Protein AF-A0A7R8ZFI8-F1 (afdb_monomer_lite)

Sequence (535 aa):
MVAGAFPAAKLGILLIRQISKPLANRMKERAKHSYFFRTYICMPPAQLYHWCEVKAKMWVMNLGKPTIVPKLNESMAIELGAELLGEGILLGVAAGALIWEYNRQVNKSEKEKEHLENRFLQLEKALYEMEFMNEEQATKLRELTRILYTVDSKLSSQGTVTEAVPINVSESQKSTEKKDSSSTASVAGGSKPAATAVSVDRGVLAQALSDAEELIQKREERKAMRNQQSSQMALNIDNDSTVDSFSGCRIILDFHALLDAVKHRGVTDATERNLRSQLKPVNRSDITRLLICRVFQCVFLNGGVFGLSVLAWYTVLLPLLQRLSSSETSWSYVAPILQSLFSALWVIPLFFISRVVNFLWFQDIADWTFYQKHGRNPKVQSLSKLIADTLFSLCIQALFLIQEALIRCLPLPVVPTIFGTVHLCFLYSLYAFEYKWFSDGWALHYRLQFVEAHWPYFLGFGLPLALLTTWPESFIIRGCVFYVAFPLQIISGHLAKPIRSPTGFMPLRLFSPVVRISDYLIHRTVERQAVRRAR

Structure (mmCIF, N/CA/C/O backbone):
data_AF-A0A7R8ZFI8-F1
#
_entry.id   AF-A0A7R8ZFI8-F1
#
loop_
_atom_site.group_PDB
_atom_site.id
_atom_site.type_symbol
_atom_site.label_atom_id
_atom_site.label_alt_id
_atom_site.label_comp_id
_atom_site.label_asym_id
_atom_site.label_entity_id
_atom_site.label_seq_id
_atom_site.pdbx_PDB_ins_code
_atom_site.Cartn_x
_atom_site.Cartn_y
_atom_site.Cartn_z
_atom_site.occupancy
_atom_site.B_iso_or_equiv
_atom_site.auth_seq_id
_atom_site.auth_comp_id
_atom_site.auth_asym_id
_atom_site.auth_atom_id
_atom_site.pdbx_PDB_model_num
ATOM 1 N N . MET A 1 1 ? -0.845 30.601 -3.093 1.00 27.33 1 MET A N 1
ATOM 2 C CA . MET A 1 1 ? 0.555 30.429 -2.646 1.00 27.33 1 MET A CA 1
ATOM 3 C C . MET A 1 1 ? 0.746 28.991 -2.203 1.00 27.33 1 MET A C 1
ATOM 5 O O . MET A 1 1 ? -0.110 28.462 -1.508 1.00 27.33 1 MET A O 1
ATOM 9 N N . VAL A 1 2 ? 1.817 28.358 -2.678 1.00 36.00 2 VAL A N 1
ATOM 10 C CA . VAL A 1 2 ? 2.170 26.955 -2.429 1.00 36.00 2 VAL A CA 1
ATOM 11 C C . VAL A 1 2 ? 2.488 26.770 -0.944 1.00 36.00 2 VAL A C 1
ATOM 13 O O . VAL A 1 2 ? 3.488 27.293 -0.465 1.00 36.00 2 VAL A O 1
ATOM 16 N N . ALA A 1 3 ? 1.648 26.040 -0.213 1.00 28.45 3 ALA A N 1
ATOM 17 C CA . ALA A 1 3 ? 1.910 25.678 1.175 1.00 28.45 3 ALA A CA 1
ATOM 18 C C . ALA A 1 3 ? 1.464 24.235 1.436 1.00 28.45 3 ALA A C 1
ATOM 20 O O . ALA A 1 3 ? 0.298 23.899 1.251 1.00 28.45 3 ALA A O 1
ATOM 21 N N . GLY A 1 4 ? 2.411 23.411 1.897 1.00 31.53 4 GLY A N 1
ATOM 22 C CA . GLY A 1 4 ? 2.097 22.263 2.743 1.00 31.53 4 GLY A CA 1
ATOM 23 C C . GLY A 1 4 ? 2.216 20.864 2.147 1.00 31.53 4 GLY A C 1
ATOM 24 O O . GLY A 1 4 ? 1.492 19.992 2.607 1.00 31.53 4 GLY A O 1
ATOM 25 N N . ALA A 1 5 ? 3.136 20.594 1.211 1.00 38.47 5 ALA A N 1
ATOM 26 C CA . ALA A 1 5 ? 3.682 19.234 1.142 1.00 38.47 5 ALA A CA 1
ATOM 27 C C . ALA A 1 5 ? 4.274 18.923 2.522 1.00 38.47 5 ALA A C 1
ATOM 29 O O . ALA A 1 5 ? 5.101 19.694 3.020 1.00 38.47 5 ALA A O 1
ATOM 30 N N . PHE A 1 6 ? 3.763 17.862 3.137 1.00 41.72 6 PHE A N 1
ATOM 31 C CA . PHE A 1 6 ? 3.983 17.441 4.511 1.00 41.72 6 PHE A CA 1
ATOM 32 C C . PHE A 1 6 ? 5.318 17.923 5.106 1.00 41.72 6 PHE A C 1
ATOM 34 O O . PHE A 1 6 ? 6.400 17.468 4.707 1.00 41.72 6 PHE A O 1
ATOM 41 N N . PRO A 1 7 ? 5.256 18.830 6.094 1.00 52.00 7 PRO A N 1
ATOM 42 C CA . PRO A 1 7 ? 6.428 19.302 6.782 1.00 52.00 7 PRO A CA 1
ATOM 43 C C . PRO A 1 7 ? 7.208 18.171 7.431 1.00 52.00 7 PRO A C 1
ATOM 45 O O . PRO A 1 7 ? 8.383 18.368 7.560 1.00 52.00 7 PRO A O 1
ATOM 48 N N . ALA A 1 8 ? 6.694 16.992 7.800 1.00 41.47 8 ALA A N 1
ATOM 49 C CA . ALA A 1 8 ? 7.494 16.077 8.634 1.00 41.47 8 ALA A CA 1
ATOM 50 C C . ALA A 1 8 ? 8.591 15.279 7.900 1.00 41.47 8 ALA A C 1
ATOM 52 O O . ALA A 1 8 ? 9.616 14.996 8.508 1.00 41.47 8 ALA A O 1
ATOM 53 N N . ALA A 1 9 ? 8.454 14.961 6.608 1.00 43.44 9 ALA A N 1
ATOM 54 C CA . ALA A 1 9 ? 9.548 14.340 5.844 1.00 43.44 9 ALA A CA 1
ATOM 55 C C . ALA A 1 9 ? 10.584 15.392 5.425 1.00 43.44 9 ALA A C 1
ATOM 57 O O . ALA A 1 9 ? 11.788 15.173 5.534 1.00 43.44 9 ALA A O 1
ATOM 58 N N . LYS A 1 10 ? 10.113 16.579 5.020 1.00 39.62 10 LYS A N 1
ATOM 59 C CA . LYS A 1 10 ? 10.977 17.711 4.673 1.00 39.62 10 LYS A CA 1
ATOM 60 C C . LYS A 1 10 ? 11.623 18.331 5.915 1.00 39.62 10 LYS A C 1
ATOM 62 O O . LYS A 1 10 ? 12.795 18.637 5.840 1.00 39.62 10 LYS A O 1
ATOM 67 N N . LEU A 1 11 ? 10.924 18.434 7.049 1.00 48.38 11 LEU A N 1
ATOM 68 C CA . LEU A 1 11 ? 11.419 18.767 8.401 1.00 48.38 11 LEU A CA 1
ATOM 69 C C . LEU A 1 11 ? 12.246 17.633 8.969 1.00 48.38 11 LEU A C 1
ATOM 71 O O . LEU A 1 11 ? 13.147 17.926 9.720 1.00 48.38 11 LEU A O 1
ATOM 75 N N . GLY A 1 12 ? 11.973 16.371 8.652 1.00 50.47 12 GLY A N 1
ATOM 76 C CA . GLY A 1 12 ? 12.804 15.243 9.063 1.00 50.47 12 GLY A CA 1
ATOM 77 C C . GLY A 1 12 ? 14.161 15.324 8.379 1.00 50.47 12 GLY A C 1
ATOM 78 O O . GLY A 1 12 ? 15.183 15.385 9.045 1.00 50.47 12 GLY A O 1
ATOM 79 N N . ILE A 1 13 ? 14.170 15.468 7.052 1.00 52.94 13 ILE A N 1
ATOM 80 C CA . ILE A 1 13 ? 15.377 15.709 6.252 1.00 52.94 13 ILE A CA 1
ATOM 81 C C . ILE A 1 13 ? 16.030 17.053 6.615 1.00 52.94 13 ILE A C 1
ATOM 83 O O . ILE A 1 13 ? 17.254 17.132 6.677 1.00 52.94 13 ILE A O 1
ATOM 87 N N . LEU A 1 14 ? 15.252 18.109 6.877 1.00 56.25 14 LEU A N 1
ATOM 88 C CA . LEU A 1 14 ? 15.773 19.414 7.291 1.00 56.25 14 LEU A CA 1
ATOM 89 C C . LEU A 1 14 ? 16.321 19.373 8.715 1.00 56.25 14 LEU A C 1
ATOM 91 O O . LEU A 1 14 ? 17.396 19.904 8.887 1.00 56.25 14 LEU A O 1
ATOM 95 N N . LEU A 1 15 ? 15.688 18.713 9.691 1.00 58.12 15 LEU A N 1
ATOM 96 C CA . LEU A 1 15 ? 16.190 18.517 11.063 1.00 58.12 15 LEU A CA 1
ATOM 97 C C . LEU A 1 15 ? 17.440 17.651 11.060 1.00 58.12 15 LEU A C 1
ATOM 99 O O . LEU A 1 15 ? 18.414 18.000 11.721 1.00 58.12 15 LEU A O 1
ATOM 103 N N . ILE A 1 16 ? 17.438 16.570 10.274 1.00 60.34 16 ILE A N 1
ATOM 104 C CA . ILE A 1 16 ? 18.629 15.756 10.035 1.00 60.34 16 ILE A CA 1
ATOM 105 C C . ILE A 1 16 ? 19.740 16.652 9.495 1.00 60.34 16 ILE A C 1
ATOM 107 O O . ILE A 1 16 ? 20.822 16.676 10.065 1.00 60.34 16 ILE A O 1
ATOM 111 N N . ARG A 1 17 ? 19.467 17.489 8.487 1.00 58.75 17 ARG A N 1
ATOM 112 C CA . ARG A 1 17 ? 20.445 18.453 7.960 1.00 58.75 17 ARG A CA 1
ATOM 113 C C . ARG A 1 17 ? 20.804 19.578 8.942 1.00 58.75 17 ARG A C 1
ATOM 115 O O . ARG A 1 17 ? 21.948 20.019 8.931 1.00 58.75 17 ARG A O 1
ATOM 122 N N . GLN A 1 18 ? 19.885 20.040 9.789 1.00 70.00 18 GLN A N 1
ATOM 123 C CA . GLN A 1 18 ? 20.078 21.153 10.729 1.00 70.00 18 GLN A CA 1
ATOM 124 C C . GLN A 1 18 ? 20.932 20.734 11.926 1.00 70.00 18 GLN A C 1
ATOM 126 O O . GLN A 1 18 ? 21.634 21.570 12.481 1.00 70.00 18 GLN A O 1
ATOM 131 N N . ILE A 1 19 ? 20.869 19.457 12.315 1.00 69.50 19 ILE A N 1
ATOM 132 C CA . ILE A 1 19 ? 21.622 18.879 13.435 1.00 69.50 19 ILE A CA 1
ATOM 133 C C . ILE A 1 19 ? 22.907 18.203 12.933 1.00 69.50 19 ILE A C 1
ATOM 135 O O . ILE A 1 19 ? 23.955 18.342 13.562 1.00 69.50 19 ILE A O 1
ATOM 139 N N . SER A 1 20 ? 22.865 17.543 11.770 1.00 70.62 20 SER A N 1
ATOM 140 C CA . SER A 1 20 ? 24.039 16.899 11.168 1.00 70.62 20 SER A CA 1
ATOM 141 C C . SER A 1 20 ? 25.093 17.923 10.746 1.00 70.62 20 SER A C 1
ATOM 143 O O . SER A 1 20 ? 26.264 17.750 11.062 1.00 70.62 20 SER A O 1
ATOM 145 N N . LYS A 1 21 ? 24.708 19.056 10.135 1.00 76.62 21 LYS A N 1
ATOM 146 C CA . LYS A 1 21 ? 25.670 20.091 9.709 1.00 76.62 21 LYS A CA 1
ATOM 147 C C . LYS A 1 21 ? 26.526 20.690 10.838 1.00 76.62 21 LYS A C 1
ATOM 149 O O . LYS A 1 21 ? 27.744 20.726 10.674 1.00 76.62 21 LYS A O 1
ATOM 154 N N . PRO A 1 22 ? 25.980 21.166 11.975 1.00 81.12 22 PRO A N 1
ATOM 155 C CA . PRO A 1 22 ? 26.808 21.690 13.063 1.00 81.12 22 PRO A CA 1
ATOM 156 C C . PRO A 1 22 ? 27.663 20.601 13.723 1.00 81.12 22 PRO A C 1
ATOM 158 O O . PRO A 1 22 ? 28.777 20.890 14.161 1.00 81.12 22 PRO A O 1
ATOM 161 N N . LEU A 1 23 ? 27.184 19.353 13.758 1.00 76.38 23 LEU A N 1
ATOM 162 C CA . LEU A 1 23 ? 27.953 18.215 14.257 1.00 76.38 23 LEU A CA 1
ATOM 163 C C . LEU A 1 23 ? 29.129 17.892 13.322 1.00 76.38 23 LEU A C 1
ATOM 165 O O . LEU A 1 23 ? 30.270 17.845 13.778 1.00 76.38 23 LEU A O 1
ATOM 169 N N . ALA A 1 24 ? 28.874 17.793 12.017 1.00 79.81 24 ALA A N 1
ATOM 170 C CA . ALA A 1 24 ? 29.887 17.611 10.984 1.00 79.81 24 ALA A CA 1
ATOM 171 C C . ALA A 1 24 ? 30.917 18.749 11.011 1.00 79.81 24 ALA A C 1
ATOM 173 O O . ALA A 1 24 ? 32.112 18.482 10.998 1.00 79.81 24 ALA A O 1
ATOM 174 N N . ASN A 1 25 ? 30.496 20.008 11.166 1.00 83.75 25 ASN A N 1
ATOM 175 C CA . ASN A 1 25 ? 31.415 21.148 11.274 1.00 83.75 25 ASN A CA 1
ATOM 176 C C . ASN A 1 25 ? 32.327 21.059 12.507 1.00 83.75 25 ASN A C 1
ATOM 178 O O . ASN A 1 25 ? 33.516 21.356 12.410 1.00 83.75 25 ASN A O 1
ATOM 182 N N . ARG A 1 26 ? 31.821 20.583 13.653 1.00 84.75 26 ARG A N 1
ATOM 183 C CA . ARG A 1 26 ? 32.667 20.324 14.833 1.00 84.75 26 ARG A CA 1
ATOM 184 C C . ARG A 1 26 ? 33.641 19.171 14.623 1.00 84.75 26 ARG A C 1
ATOM 186 O O . ARG A 1 26 ? 34.760 19.223 15.126 1.00 84.75 26 ARG A O 1
ATOM 193 N N . MET A 1 27 ? 33.240 18.146 13.879 1.00 82.25 27 MET A N 1
ATOM 194 C CA . MET A 1 27 ? 34.119 17.032 13.520 1.00 82.25 27 MET A CA 1
ATOM 195 C C . MET A 1 27 ? 35.190 17.463 12.509 1.00 82.25 27 MET A C 1
ATOM 197 O O . MET A 1 27 ? 36.349 17.089 12.680 1.00 82.25 27 MET A O 1
ATOM 201 N N . LYS A 1 28 ? 34.846 18.318 11.534 1.00 84.00 28 LYS A N 1
ATOM 202 C CA . LYS A 1 28 ? 35.796 18.962 10.609 1.00 84.00 28 LYS A CA 1
ATOM 203 C C . LYS A 1 28 ? 36.826 19.788 11.387 1.00 84.00 28 LYS A C 1
ATOM 205 O O . LYS A 1 28 ? 38.020 19.642 11.150 1.00 84.00 28 LYS A O 1
ATOM 210 N N . GLU A 1 29 ? 36.393 20.583 12.366 1.00 87.00 29 GLU A N 1
ATOM 211 C CA . GLU A 1 29 ? 37.302 21.382 13.200 1.00 87.00 29 GLU A CA 1
ATOM 212 C C . GLU A 1 29 ? 38.225 20.499 14.055 1.00 87.00 29 GLU A C 1
ATOM 214 O O . GLU A 1 29 ? 39.439 20.690 14.092 1.00 87.00 29 GLU A O 1
ATOM 219 N N . ARG A 1 30 ? 37.687 19.437 14.662 1.00 84.38 30 ARG A N 1
ATOM 220 C CA . ARG A 1 30 ? 38.475 18.480 15.454 1.00 84.38 30 ARG A CA 1
ATOM 221 C C . ARG A 1 30 ? 39.476 17.682 14.610 1.00 84.38 30 ARG A C 1
ATOM 223 O O . ARG A 1 30 ? 40.557 17.358 15.100 1.00 84.38 30 ARG A O 1
ATOM 230 N N . ALA A 1 31 ? 39.154 17.409 13.346 1.00 83.06 31 ALA A N 1
ATOM 231 C CA . ALA A 1 31 ? 40.060 16.769 12.395 1.00 83.06 31 ALA A CA 1
ATOM 232 C C . ALA A 1 31 ? 41.236 17.666 11.976 1.00 83.06 31 ALA A C 1
ATOM 234 O O . ALA A 1 31 ? 42.288 17.139 11.618 1.00 83.06 31 ALA A O 1
ATOM 235 N N . LYS A 1 32 ? 41.110 18.997 12.068 1.00 85.00 32 LYS A N 1
ATOM 236 C CA . LYS A 1 32 ? 42.237 19.920 11.838 1.00 85.00 32 LYS A CA 1
ATOM 237 C C . LYS A 1 32 ? 43.247 19.894 12.987 1.00 85.00 32 LYS A C 1
ATOM 239 O O . LYS A 1 32 ? 44.443 19.996 12.742 1.00 85.00 32 LYS A O 1
ATOM 244 N N . HIS A 1 33 ? 42.774 19.724 14.223 1.00 84.12 33 HIS A N 1
ATOM 245 C CA . HIS A 1 33 ? 43.614 19.793 15.425 1.00 84.12 33 HIS A CA 1
ATOM 246 C C . HIS A 1 33 ? 44.167 18.442 15.902 1.00 84.12 33 HIS A C 1
ATOM 248 O O . HIS A 1 33 ? 45.113 18.418 16.684 1.00 84.12 33 HIS A O 1
ATOM 254 N N . SER A 1 34 ? 43.605 17.311 15.462 1.00 86.19 34 SER A N 1
ATOM 255 C CA . SER A 1 34 ? 44.036 15.980 15.904 1.00 86.19 34 SER A CA 1
ATOM 256 C C . SER A 1 34 ? 44.348 15.061 14.729 1.00 86.19 34 SER A C 1
ATOM 258 O O . SER A 1 34 ? 43.448 14.604 14.022 1.00 86.19 34 SER A O 1
ATOM 260 N N . TYR A 1 35 ? 45.632 14.719 14.579 1.00 83.12 35 TYR A N 1
ATOM 261 C CA . TYR A 1 35 ? 46.099 13.755 13.578 1.00 83.12 35 TYR A CA 1
ATOM 262 C C . TYR A 1 35 ? 45.462 12.372 13.770 1.00 83.12 35 TYR A C 1
ATOM 264 O O . TYR A 1 35 ? 45.063 11.724 12.805 1.00 83.12 35 TYR A O 1
ATOM 272 N N . PHE A 1 36 ? 45.292 11.945 15.025 1.00 86.62 36 PHE A N 1
ATOM 273 C CA . PHE A 1 36 ? 44.643 10.676 15.346 1.00 86.62 36 PHE A CA 1
ATOM 274 C C . PHE A 1 36 ? 43.195 10.639 14.842 1.00 86.62 36 PHE A C 1
ATOM 276 O O . PHE A 1 36 ? 42.793 9.708 14.146 1.00 86.62 36 PHE A O 1
ATOM 283 N N . PHE A 1 37 ? 42.420 11.685 15.137 1.00 84.88 37 PHE A N 1
ATOM 284 C CA . PHE A 1 37 ? 41.026 11.775 14.710 1.00 84.88 37 PHE A CA 1
ATOM 285 C C . PHE A 1 37 ? 40.897 11.865 13.183 1.00 84.88 37 PHE A C 1
ATOM 287 O O . PHE A 1 37 ? 40.035 11.216 12.587 1.00 84.88 37 PHE A O 1
ATOM 294 N N . ARG A 1 38 ? 41.787 12.626 12.540 1.00 85.25 38 ARG A N 1
ATOM 295 C CA . ARG A 1 38 ? 41.856 12.756 11.082 1.00 85.25 38 ARG A CA 1
ATOM 296 C C . ARG A 1 38 ? 42.067 11.399 10.412 1.00 85.25 38 ARG A C 1
ATOM 298 O O . ARG A 1 38 ? 41.262 11.000 9.574 1.00 85.25 38 ARG A O 1
ATOM 305 N N . THR A 1 39 ? 43.099 10.670 10.828 1.00 82.50 39 THR A N 1
ATOM 306 C CA . THR A 1 39 ? 43.577 9.469 10.129 1.00 82.50 39 THR A CA 1
ATOM 307 C C . THR A 1 39 ? 42.817 8.199 10.473 1.00 82.50 39 THR A C 1
ATOM 309 O O . THR A 1 39 ? 42.574 7.389 9.582 1.00 82.50 39 THR A O 1
ATOM 312 N N . TYR A 1 40 ? 42.394 8.033 11.725 1.00 83.94 40 TYR A N 1
ATOM 313 C CA . TYR A 1 40 ? 41.802 6.773 12.181 1.00 83.94 40 TYR A CA 1
ATOM 314 C C . TYR A 1 40 ? 40.282 6.810 12.328 1.00 83.94 40 TYR A C 1
ATOM 316 O O . TYR A 1 40 ? 39.655 5.756 12.310 1.00 83.94 40 TYR A O 1
ATOM 324 N N . ILE A 1 41 ? 39.676 7.993 12.461 1.00 84.00 41 ILE A N 1
ATOM 325 C CA . ILE A 1 41 ? 38.231 8.116 12.696 1.00 84.00 41 ILE A CA 1
ATOM 326 C C . ILE A 1 41 ? 37.535 8.691 11.461 1.00 84.00 41 ILE A C 1
ATOM 328 O O . ILE A 1 41 ? 36.584 8.094 10.970 1.00 84.00 41 ILE A O 1
ATOM 332 N N . CYS A 1 42 ? 38.021 9.815 10.928 1.00 84.88 42 CYS A N 1
ATOM 333 C CA . CYS A 1 42 ? 37.335 10.568 9.875 1.00 84.88 42 CYS A CA 1
ATOM 334 C C . CYS A 1 42 ? 37.593 10.032 8.454 1.00 84.88 42 CYS A C 1
ATOM 336 O O . CYS A 1 42 ? 36.657 9.819 7.686 1.00 84.88 42 CYS A O 1
ATOM 338 N N . MET A 1 43 ? 38.856 9.778 8.093 1.00 82.75 43 MET A N 1
ATOM 339 C CA . MET A 1 43 ? 39.216 9.346 6.735 1.00 82.75 43 MET A CA 1
ATOM 340 C C . MET A 1 43 ? 38.761 7.923 6.350 1.00 82.75 43 MET A C 1
ATOM 342 O O . MET A 1 43 ? 38.348 7.751 5.201 1.00 82.75 43 MET A O 1
ATOM 346 N N . PRO A 1 44 ? 38.792 6.895 7.225 1.00 87.19 44 PRO A N 1
ATOM 347 C CA . PRO A 1 44 ? 38.446 5.532 6.809 1.00 87.19 44 PRO A CA 1
ATOM 348 C C . PRO A 1 44 ? 37.004 5.372 6.283 1.00 87.19 44 PRO A C 1
ATOM 350 O O . PRO A 1 44 ? 36.843 4.778 5.214 1.00 87.19 44 PRO A O 1
ATOM 353 N N . PRO A 1 45 ? 35.961 5.941 6.928 1.00 80.44 45 PRO A N 1
ATOM 354 C CA . PRO A 1 45 ? 34.600 5.941 6.382 1.00 80.44 45 PRO A CA 1
ATOM 355 C C . PRO A 1 45 ? 34.491 6.636 5.019 1.00 80.44 45 PRO A C 1
ATOM 357 O O . PRO A 1 45 ? 33.807 6.131 4.131 1.00 80.44 45 PRO A O 1
ATOM 360 N N . ALA A 1 46 ? 35.193 7.758 4.826 1.00 80.56 46 ALA A N 1
ATOM 361 C CA . ALA A 1 46 ? 35.183 8.507 3.568 1.00 80.56 46 ALA A CA 1
ATOM 362 C C . ALA A 1 46 ? 35.819 7.718 2.415 1.00 80.56 46 ALA A C 1
ATOM 364 O O . ALA A 1 46 ? 35.276 7.671 1.313 1.00 80.56 46 ALA A O 1
ATOM 365 N N . GLN A 1 47 ? 36.954 7.063 2.675 1.00 82.69 47 GLN A N 1
ATOM 366 C CA . GLN A 1 47 ? 37.645 6.240 1.679 1.00 82.69 47 GLN A CA 1
ATOM 367 C C . GLN A 1 47 ? 36.832 4.985 1.334 1.00 82.69 47 GLN A C 1
ATOM 369 O O . GLN A 1 47 ? 36.795 4.585 0.173 1.00 82.69 47 GLN A O 1
ATOM 374 N N . LEU A 1 48 ? 36.130 4.394 2.310 1.00 79.88 48 LEU A N 1
ATOM 375 C CA . LEU A 1 48 ? 35.219 3.271 2.077 1.00 79.88 48 LEU A CA 1
ATOM 376 C C . LEU A 1 48 ? 34.010 3.697 1.238 1.00 79.88 48 LEU A C 1
ATOM 378 O O . LEU A 1 48 ? 33.675 3.015 0.271 1.00 79.88 48 LEU A O 1
ATOM 382 N N . TYR A 1 49 ? 33.390 4.833 1.567 1.00 72.75 49 TYR A N 1
ATOM 383 C CA . TYR A 1 49 ? 32.282 5.387 0.791 1.00 72.75 49 TYR A CA 1
ATOM 384 C C . TYR A 1 49 ? 32.707 5.667 -0.653 1.00 72.75 49 TYR A C 1
ATOM 386 O O . TYR A 1 49 ? 32.049 5.203 -1.580 1.00 72.75 49 TYR A O 1
ATOM 394 N N . HIS A 1 50 ? 33.848 6.335 -0.851 1.00 74.25 50 HIS A N 1
ATOM 395 C CA . HIS A 1 50 ? 34.385 6.625 -2.179 1.00 74.25 50 HIS A CA 1
ATO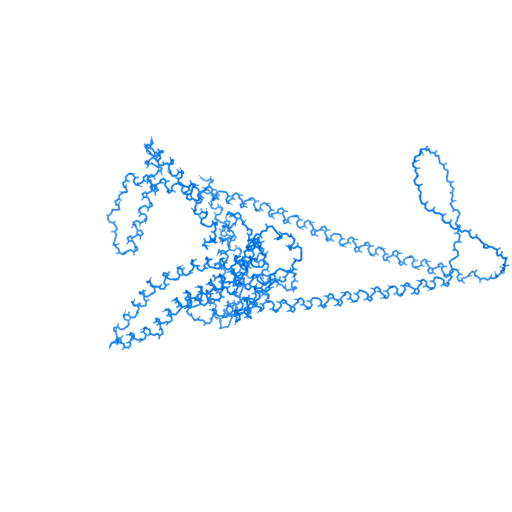M 396 C C . HIS A 1 50 ? 34.717 5.351 -2.966 1.00 74.25 50 HIS A C 1
ATOM 398 O O . HIS A 1 50 ? 34.384 5.235 -4.143 1.00 74.25 50 HIS A O 1
ATOM 404 N N . TRP A 1 51 ? 35.323 4.356 -2.316 1.00 78.06 51 TRP A N 1
ATOM 405 C CA . TRP A 1 51 ? 35.613 3.068 -2.940 1.00 78.06 51 TRP A CA 1
ATOM 406 C C . TRP A 1 51 ? 34.339 2.338 -3.380 1.00 78.06 51 TRP A C 1
ATOM 408 O O . TRP A 1 51 ? 34.278 1.842 -4.507 1.00 78.06 51 TRP A O 1
ATOM 418 N N . CYS A 1 52 ? 33.311 2.308 -2.526 1.00 75.38 52 CYS A N 1
ATOM 419 C CA . CYS A 1 52 ? 32.000 1.746 -2.851 1.00 75.38 52 CYS A CA 1
ATOM 420 C C . CYS A 1 52 ? 31.329 2.513 -3.994 1.00 75.38 52 CYS A C 1
ATOM 422 O O . CYS A 1 52 ? 30.823 1.893 -4.923 1.00 75.38 52 CYS A O 1
ATOM 424 N N . GLU A 1 53 ? 31.356 3.844 -3.956 1.00 76.94 53 GLU A N 1
ATOM 425 C CA . GLU A 1 53 ? 30.753 4.707 -4.970 1.00 76.94 53 GLU A CA 1
ATOM 426 C C . GLU A 1 53 ? 31.415 4.514 -6.338 1.00 76.94 53 GLU A C 1
ATOM 428 O O . GLU A 1 53 ? 30.725 4.312 -7.335 1.00 76.94 53 GLU A O 1
ATOM 433 N N . VAL A 1 54 ? 32.750 4.526 -6.397 1.00 69.69 54 VAL A N 1
ATOM 434 C CA . VAL A 1 54 ? 33.504 4.338 -7.643 1.00 69.69 54 VAL A CA 1
ATOM 435 C C . VAL A 1 54 ? 33.315 2.924 -8.180 1.00 69.69 54 VAL A C 1
ATOM 437 O O . VAL A 1 54 ? 33.078 2.763 -9.375 1.00 69.69 54 VAL A O 1
ATOM 440 N N . LYS A 1 55 ? 33.339 1.892 -7.326 1.00 68.62 55 LYS A N 1
ATOM 441 C CA . LYS A 1 55 ? 33.043 0.520 -7.766 1.00 68.62 55 LYS A CA 1
ATOM 442 C C . LYS A 1 55 ? 31.614 0.367 -8.270 1.00 68.62 55 LYS A C 1
ATOM 444 O O . LYS A 1 55 ? 31.420 -0.273 -9.297 1.00 68.62 55 LYS A O 1
ATOM 449 N N . ALA A 1 56 ? 30.638 0.955 -7.584 1.00 69.94 56 ALA A N 1
ATOM 450 C CA . ALA A 1 56 ? 29.247 0.933 -8.013 1.00 69.94 56 ALA A CA 1
ATOM 451 C C . ALA A 1 56 ? 29.072 1.667 -9.349 1.00 69.94 56 ALA A C 1
ATOM 453 O O . ALA A 1 56 ? 28.436 1.132 -10.246 1.00 69.94 56 ALA A O 1
ATOM 454 N N . LYS A 1 57 ? 29.697 2.837 -9.532 1.00 63.00 57 LYS A N 1
ATOM 455 C CA . LYS A 1 57 ? 29.679 3.597 -10.794 1.00 63.00 57 LYS A CA 1
ATOM 456 C C . LYS A 1 57 ? 30.342 2.839 -11.947 1.00 63.00 57 LYS A C 1
ATOM 458 O O . LYS A 1 57 ? 29.773 2.784 -13.031 1.00 63.00 57 LYS A O 1
ATOM 463 N N . MET A 1 58 ? 31.503 2.225 -11.717 1.00 61.44 58 MET A N 1
ATOM 464 C CA . MET A 1 58 ? 32.193 1.405 -12.724 1.00 61.44 58 MET A CA 1
ATOM 465 C C . MET A 1 58 ? 31.371 0.171 -13.107 1.00 61.44 58 MET A C 1
ATOM 467 O O . MET A 1 58 ? 31.251 -0.148 -14.286 1.00 61.44 58 MET A O 1
ATOM 471 N N . TRP A 1 59 ? 30.741 -0.469 -12.119 1.00 68.31 59 TRP A N 1
ATOM 472 C CA . TRP A 1 59 ? 29.835 -1.596 -12.329 1.00 68.31 59 TRP A CA 1
ATOM 473 C C . TRP A 1 59 ? 28.568 -1.192 -13.098 1.00 68.31 59 TRP A C 1
ATOM 475 O O . TRP A 1 59 ? 28.174 -1.887 -14.027 1.00 68.31 59 TRP A O 1
ATOM 485 N N . VAL A 1 60 ? 27.973 -0.038 -12.778 1.00 55.50 60 VAL A N 1
ATOM 486 C CA . VAL A 1 60 ? 26.790 0.506 -13.472 1.00 55.50 60 VAL A CA 1
ATOM 487 C C . VAL A 1 60 ? 27.101 0.919 -14.917 1.00 55.50 60 VAL A C 1
ATOM 489 O O . VAL A 1 60 ? 26.225 0.830 -15.771 1.00 55.50 60 VAL A O 1
ATOM 492 N N . MET A 1 61 ? 28.330 1.351 -15.214 1.00 59.44 61 MET A N 1
ATOM 493 C CA . MET A 1 61 ? 28.734 1.821 -16.548 1.00 59.44 61 MET A CA 1
ATOM 494 C C . MET A 1 61 ? 29.446 0.760 -17.411 1.00 59.44 61 MET A C 1
ATOM 496 O O . MET A 1 61 ? 29.922 1.098 -18.491 1.00 59.44 61 MET A O 1
ATOM 500 N N . ASN A 1 62 ? 29.533 -0.505 -16.973 1.00 53.34 62 ASN A N 1
ATOM 501 C CA . ASN A 1 62 ? 30.216 -1.603 -17.689 1.00 53.34 62 ASN A CA 1
ATOM 502 C C . ASN A 1 62 ? 31.672 -1.303 -18.122 1.00 53.34 62 ASN A C 1
ATOM 504 O O . ASN A 1 62 ? 32.212 -1.939 -19.029 1.00 53.34 62 ASN A O 1
ATOM 508 N N . LEU A 1 63 ? 32.343 -0.368 -17.451 1.00 56.22 63 LEU A N 1
ATOM 509 C CA . LEU A 1 63 ? 33.786 -0.176 -17.577 1.00 56.22 63 LEU A CA 1
ATOM 510 C C . LEU A 1 63 ? 34.455 -1.316 -16.788 1.00 56.22 63 LEU A C 1
ATOM 512 O O . LEU A 1 63 ? 34.046 -1.601 -15.664 1.00 56.22 63 LEU A O 1
ATOM 516 N N . GLY A 1 64 ? 35.415 -2.022 -17.396 1.00 56.25 64 GLY A N 1
ATOM 517 C CA . GLY A 1 64 ? 36.021 -3.252 -16.860 1.00 56.25 64 GLY A CA 1
ATOM 518 C C . GLY A 1 64 ? 36.658 -3.147 -15.458 1.00 56.25 64 GLY A C 1
ATOM 519 O O . GLY A 1 64 ? 36.556 -2.145 -14.755 1.00 56.25 64 GLY A O 1
ATOM 520 N N . LYS A 1 65 ? 37.332 -4.219 -15.008 1.00 54.03 65 LYS A N 1
ATOM 521 C CA . LYS A 1 65 ? 37.870 -4.307 -13.632 1.00 54.03 65 LYS A CA 1
ATOM 522 C C . LYS A 1 65 ? 38.823 -3.132 -13.311 1.00 54.03 65 LYS A C 1
ATOM 524 O O . LYS A 1 65 ? 39.738 -2.881 -14.090 1.00 54.03 65 LYS A O 1
ATOM 529 N N . PRO A 1 66 ? 38.666 -2.460 -12.154 1.00 44.62 66 PRO A N 1
ATOM 530 C CA . PRO A 1 66 ? 39.429 -1.259 -11.831 1.00 44.62 66 PRO A CA 1
ATOM 531 C C . PRO A 1 66 ? 40.876 -1.588 -11.443 1.00 44.62 66 PRO A C 1
ATOM 533 O O . PRO A 1 66 ? 41.120 -2.265 -10.441 1.00 44.62 66 PRO A O 1
ATOM 536 N N . THR A 1 67 ? 41.840 -1.043 -12.180 1.00 54.88 67 THR A N 1
ATOM 537 C CA . THR A 1 67 ? 43.239 -0.938 -11.752 1.00 54.88 67 THR A CA 1
ATOM 538 C C . THR A 1 67 ? 43.375 0.312 -10.873 1.00 54.88 67 THR A C 1
ATOM 540 O O . THR A 1 67 ? 43.528 1.415 -11.374 1.00 54.88 67 THR A O 1
ATOM 543 N N . ILE A 1 68 ? 43.279 0.117 -9.550 1.00 55.81 68 ILE A N 1
ATOM 544 C CA . ILE A 1 68 ? 43.558 1.091 -8.471 1.00 55.81 68 ILE A CA 1
ATOM 545 C C . ILE A 1 68 ? 42.611 2.312 -8.447 1.00 55.81 68 ILE A C 1
ATOM 547 O O . ILE A 1 68 ? 42.768 3.271 -9.193 1.00 55.81 68 ILE A O 1
ATOM 551 N N . VAL A 1 69 ? 41.649 2.315 -7.512 1.00 63.34 69 VAL A N 1
ATOM 552 C CA . VAL A 1 69 ? 40.845 3.515 -7.204 1.00 63.34 69 VAL A CA 1
ATOM 553 C C . VAL A 1 69 ? 41.761 4.546 -6.524 1.00 63.34 69 VAL A C 1
ATOM 555 O O . VAL A 1 69 ? 42.310 4.232 -5.462 1.00 63.34 69 VAL A O 1
ATOM 558 N N . PRO A 1 70 ? 41.963 5.745 -7.105 1.00 66.62 70 PRO A N 1
ATOM 559 C CA . PRO A 1 70 ? 42.796 6.774 -6.497 1.00 66.62 70 PRO A CA 1
ATOM 560 C C . PRO A 1 70 ? 42.191 7.220 -5.161 1.00 66.62 70 PRO A C 1
ATOM 562 O O . PRO A 1 70 ? 40.979 7.383 -5.032 1.00 66.62 70 PRO A O 1
ATOM 565 N N . LYS A 1 71 ? 43.040 7.385 -4.143 1.00 71.50 71 LYS A N 1
ATOM 566 C CA . LYS A 1 71 ? 42.600 7.820 -2.812 1.00 71.50 71 LYS A CA 1
ATOM 567 C C . LYS A 1 71 ? 42.103 9.262 -2.874 1.00 71.50 71 LYS A C 1
ATOM 569 O O . LYS A 1 71 ? 42.683 10.094 -3.569 1.00 71.50 71 LYS A O 1
ATOM 574 N N . LEU A 1 72 ? 41.060 9.560 -2.102 1.00 69.94 72 LEU A N 1
ATOM 575 C CA . LEU A 1 72 ? 40.523 10.915 -2.006 1.00 69.94 72 LEU A CA 1
ATOM 576 C C . LEU A 1 72 ? 41.559 11.861 -1.373 1.00 69.94 72 LEU A C 1
ATOM 578 O O . LEU A 1 72 ? 42.242 11.461 -0.426 1.00 69.94 72 LEU A O 1
ATOM 582 N N . ASN A 1 73 ? 41.648 13.099 -1.878 1.00 74.81 73 ASN A N 1
ATOM 583 C CA . ASN A 1 73 ? 42.500 14.151 -1.309 1.00 74.81 73 ASN A CA 1
ATOM 584 C C . ASN A 1 73 ? 42.182 14.339 0.185 1.00 74.81 73 ASN A C 1
ATOM 586 O O . ASN A 1 73 ? 41.018 14.257 0.580 1.00 74.81 73 ASN A O 1
ATOM 590 N N . GLU A 1 74 ? 43.198 14.603 1.004 1.00 76.81 74 GLU A N 1
ATOM 591 C CA . GLU A 1 74 ? 43.091 14.669 2.464 1.00 76.81 74 GLU A CA 1
ATOM 592 C C . GLU A 1 74 ? 42.006 15.660 2.917 1.00 76.81 74 GLU A C 1
ATOM 594 O O . GLU A 1 74 ? 41.188 15.329 3.771 1.00 76.81 74 GLU A O 1
ATOM 599 N N . SER A 1 75 ? 41.906 16.829 2.278 1.00 77.25 75 SER A N 1
ATOM 600 C CA . SER A 1 75 ? 40.869 17.828 2.578 1.00 77.25 75 SER A CA 1
ATOM 601 C C . SER A 1 75 ? 39.445 17.335 2.283 1.00 77.25 75 SER A C 1
ATOM 603 O O . SER A 1 75 ? 38.541 17.528 3.095 1.00 77.25 75 SER A O 1
ATOM 605 N N . MET A 1 76 ? 39.248 16.639 1.162 1.00 72.25 76 MET A N 1
ATOM 606 C CA . MET A 1 76 ? 37.949 16.087 0.756 1.00 72.25 76 MET A CA 1
ATOM 607 C C . MET A 1 76 ? 37.563 14.849 1.568 1.00 72.25 76 MET A C 1
ATOM 609 O O . MET A 1 76 ? 36.389 14.652 1.874 1.00 72.25 76 MET A O 1
ATOM 613 N N . ALA A 1 77 ? 38.542 14.036 1.971 1.00 75.69 77 ALA A N 1
ATOM 614 C CA . ALA A 1 77 ? 38.320 12.887 2.844 1.00 75.69 77 ALA A CA 1
ATOM 615 C C . ALA A 1 77 ? 37.851 13.323 4.238 1.00 75.69 77 ALA A C 1
ATOM 617 O O . ALA A 1 77 ? 36.988 12.678 4.828 1.00 75.69 77 ALA A O 1
ATOM 618 N N . ILE A 1 78 ? 38.382 14.438 4.746 1.00 80.31 78 ILE A N 1
ATOM 619 C CA . ILE A 1 78 ? 37.955 15.029 6.019 1.00 80.31 78 ILE A CA 1
ATOM 620 C C . ILE A 1 78 ? 36.541 15.596 5.913 1.00 80.31 78 ILE A C 1
ATOM 622 O O . ILE A 1 78 ? 35.739 15.416 6.827 1.00 80.31 78 ILE A O 1
ATOM 626 N N . GLU A 1 79 ? 36.230 16.273 4.809 1.00 78.75 79 GLU A N 1
ATOM 627 C CA . GLU A 1 79 ? 34.914 16.862 4.582 1.00 78.75 79 GLU A CA 1
ATOM 628 C C . GLU A 1 79 ? 33.816 15.792 4.505 1.00 78.75 79 GLU A C 1
ATOM 630 O O . GLU A 1 79 ? 32.861 15.838 5.284 1.00 78.75 79 GLU A O 1
ATOM 635 N N . LEU A 1 80 ? 34.007 14.793 3.641 1.00 74.19 80 LEU A N 1
ATOM 636 C CA . LEU A 1 80 ? 33.065 13.693 3.441 1.00 74.19 80 LEU A CA 1
ATOM 637 C C . LEU A 1 80 ? 32.978 12.775 4.670 1.00 74.19 80 LEU A C 1
ATOM 639 O O . LEU A 1 80 ? 31.894 12.343 5.057 1.00 74.19 80 LEU A O 1
ATOM 643 N N . GLY A 1 81 ? 34.110 12.493 5.318 1.00 78.69 81 GLY A N 1
ATOM 644 C CA . GLY A 1 81 ? 34.166 11.649 6.512 1.00 78.69 81 GLY A CA 1
ATOM 645 C C . GLY A 1 81 ? 33.440 12.260 7.705 1.00 78.69 81 GLY A C 1
ATOM 646 O O . GLY A 1 81 ? 32.714 11.565 8.416 1.00 78.69 81 GLY A O 1
ATOM 647 N N . ALA A 1 82 ? 33.577 13.573 7.897 1.00 80.25 82 ALA A N 1
ATOM 648 C CA . ALA A 1 82 ? 32.899 14.288 8.969 1.00 80.25 82 ALA A CA 1
ATOM 649 C C . ALA A 1 82 ? 31.381 14.367 8.748 1.00 80.25 82 ALA A C 1
ATOM 651 O O . ALA A 1 82 ? 30.623 14.297 9.715 1.00 80.25 82 ALA A O 1
ATOM 652 N N . GLU A 1 83 ? 30.932 14.479 7.496 1.00 76.88 83 GLU A N 1
ATOM 653 C CA . GLU A 1 83 ? 29.506 14.447 7.147 1.00 76.88 83 GLU A CA 1
ATOM 654 C C . GLU A 1 83 ? 28.898 13.060 7.377 1.00 76.88 83 GLU A C 1
ATOM 656 O O . GLU A 1 83 ? 27.892 12.946 8.078 1.00 76.88 83 GLU A O 1
ATOM 661 N N . LEU A 1 84 ? 29.557 11.999 6.902 1.00 76.06 84 LEU A N 1
ATOM 662 C CA . LEU A 1 84 ? 29.099 10.619 7.095 1.00 76.06 84 LEU A CA 1
ATOM 663 C C . LEU A 1 84 ? 29.047 10.216 8.574 1.00 76.06 84 LEU A C 1
ATOM 665 O O . LEU A 1 84 ? 28.100 9.561 9.008 1.00 76.06 84 LEU A O 1
ATOM 669 N N . LEU A 1 85 ? 30.041 10.614 9.373 1.00 78.06 85 LEU A N 1
ATOM 670 C CA . LEU A 1 85 ? 30.030 10.338 10.808 1.00 78.06 85 LEU A CA 1
ATOM 671 C C . LEU A 1 85 ? 28.973 11.161 11.556 1.00 78.06 85 LEU A C 1
ATOM 673 O O . LEU A 1 85 ? 28.346 10.638 12.478 1.00 78.06 85 LEU A O 1
ATOM 677 N N . GLY A 1 86 ? 28.748 12.418 11.163 1.00 78.38 86 GLY A N 1
ATOM 678 C CA . GLY A 1 86 ? 27.696 13.260 11.735 1.00 78.38 86 GLY A CA 1
ATOM 679 C C . GLY A 1 86 ? 26.300 12.676 11.502 1.00 78.38 86 GLY A C 1
ATOM 680 O O . GLY A 1 86 ? 25.498 12.582 12.434 1.00 78.38 86 GLY A O 1
ATOM 681 N N . GLU A 1 87 ? 26.036 12.197 10.286 1.00 74.25 87 GLU A N 1
ATOM 682 C CA . GLU A 1 87 ? 24.793 11.497 9.952 1.00 74.25 87 GLU A CA 1
ATOM 683 C C . GLU A 1 87 ? 24.689 10.139 10.662 1.00 74.25 87 GLU A C 1
ATOM 685 O O . GLU A 1 87 ? 23.636 9.808 11.209 1.00 74.25 87 GLU A O 1
ATOM 690 N N . GLY A 1 88 ? 25.787 9.382 10.737 1.00 72.25 88 GLY A N 1
ATOM 691 C CA . GLY A 1 88 ? 25.839 8.087 11.418 1.00 72.25 88 GLY A CA 1
ATOM 692 C C . GLY A 1 88 ? 25.554 8.170 12.921 1.00 72.25 88 GLY A C 1
ATOM 693 O O . GLY A 1 88 ? 24.783 7.366 13.446 1.00 72.25 88 GLY A O 1
ATOM 694 N N . ILE A 1 89 ? 26.114 9.162 13.620 1.00 78.69 89 ILE A N 1
ATOM 695 C CA . ILE A 1 89 ? 25.858 9.392 15.053 1.00 78.69 89 ILE A CA 1
ATOM 696 C C . ILE A 1 89 ? 24.388 9.753 15.281 1.00 78.69 89 ILE A C 1
ATOM 698 O O . ILE A 1 89 ? 23.752 9.212 16.187 1.00 78.69 89 ILE A O 1
ATOM 702 N N . LEU A 1 90 ? 23.825 10.626 14.442 1.00 72.62 90 LEU A N 1
ATOM 703 C CA . LEU A 1 90 ? 22.422 11.018 14.538 1.00 72.62 90 LEU A CA 1
ATOM 704 C C . LEU A 1 90 ? 21.482 9.822 14.326 1.00 72.62 90 LEU A C 1
ATOM 706 O O . LEU A 1 90 ? 20.557 9.618 15.115 1.00 72.62 90 LEU A O 1
ATOM 710 N N . LEU A 1 91 ? 21.737 9.011 13.294 1.00 70.31 91 LEU A N 1
ATOM 711 C CA . LEU A 1 91 ? 20.979 7.788 13.023 1.00 70.31 91 LEU A CA 1
ATOM 712 C C . LEU A 1 91 ? 21.119 6.771 14.162 1.00 70.31 91 LEU A C 1
ATOM 714 O O . LEU A 1 91 ? 20.137 6.127 14.523 1.00 70.31 91 LEU A O 1
ATOM 718 N N . GLY A 1 92 ? 22.300 6.668 14.776 1.00 72.94 92 GLY A N 1
ATOM 719 C CA . GLY A 1 92 ? 22.539 5.819 15.943 1.00 72.94 92 GLY A CA 1
ATOM 720 C C . GLY A 1 92 ? 21.729 6.243 17.171 1.00 72.94 92 GLY A C 1
ATOM 721 O O . GLY A 1 92 ? 21.087 5.403 17.801 1.00 72.94 92 GLY A O 1
ATOM 722 N N . VAL A 1 93 ? 21.694 7.543 17.484 1.00 69.69 93 VAL A N 1
ATOM 723 C CA . VAL A 1 93 ? 20.884 8.085 18.591 1.00 69.69 93 VAL A CA 1
ATOM 724 C C . VAL A 1 93 ? 19.390 7.899 18.316 1.00 69.69 93 VAL A C 1
ATOM 726 O O . VAL A 1 93 ? 18.654 7.468 19.203 1.00 69.69 93 VAL A O 1
ATOM 729 N N . ALA A 1 94 ? 18.942 8.155 17.085 1.00 62.88 94 ALA A N 1
ATOM 730 C CA . ALA A 1 94 ? 17.553 7.944 16.685 1.00 62.88 94 ALA A CA 1
ATOM 731 C C . ALA A 1 94 ? 17.146 6.464 16.782 1.00 62.88 94 ALA A C 1
ATOM 733 O O . ALA A 1 94 ? 16.097 6.155 17.345 1.00 62.88 94 ALA A O 1
ATOM 734 N N . ALA A 1 95 ? 17.988 5.543 16.302 1.00 56.84 95 ALA A N 1
ATOM 735 C CA . ALA A 1 95 ? 17.765 4.104 16.417 1.00 56.84 95 ALA A CA 1
ATOM 736 C C . ALA A 1 95 ? 17.763 3.639 17.882 1.00 56.84 95 ALA A C 1
ATOM 738 O O . ALA A 1 95 ? 16.903 2.855 18.274 1.00 56.84 95 ALA A O 1
ATOM 739 N N . GLY A 1 96 ? 18.671 4.156 18.715 1.00 61.97 96 GLY A N 1
ATOM 740 C CA . GLY A 1 96 ? 18.705 3.876 20.153 1.00 61.97 96 GLY A CA 1
ATOM 741 C C . GLY A 1 96 ? 17.439 4.340 20.878 1.00 61.97 96 GLY A C 1
ATOM 742 O O . GLY A 1 96 ? 16.853 3.572 21.639 1.00 61.97 96 GLY A O 1
ATOM 743 N N . ALA A 1 97 ? 16.965 5.555 20.589 1.00 60.94 97 ALA A N 1
ATOM 744 C CA . ALA A 1 97 ? 15.706 6.075 21.123 1.00 60.94 97 ALA A CA 1
ATOM 745 C C . ALA A 1 97 ? 14.497 5.244 20.663 1.00 60.94 97 ALA A C 1
ATOM 747 O O . ALA A 1 97 ? 13.570 5.014 21.435 1.00 60.94 97 ALA A O 1
ATOM 748 N N . LEU A 1 98 ? 14.524 4.749 19.424 1.00 51.91 98 LEU A N 1
ATOM 749 C CA . LEU A 1 98 ? 13.485 3.892 18.856 1.00 51.91 98 LEU A CA 1
ATOM 750 C C . LEU A 1 98 ? 13.438 2.529 19.558 1.00 51.91 98 LEU A C 1
ATOM 752 O O . LEU A 1 98 ? 12.366 2.094 19.969 1.00 51.91 98 LEU A O 1
ATOM 756 N N . ILE A 1 99 ? 14.598 1.902 19.773 1.00 61.50 99 ILE A N 1
ATOM 757 C CA . ILE A 1 99 ? 14.727 0.652 20.537 1.00 61.50 99 ILE A CA 1
ATOM 758 C C . ILE A 1 99 ? 14.244 0.850 21.979 1.00 61.50 99 ILE A C 1
ATOM 760 O O . ILE A 1 99 ? 13.521 0.014 22.519 1.00 61.50 99 ILE A O 1
ATOM 764 N N . TRP A 1 100 ? 14.605 1.970 22.604 1.00 76.81 100 TRP A N 1
ATOM 765 C CA . TRP A 1 100 ? 14.175 2.287 23.962 1.00 76.81 100 TRP A CA 1
ATOM 766 C C . TRP A 1 100 ? 12.656 2.499 24.062 1.00 76.81 100 TRP A C 1
ATOM 768 O O . TRP A 1 100 ? 12.013 1.932 24.945 1.00 76.81 100 TRP A O 1
ATOM 778 N N . GLU A 1 101 ? 12.057 3.250 23.135 1.00 58.72 101 GLU A N 1
ATOM 779 C CA . GLU A 1 101 ? 10.607 3.469 23.084 1.00 58.72 101 GLU A CA 1
ATOM 780 C C . GLU A 1 101 ? 9.844 2.175 22.763 1.00 58.72 101 GLU A C 1
ATOM 782 O O . GLU A 1 101 ? 8.754 1.963 23.291 1.00 58.72 101 GLU A O 1
ATOM 787 N N . TYR A 1 102 ? 10.416 1.300 21.931 1.00 53.25 102 TYR A N 1
ATOM 788 C CA . TYR A 1 102 ? 9.870 -0.024 21.640 1.00 53.25 102 TYR A CA 1
ATOM 789 C C . TYR A 1 102 ? 9.819 -0.885 22.905 1.00 53.25 102 TYR A C 1
ATOM 791 O O . TYR A 1 102 ? 8.741 -1.337 23.289 1.00 53.25 102 TYR A O 1
ATOM 799 N N . ASN A 1 103 ? 10.942 -1.007 23.620 1.00 66.44 103 ASN A N 1
ATOM 800 C CA . ASN A 1 103 ? 10.997 -1.734 24.892 1.00 66.44 103 ASN A CA 1
ATOM 801 C C . ASN A 1 103 ? 10.020 -1.141 25.919 1.00 66.44 103 ASN A C 1
ATOM 803 O O . ASN A 1 103 ? 9.342 -1.866 26.644 1.00 66.44 103 ASN A O 1
ATOM 807 N N . ARG A 1 104 ? 9.879 0.190 25.943 1.00 74.25 104 ARG A N 1
ATOM 808 C CA . ARG A 1 104 ? 8.904 0.870 26.802 1.00 74.25 104 ARG A CA 1
ATOM 809 C C . ARG A 1 104 ? 7.452 0.563 26.413 1.00 74.25 104 ARG A C 1
ATOM 811 O O . ARG A 1 104 ? 6.607 0.423 27.296 1.00 74.25 104 ARG A O 1
ATOM 818 N N . GLN A 1 105 ? 7.142 0.488 25.117 1.00 51.47 105 GLN A N 1
ATOM 819 C CA . GLN A 1 105 ? 5.792 0.206 24.614 1.00 51.47 105 GLN A CA 1
ATOM 820 C C . GLN A 1 105 ? 5.366 -1.241 24.859 1.00 51.47 105 GLN A C 1
ATOM 822 O O . GLN A 1 105 ? 4.211 -1.457 25.221 1.00 51.47 105 GLN A O 1
ATOM 827 N N . VAL A 1 106 ? 6.284 -2.203 24.737 1.00 61.38 106 VAL A N 1
ATOM 828 C CA . VAL A 1 106 ? 6.012 -3.615 25.044 1.00 61.38 106 VAL A CA 1
ATOM 829 C C . VAL A 1 106 ? 5.561 -3.757 26.502 1.00 61.38 106 VAL A C 1
ATOM 831 O O . VAL A 1 106 ? 4.438 -4.204 26.742 1.00 61.38 106 VAL A O 1
ATOM 834 N N . ASN A 1 107 ? 6.325 -3.211 27.455 1.00 64.12 107 ASN A N 1
ATOM 835 C CA . ASN A 1 107 ? 5.972 -3.252 28.882 1.00 64.12 107 ASN A CA 1
ATOM 836 C C . ASN A 1 107 ? 4.654 -2.531 29.213 1.00 64.12 107 ASN A C 1
ATOM 838 O O . ASN A 1 107 ? 3.977 -2.882 30.177 1.00 64.12 107 ASN A O 1
ATOM 842 N N . LYS A 1 108 ? 4.284 -1.489 28.456 1.00 68.50 108 LYS A N 1
ATOM 843 C CA . LYS A 1 108 ? 2.993 -0.809 28.642 1.00 68.50 108 LYS A CA 1
ATOM 844 C C . LYS A 1 108 ? 1.834 -1.665 28.125 1.00 68.50 108 LYS A C 1
ATOM 846 O O . LYS A 1 108 ? 0.804 -1.747 28.786 1.00 68.50 108 LYS A O 1
ATOM 851 N N . SER A 1 109 ? 2.017 -2.312 26.976 1.00 59.41 109 SER A N 1
ATOM 852 C CA . SER A 1 109 ? 0.991 -3.157 26.362 1.00 59.41 109 SER A CA 1
ATOM 853 C C . SER A 1 109 ? 0.684 -4.416 27.178 1.00 59.41 109 SER A C 1
ATOM 855 O O . SER A 1 109 ? -0.468 -4.837 27.223 1.00 59.41 109 SER A O 1
ATOM 857 N N . GLU A 1 110 ? 1.675 -4.982 27.873 1.00 64.75 110 GLU A N 1
ATOM 858 C CA . GLU A 1 110 ? 1.469 -6.112 28.790 1.00 64.75 110 GLU A CA 1
ATOM 859 C C . GLU A 1 110 ? 0.596 -5.715 29.985 1.00 64.75 110 GLU A C 1
ATOM 861 O O . GLU A 1 110 ? -0.391 -6.388 30.271 1.00 64.75 110 GLU A O 1
ATOM 866 N N . LYS A 1 111 ? 0.868 -4.556 30.599 1.00 70.88 111 LYS A N 1
ATOM 867 C CA . LYS A 1 111 ? 0.053 -4.022 31.704 1.00 70.88 111 LYS A CA 1
ATOM 868 C C . LYS A 1 111 ? -1.382 -3.702 31.284 1.00 70.88 111 LYS A C 1
ATOM 870 O O . LYS A 1 111 ? -2.314 -3.895 32.058 1.00 70.88 111 LYS A O 1
ATOM 875 N N . GLU A 1 112 ? -1.576 -3.198 30.064 1.00 70.94 112 GLU A N 1
ATOM 876 C CA . GLU A 1 112 ? -2.916 -2.926 29.527 1.00 70.94 112 GLU A CA 1
ATOM 877 C C . GLU A 1 112 ? -3.709 -4.219 29.280 1.00 70.94 112 GLU A C 1
ATOM 879 O O . GLU A 1 112 ? -4.908 -4.245 29.561 1.00 70.94 112 GLU A O 1
ATOM 884 N N . LYS A 1 113 ? -3.055 -5.296 28.816 1.00 66.75 113 LYS A N 1
ATOM 885 C CA . LYS A 1 113 ? -3.682 -6.621 28.668 1.00 66.75 113 LYS A CA 1
ATOM 886 C C . LYS A 1 113 ? -4.096 -7.198 30.019 1.00 66.75 113 LYS A C 1
ATOM 888 O O . LYS A 1 113 ? -5.250 -7.583 30.168 1.00 66.75 113 LYS A O 1
ATOM 893 N N . GLU A 1 114 ? -3.202 -7.162 31.003 1.00 76.75 114 GLU A N 1
ATOM 894 C CA . GLU A 1 114 ? -3.471 -7.643 32.363 1.00 76.75 114 GLU A CA 1
ATOM 895 C C . GLU A 1 114 ? -4.624 -6.864 33.025 1.00 76.75 114 GLU A C 1
ATOM 897 O O . GLU A 1 114 ? -5.520 -7.437 33.643 1.00 76.75 114 GLU A O 1
ATOM 902 N N . HIS A 1 115 ? -4.671 -5.539 32.851 1.00 81.94 115 HIS A N 1
ATOM 903 C CA . HIS A 1 115 ? -5.769 -4.722 33.369 1.00 81.94 115 HIS A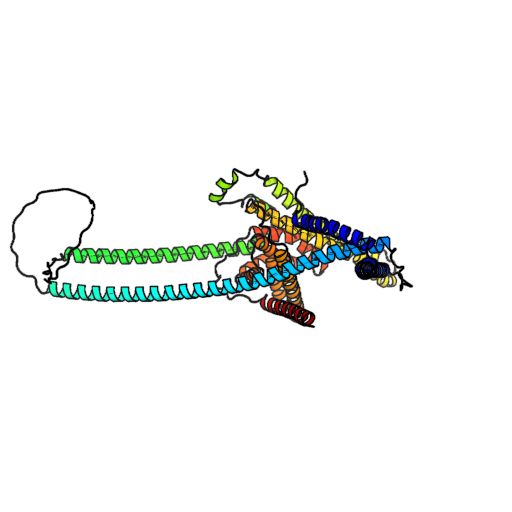 CA 1
ATOM 904 C C . HIS A 1 115 ? -7.104 -5.013 32.663 1.00 81.94 115 HIS A C 1
ATOM 906 O O . HIS A 1 115 ? -8.160 -4.996 33.299 1.00 81.94 115 HIS A O 1
ATOM 912 N N . LEU A 1 116 ? -7.087 -5.257 31.349 1.00 75.38 116 LEU A N 1
ATOM 913 C CA . LEU A 1 116 ? -8.293 -5.585 30.589 1.00 75.38 116 LEU A CA 1
ATOM 914 C C . LEU A 1 116 ? -8.848 -6.963 30.978 1.00 75.38 116 LEU A C 1
ATOM 916 O O . LEU A 1 116 ? -10.058 -7.094 31.151 1.00 75.38 116 LEU A O 1
ATOM 920 N N . GLU A 1 117 ? -7.972 -7.945 31.181 1.00 76.88 117 GLU A N 1
ATOM 921 C CA . GLU A 1 117 ? -8.317 -9.291 31.647 1.00 76.88 117 GLU A CA 1
ATOM 922 C C . GLU A 1 117 ? -8.933 -9.253 33.053 1.00 76.88 117 GLU A C 1
ATOM 924 O O . GLU A 1 117 ? -10.020 -9.788 33.267 1.00 76.88 117 GLU A O 1
ATOM 929 N N . ASN A 1 118 ? -8.338 -8.486 33.973 1.00 82.38 118 ASN A N 1
ATOM 930 C CA . ASN A 1 118 ? -8.899 -8.257 35.308 1.00 82.38 118 ASN A CA 1
ATOM 931 C C . ASN A 1 118 ? -10.289 -7.604 35.271 1.00 82.38 118 ASN A C 1
ATOM 933 O O . ASN A 1 118 ? -11.184 -7.993 36.022 1.00 82.38 118 ASN A O 1
ATOM 937 N N . ARG A 1 119 ? -10.502 -6.614 34.392 1.00 81.38 119 ARG A N 1
ATOM 938 C CA . ARG A 1 119 ? -11.822 -5.983 34.234 1.00 81.38 119 ARG A CA 1
ATOM 939 C C . ARG A 1 119 ? -12.862 -6.942 33.673 1.00 81.38 119 ARG A C 1
ATOM 941 O O . ARG A 1 119 ? -14.017 -6.859 34.079 1.00 81.38 119 ARG A O 1
ATOM 948 N N . PHE A 1 120 ? -12.469 -7.810 32.746 1.00 86.06 120 PHE A N 1
ATOM 949 C CA . PHE A 1 120 ? -13.360 -8.813 32.175 1.00 86.06 120 PHE A CA 1
ATOM 950 C C . PHE A 1 120 ? -13.819 -9.802 33.254 1.00 86.06 120 PHE A C 1
ATOM 952 O O . PHE A 1 120 ? -15.017 -9.990 33.440 1.00 86.06 120 PHE A O 1
ATOM 959 N N . LEU A 1 121 ? -12.874 -10.305 34.053 1.00 85.69 121 LEU A N 1
ATOM 960 C CA . LEU A 1 121 ? -13.135 -11.190 35.192 1.00 85.69 121 LEU A CA 1
ATOM 961 C C . LEU A 1 121 ? -14.050 -10.545 36.247 1.00 85.69 121 LEU A C 1
ATOM 963 O O . LEU A 1 121 ? -14.961 -11.185 36.770 1.00 85.69 121 LEU A O 1
ATOM 967 N N . GLN A 1 122 ? -13.847 -9.257 36.545 1.00 87.88 122 GLN A N 1
ATOM 968 C CA . GLN A 1 122 ? -14.723 -8.509 37.455 1.00 87.88 122 GLN A CA 1
ATOM 969 C C . GLN A 1 122 ? -16.145 -8.365 36.912 1.00 87.88 122 GLN A C 1
ATOM 971 O O . GLN A 1 122 ? -17.103 -8.464 37.676 1.00 87.88 122 GLN A O 1
ATOM 976 N N . LEU A 1 123 ? -16.285 -8.116 35.608 1.00 80.56 123 LEU A N 1
ATOM 977 C CA . LEU A 1 123 ? -17.587 -7.955 34.972 1.00 80.56 123 LEU A CA 1
ATOM 978 C C . LEU A 1 123 ? -18.359 -9.278 34.952 1.00 80.56 123 LEU A C 1
ATOM 980 O O . LEU A 1 123 ? -19.544 -9.296 35.266 1.00 80.56 123 LEU A O 1
ATOM 984 N N . GLU A 1 124 ? -17.674 -10.378 34.644 1.00 84.75 124 GLU A N 1
ATOM 985 C CA . GLU A 1 124 ? -18.237 -11.727 34.677 1.00 84.75 124 GLU A CA 1
ATOM 986 C C . GLU A 1 124 ? -18.703 -12.094 36.092 1.00 84.75 124 GLU A C 1
ATOM 988 O O . GLU A 1 124 ? -19.847 -12.502 36.283 1.00 84.75 124 GLU A O 1
ATOM 993 N N . LYS A 1 125 ? -17.878 -11.824 37.111 1.00 89.06 125 LYS A N 1
ATOM 994 C CA . LYS A 1 125 ? -18.261 -12.026 38.515 1.00 89.06 125 LYS A CA 1
ATOM 995 C C . LYS A 1 125 ? -19.477 -11.186 38.922 1.00 89.06 125 LYS A C 1
ATOM 997 O O . LYS A 1 125 ? -20.348 -11.679 39.630 1.00 89.06 125 LYS A O 1
ATOM 1002 N N . ALA A 1 126 ? -19.552 -9.932 38.476 1.00 85.88 126 ALA A N 1
ATOM 1003 C CA . ALA A 1 126 ? -20.688 -9.059 38.766 1.00 85.88 126 ALA A CA 1
ATOM 1004 C C . ALA A 1 126 ? -21.987 -9.536 38.094 1.00 85.88 126 ALA A C 1
ATOM 1006 O O . ALA A 1 126 ? -23.059 -9.374 38.676 1.00 85.88 126 ALA A O 1
ATOM 1007 N N . LEU A 1 127 ? -21.903 -10.127 36.896 1.00 87.31 127 LEU A N 1
ATOM 1008 C CA . LEU A 1 127 ? -23.055 -10.739 36.232 1.00 87.31 127 LEU A CA 1
ATOM 1009 C C . LEU A 1 127 ? -23.566 -11.955 37.008 1.00 87.31 127 LEU A C 1
ATOM 1011 O O . LEU A 1 127 ? -24.761 -12.008 37.289 1.00 87.31 127 LEU A O 1
ATOM 1015 N N . TYR A 1 128 ? -22.672 -12.858 37.422 1.00 84.81 128 TYR A N 1
ATOM 1016 C CA . TYR A 1 128 ? -23.040 -14.015 38.246 1.00 84.81 128 TYR A CA 1
ATOM 1017 C C . TYR A 1 128 ? -23.682 -13.606 39.578 1.00 84.81 128 TYR A C 1
ATOM 1019 O O . TYR A 1 128 ? -24.699 -14.165 39.976 1.00 84.81 128 TYR A O 1
ATOM 1027 N N . GLU A 1 129 ? -23.129 -12.599 40.257 1.00 89.56 129 GLU A N 1
ATOM 1028 C CA . GLU A 1 129 ? -23.684 -12.099 41.520 1.00 89.56 129 GLU A CA 1
ATOM 1029 C C . GLU A 1 129 ? -25.084 -11.493 41.326 1.00 89.56 129 GLU A C 1
ATOM 1031 O O . GLU A 1 129 ? -25.999 -11.750 42.103 1.00 89.56 129 GLU A O 1
ATOM 1036 N N . MET A 1 130 ? -25.279 -10.704 40.265 1.00 75.88 130 MET A N 1
ATOM 1037 C CA . MET A 1 130 ? -26.588 -10.128 39.939 1.00 75.88 130 MET A CA 1
ATOM 1038 C C . MET A 1 130 ? -27.623 -11.198 39.588 1.00 75.88 130 MET A C 1
ATOM 1040 O O . MET A 1 130 ? -28.783 -11.067 39.974 1.00 75.88 130 MET A O 1
ATOM 1044 N N . GLU A 1 131 ? -27.219 -12.246 38.872 1.00 85.31 131 GLU A N 1
ATOM 1045 C CA . GLU A 1 131 ? -28.079 -13.385 38.553 1.00 85.31 131 GLU A CA 1
ATOM 1046 C C . GLU A 1 131 ? -28.517 -14.112 39.828 1.00 85.31 131 GLU A C 1
ATOM 1048 O O . GLU A 1 131 ? -29.716 -14.295 40.049 1.00 85.31 131 GLU A O 1
ATOM 1053 N N . PHE A 1 132 ? -27.573 -14.390 40.727 1.00 87.44 132 PHE A N 1
ATOM 1054 C CA . PHE A 1 132 ? -27.851 -15.007 42.021 1.00 87.44 132 PHE A CA 1
ATOM 1055 C C . PHE A 1 132 ? -28.793 -14.157 42.889 1.00 87.44 132 PHE A C 1
ATOM 1057 O O . PHE A 1 132 ? -29.780 -14.657 43.428 1.00 87.44 132 PHE A O 1
ATOM 1064 N N . MET A 1 133 ? -28.553 -12.845 42.975 1.00 83.00 133 MET A N 1
ATOM 1065 C CA . MET A 1 133 ? -29.428 -11.917 43.701 1.00 83.00 133 MET A CA 1
ATOM 1066 C C . MET A 1 133 ? -30.845 -11.876 43.115 1.00 83.00 133 MET A C 1
ATOM 1068 O O . MET A 1 133 ? -31.824 -11.748 43.854 1.00 83.00 133 MET A O 1
ATOM 1072 N N . ASN A 1 134 ? -30.979 -11.991 41.794 1.00 80.56 134 ASN A N 1
ATOM 1073 C CA . ASN A 1 134 ? -32.274 -12.021 41.122 1.00 80.56 134 ASN A CA 1
ATOM 1074 C C . ASN A 1 134 ? -33.024 -13.340 41.401 1.00 80.56 134 ASN A C 1
ATOM 1076 O O . ASN A 1 134 ? -34.233 -13.320 41.640 1.00 80.56 134 ASN A O 1
ATOM 1080 N N . GLU A 1 135 ? -32.319 -14.475 41.451 1.00 82.75 135 GLU A N 1
ATOM 1081 C CA . GLU A 1 135 ? -32.884 -15.762 41.884 1.00 82.75 135 GLU A CA 1
ATOM 1082 C C . GLU A 1 135 ? -33.310 -15.746 43.360 1.00 82.75 135 GLU A C 1
ATOM 1084 O O . GLU A 1 135 ? -34.391 -16.237 43.712 1.00 82.75 135 GLU A O 1
ATOM 1089 N N . GLU A 1 136 ? -32.508 -15.129 44.230 1.00 84.75 136 GLU A N 1
ATOM 1090 C CA . GLU A 1 136 ? -32.838 -14.973 45.647 1.00 84.75 136 GLU A CA 1
ATOM 1091 C C . GLU A 1 136 ? -34.099 -14.111 45.820 1.00 84.75 136 GLU A C 1
ATOM 1093 O O . GLU A 1 136 ? -35.028 -14.483 46.545 1.00 84.75 136 GLU A O 1
ATOM 1098 N N . GLN A 1 137 ? -34.183 -12.985 45.103 1.00 77.81 137 GLN A N 1
ATOM 1099 C CA . GLN A 1 137 ? -35.370 -12.129 45.083 1.00 77.81 137 GLN A CA 1
ATOM 1100 C C . GLN A 1 137 ? -36.604 -12.866 44.550 1.00 77.81 137 GLN A C 1
ATOM 1102 O O . GLN A 1 137 ? -37.682 -12.743 45.134 1.00 77.81 137 GLN A O 1
ATOM 1107 N N . ALA A 1 138 ? -36.462 -13.672 43.494 1.00 80.81 138 ALA A N 1
ATOM 1108 C CA . ALA A 1 138 ? -37.553 -14.485 42.961 1.00 80.81 138 ALA A CA 1
ATOM 1109 C C . ALA A 1 138 ? -38.057 -15.516 43.985 1.00 80.81 138 ALA A C 1
ATOM 1111 O O . ALA A 1 138 ? -39.262 -15.749 44.098 1.00 80.81 138 ALA A O 1
ATOM 1112 N N . THR A 1 139 ? -37.155 -16.104 44.770 1.00 82.12 139 THR A N 1
ATOM 1113 C CA . THR A 1 139 ? -37.504 -17.075 45.817 1.00 82.12 139 THR A CA 1
ATOM 1114 C C . THR A 1 139 ? -38.209 -16.400 46.994 1.00 82.12 139 THR A C 1
ATOM 1116 O O . THR A 1 139 ? -39.261 -16.870 47.426 1.00 82.12 139 THR A O 1
ATOM 1119 N N . LYS A 1 140 ? -37.704 -15.244 47.449 1.00 83.69 140 LYS A N 1
ATOM 1120 C CA . LYS A 1 140 ? -38.358 -14.420 48.483 1.00 83.69 140 LYS A CA 1
ATOM 1121 C C . LYS A 1 140 ? -39.758 -13.974 48.058 1.00 83.69 140 LYS A C 1
ATOM 1123 O O . LYS A 1 140 ? -40.678 -14.015 48.870 1.00 83.69 140 LYS A O 1
ATOM 1128 N N . LEU A 1 141 ? -39.936 -13.594 46.790 1.00 84.44 141 LEU A N 1
ATOM 1129 C CA . LEU A 1 141 ? -41.251 -13.257 46.239 1.00 84.44 141 LEU A CA 1
ATOM 1130 C C . LEU A 1 141 ? -42.212 -14.448 46.303 1.00 84.44 141 LEU A C 1
ATOM 1132 O O . LEU A 1 141 ? -43.326 -14.280 46.784 1.00 84.44 141 LEU A O 1
ATOM 1136 N N . ARG A 1 142 ? -41.783 -15.653 45.900 1.00 81.69 142 ARG A N 1
ATOM 1137 C CA . ARG A 1 142 ? -42.626 -16.863 45.982 1.00 81.69 142 ARG A CA 1
ATOM 1138 C C . ARG A 1 142 ? -43.039 -17.197 47.415 1.00 81.69 142 ARG A C 1
ATOM 1140 O O . ARG A 1 142 ? -44.192 -17.562 47.637 1.00 81.69 142 ARG A O 1
ATOM 1147 N N . GLU A 1 143 ? -42.125 -17.068 48.373 1.00 83.50 143 GLU A N 1
ATOM 1148 C CA . GLU A 1 143 ? -42.419 -17.283 49.795 1.00 83.50 143 GLU A CA 1
ATOM 1149 C C . GLU A 1 143 ? -43.434 -16.262 50.322 1.00 83.50 143 GLU A C 1
ATOM 1151 O O . GLU A 1 143 ? -44.432 -16.644 50.935 1.00 83.50 143 GLU A O 1
ATOM 1156 N N . LEU A 1 144 ? -43.252 -14.975 50.007 1.00 81.19 144 LEU A N 1
ATOM 1157 C CA . LEU A 1 144 ? -44.222 -13.935 50.355 1.00 81.19 144 LEU A CA 1
ATOM 1158 C C . LEU A 1 144 ? -45.597 -14.208 49.735 1.00 81.19 144 LEU A C 1
ATOM 1160 O O . LEU A 1 144 ? -46.600 -14.100 50.437 1.00 81.19 144 LEU A O 1
ATOM 1164 N N . THR A 1 145 ? -45.656 -14.618 48.463 1.00 79.44 145 THR A N 1
ATOM 1165 C CA . THR A 1 145 ? -46.910 -15.003 47.795 1.00 79.44 145 THR A CA 1
ATOM 1166 C C . THR A 1 145 ? -47.585 -16.179 48.502 1.00 79.44 145 THR A C 1
ATOM 1168 O O . THR A 1 145 ? -48.796 -16.149 48.715 1.00 79.44 145 THR A O 1
ATOM 1171 N N . ARG A 1 146 ? -46.818 -17.192 48.926 1.00 78.62 146 ARG A N 1
ATOM 1172 C CA . ARG A 1 146 ? -47.337 -18.329 49.704 1.00 78.62 146 ARG A CA 1
ATOM 1173 C C . ARG A 1 146 ? -47.933 -17.883 51.032 1.00 78.62 146 ARG A C 1
ATOM 1175 O O . ARG A 1 146 ? -49.049 -18.280 51.358 1.00 78.62 146 ARG A O 1
ATOM 1182 N N . ILE A 1 147 ? -47.212 -17.051 51.783 1.00 82.88 147 ILE A N 1
ATOM 1183 C CA . ILE A 1 147 ? -47.675 -16.540 53.077 1.00 82.88 147 ILE A CA 1
ATOM 1184 C C . ILE A 1 147 ? -48.963 -15.735 52.888 1.00 82.88 147 ILE A C 1
ATOM 1186 O O . ILE A 1 147 ? -49.935 -15.986 53.599 1.00 82.88 147 ILE A O 1
ATOM 1190 N N . LEU A 1 148 ? -49.012 -14.848 51.891 1.00 73.88 148 LEU A N 1
ATOM 1191 C CA . LEU A 1 148 ? -50.210 -14.079 51.541 1.00 73.88 148 LEU A CA 1
ATOM 1192 C C . LEU A 1 148 ? -51.416 -14.989 51.289 1.00 73.88 148 LEU A C 1
ATOM 1194 O O . LEU A 1 148 ? -52.474 -14.773 51.875 1.00 73.88 148 LEU A O 1
ATOM 1198 N N . TYR A 1 149 ? -51.234 -16.054 50.505 1.00 75.44 149 TYR A N 1
ATOM 1199 C CA . TYR A 1 149 ? -52.297 -17.018 50.216 1.00 75.44 149 TYR A CA 1
ATOM 1200 C C . TYR A 1 149 ? -52.767 -17.765 51.475 1.00 75.44 149 TYR A C 1
ATOM 1202 O O . TYR A 1 149 ? -53.964 -17.953 51.691 1.00 75.44 149 TYR A O 1
ATOM 1210 N N . THR A 1 150 ? -51.841 -18.156 52.360 1.00 77.00 150 THR A N 1
ATOM 1211 C CA . THR A 1 150 ? -52.207 -18.809 53.631 1.00 77.00 150 THR A CA 1
ATOM 1212 C C . THR A 1 150 ? -52.949 -17.870 54.582 1.00 77.00 150 THR A C 1
ATOM 1214 O O . THR A 1 150 ? -53.896 -18.301 55.239 1.00 77.00 150 THR A O 1
ATOM 1217 N N . VAL A 1 151 ? -52.568 -16.593 54.647 1.00 77.44 151 VAL A N 1
ATOM 1218 C CA . VAL A 1 151 ? -53.238 -15.593 55.488 1.00 77.44 151 VAL A CA 1
ATOM 1219 C C . VAL A 1 151 ? -54.630 -15.280 54.944 1.00 77.44 151 VAL A C 1
ATOM 1221 O O . VAL A 1 151 ? -55.581 -15.264 55.722 1.00 77.44 151 VAL A O 1
ATOM 1224 N N . ASP A 1 152 ? -54.780 -15.129 53.626 1.00 73.94 152 ASP A N 1
ATOM 1225 C CA . ASP A 1 152 ? -56.091 -14.921 53.006 1.00 73.94 152 ASP A CA 1
ATOM 1226 C C . ASP A 1 152 ? -57.021 -16.132 53.201 1.00 73.94 152 ASP A C 1
ATOM 1228 O O . ASP A 1 152 ? -58.183 -15.975 53.582 1.00 73.94 152 ASP A O 1
ATOM 1232 N N . SER A 1 153 ? -56.503 -17.359 53.072 1.00 67.44 153 SER A N 1
ATOM 1233 C CA . SER A 1 153 ? -57.288 -18.572 53.346 1.00 67.44 153 SER A CA 1
ATOM 1234 C C . SER A 1 153 ? -57.779 -18.647 54.800 1.00 67.44 153 SER A C 1
ATOM 1236 O O . SER A 1 153 ? -58.908 -19.070 55.054 1.00 67.44 153 SER A O 1
ATOM 1238 N N . LYS A 1 154 ? -56.973 -18.164 55.759 1.00 69.44 154 LYS A N 1
ATOM 1239 C CA . LYS A 1 154 ? -57.352 -18.073 57.177 1.00 69.44 154 LYS A CA 1
ATOM 1240 C C . LYS A 1 154 ? -58.374 -16.966 57.424 1.00 69.44 154 LYS A C 1
ATOM 1242 O O . LYS A 1 154 ? -59.334 -17.208 58.152 1.00 69.44 154 LYS A O 1
ATOM 1247 N N . LEU A 1 155 ? -58.234 -15.806 56.777 1.00 60.44 155 LEU A N 1
ATOM 1248 C CA . LEU A 1 155 ? -59.242 -14.741 56.836 1.00 60.44 155 LEU A CA 1
ATOM 1249 C C . LEU A 1 155 ? -60.597 -15.196 56.265 1.00 60.44 155 LEU A C 1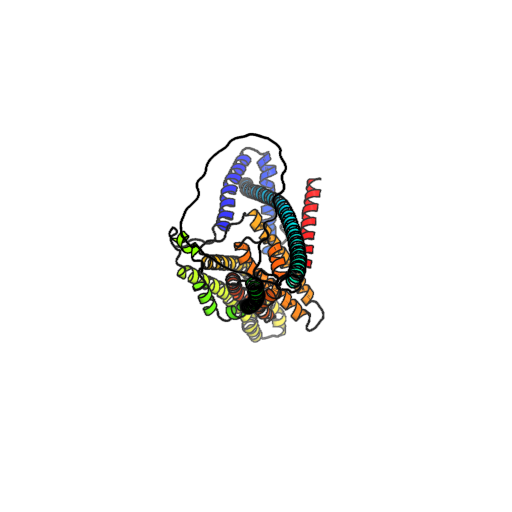
ATOM 1251 O O . LEU A 1 155 ? -61.636 -14.832 56.808 1.00 60.44 155 LEU A O 1
ATOM 1255 N N . SER A 1 156 ? -60.603 -16.047 55.231 1.00 50.00 156 SER A N 1
ATOM 1256 C CA . SER A 1 156 ? -61.831 -16.648 54.672 1.00 50.00 156 SER A CA 1
ATOM 1257 C C . SER A 1 156 ? -62.576 -17.536 55.667 1.00 50.00 156 SER A C 1
ATOM 1259 O O . SER A 1 156 ? -63.780 -17.721 55.530 1.00 50.00 156 SER A O 1
ATOM 1261 N N . SER A 1 157 ? -61.875 -18.096 56.654 1.00 49.47 157 SER A N 1
ATOM 1262 C CA . SER A 1 157 ? -62.446 -19.056 57.602 1.00 49.47 157 SER A CA 1
ATOM 1263 C C . SER A 1 157 ? -63.049 -18.427 58.869 1.00 49.47 157 SER A C 1
ATOM 1265 O O . SER A 1 157 ? -63.579 -19.166 59.694 1.00 49.47 157 SER A O 1
ATOM 1267 N N . GLN A 1 158 ? -62.993 -17.094 59.046 1.00 41.97 158 GLN A N 1
ATOM 1268 C CA . GLN A 1 158 ? -63.271 -16.449 60.345 1.00 41.97 158 GLN A CA 1
ATOM 1269 C C . GLN A 1 158 ? -64.280 -15.274 60.372 1.00 41.97 158 GLN A C 1
ATOM 1271 O O . GLN A 1 158 ? -64.330 -14.564 61.373 1.00 41.97 158 GLN A O 1
ATOM 1276 N N . GLY A 1 159 ? -65.126 -15.054 59.356 1.00 39.94 159 GLY A N 1
ATOM 1277 C CA . GLY A 1 159 ? -66.046 -13.897 59.334 1.00 39.94 159 GLY A CA 1
ATOM 1278 C C . GLY A 1 159 ? -67.550 -14.208 59.320 1.00 39.94 159 GLY A C 1
ATOM 1279 O O . GLY A 1 159 ? -68.104 -14.405 58.243 1.00 39.94 159 GLY A O 1
ATOM 1280 N N . THR A 1 160 ? -68.228 -14.116 60.478 1.00 27.97 160 THR A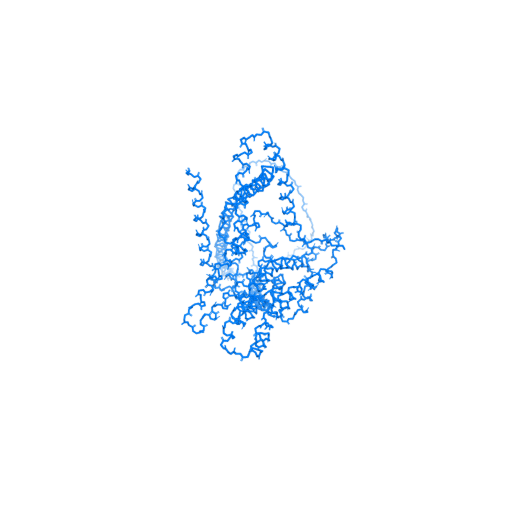 N 1
ATOM 1281 C CA . THR A 1 160 ? -69.677 -13.820 60.590 1.00 27.97 160 THR A CA 1
ATOM 1282 C C . THR A 1 160 ? -69.991 -12.893 61.778 1.00 27.97 160 THR A C 1
ATOM 1284 O O . THR A 1 160 ? -69.551 -13.153 62.894 1.00 27.97 160 THR A O 1
ATOM 1287 N N . VAL A 1 161 ? -70.878 -11.927 61.493 1.00 33.25 161 VAL A N 1
ATOM 1288 C CA . VAL A 1 161 ? -71.723 -11.047 62.340 1.00 33.25 161 VAL A CA 1
ATOM 1289 C C . VAL A 1 161 ? -71.243 -9.605 62.629 1.00 33.25 161 VAL A C 1
ATOM 1291 O O . VAL A 1 161 ? -70.208 -9.340 63.226 1.00 33.25 161 VAL A O 1
ATOM 1294 N N . THR A 1 162 ? -72.108 -8.707 62.146 1.00 34.03 162 THR A N 1
ATOM 1295 C CA . THR A 1 162 ? -72.271 -7.240 62.138 1.00 34.03 162 THR A CA 1
ATOM 1296 C C . THR A 1 162 ? -72.592 -6.575 63.483 1.00 34.03 162 THR A C 1
ATOM 1298 O O . THR A 1 162 ? -73.332 -7.165 64.257 1.00 34.03 162 THR A O 1
ATOM 1301 N N . GLU A 1 163 ? -72.221 -5.293 63.654 1.00 27.78 163 GLU A N 1
ATOM 1302 C CA . GLU A 1 163 ? -73.152 -4.170 63.948 1.00 27.78 163 GLU A CA 1
ATOM 1303 C C . GLU A 1 163 ? -72.458 -2.786 63.901 1.00 27.78 163 GLU A C 1
ATOM 1305 O O . GLU A 1 163 ? -71.233 -2.698 63.862 1.00 27.78 163 GLU A O 1
ATOM 1310 N N . ALA A 1 164 ? -73.248 -1.710 63.795 1.00 29.27 164 ALA A N 1
ATOM 1311 C CA . ALA A 1 164 ? -72.917 -0.452 63.114 1.00 29.27 164 ALA A CA 1
ATOM 1312 C C . ALA A 1 164 ? -73.056 0.851 63.963 1.00 29.27 164 ALA A C 1
ATOM 1314 O O . ALA A 1 164 ? -73.778 0.855 64.954 1.00 29.27 164 ALA A O 1
ATOM 1315 N N . VAL A 1 165 ? -72.492 1.966 63.427 1.00 27.75 165 VAL A N 1
ATOM 1316 C CA . VAL A 1 165 ? -72.852 3.422 63.593 1.00 27.75 165 VAL A CA 1
ATOM 1317 C C . VAL A 1 165 ? -72.254 4.198 64.816 1.00 27.75 165 VAL A C 1
ATOM 1319 O O . VAL A 1 165 ? -72.118 3.573 65.862 1.00 27.75 165 VAL A O 1
ATOM 1322 N N . PRO A 1 166 ? -71.982 5.549 64.818 1.00 37.38 166 PRO A N 1
ATOM 1323 C CA . PRO A 1 166 ? -71.689 6.571 63.769 1.00 37.38 166 PRO A CA 1
ATOM 1324 C C . PRO A 1 166 ? -70.450 7.522 63.987 1.00 37.38 166 PRO A C 1
ATOM 1326 O O . PRO A 1 166 ? -70.022 7.772 65.105 1.00 37.38 166 PRO A O 1
ATOM 1329 N N . ILE A 1 167 ? -69.996 8.150 62.879 1.00 28.92 167 ILE A N 1
ATOM 1330 C CA . ILE A 1 167 ? -69.665 9.591 62.606 1.00 28.92 167 ILE A CA 1
ATOM 1331 C C . ILE A 1 167 ? -68.770 10.408 63.587 1.00 28.92 167 ILE A C 1
ATOM 1333 O O . ILE A 1 167 ? -69.205 10.719 64.688 1.00 28.92 167 ILE A O 1
ATOM 1337 N N . ASN A 1 168 ? -67.632 10.966 63.111 1.00 26.11 168 ASN A N 1
ATOM 1338 C CA . ASN A 1 168 ? -67.527 12.408 62.768 1.00 26.11 168 ASN A CA 1
ATOM 1339 C C . ASN A 1 168 ? -66.278 12.790 61.943 1.00 26.11 168 ASN A C 1
ATOM 1341 O O . ASN A 1 168 ? -65.184 12.267 62.139 1.00 26.11 168 ASN A O 1
ATOM 1345 N N . VAL A 1 169 ? -66.491 13.732 61.023 1.00 29.20 169 VAL A N 1
ATOM 1346 C CA . VAL A 1 169 ? -65.535 14.351 60.097 1.00 29.20 169 VAL A CA 1
ATOM 1347 C C . VAL A 1 169 ? -65.175 15.743 60.616 1.00 29.20 169 VAL A C 1
ATOM 1349 O O . VAL A 1 169 ? -66.079 16.504 60.936 1.00 29.20 169 VAL A O 1
ATOM 1352 N N . SER A 1 170 ? -63.887 16.094 60.603 1.00 26.30 170 SER A N 1
ATOM 1353 C CA . SER A 1 170 ? -63.370 17.465 60.390 1.00 26.30 170 SER A CA 1
ATOM 1354 C C . SER A 1 170 ? -61.835 17.400 60.407 1.00 26.30 170 SER A C 1
ATOM 1356 O O . SER A 1 170 ? -61.269 16.928 61.387 1.00 26.30 170 SER A O 1
ATOM 1358 N N . GLU A 1 171 ? -61.174 17.582 59.254 1.00 26.38 171 GLU A N 1
ATOM 1359 C CA . GLU A 1 171 ? -60.434 18.811 58.867 1.00 26.38 171 GLU A CA 1
ATOM 1360 C C . GLU A 1 171 ? -59.151 19.050 59.690 1.00 26.38 171 GLU A C 1
ATOM 1362 O O . GLU A 1 171 ? -59.154 18.913 60.899 1.00 26.38 171 GLU A O 1
ATOM 1367 N N . SER A 1 172 ? -58.008 19.503 59.181 1.00 24.41 172 SER A N 1
ATOM 1368 C CA . SER A 1 172 ? -57.438 19.711 57.852 1.00 24.41 172 SER A CA 1
ATOM 1369 C C . SER A 1 172 ? -55.984 20.172 58.099 1.00 24.41 172 SER A C 1
ATOM 1371 O O . SER A 1 172 ? -55.697 20.773 59.128 1.00 24.41 172 SER A O 1
ATOM 1373 N N . GLN A 1 173 ? -55.121 19.980 57.098 1.00 25.81 173 GLN A N 1
ATOM 1374 C CA . GLN A 1 173 ? -53.926 20.788 56.781 1.00 25.81 173 GLN A CA 1
ATOM 1375 C C . GLN A 1 173 ? -52.598 20.671 57.567 1.00 25.81 173 GLN A C 1
ATOM 1377 O O . GLN A 1 173 ? -52.527 20.961 58.751 1.00 25.81 173 GLN A O 1
ATOM 1382 N N . LYS A 1 174 ? -51.540 20.467 56.742 1.00 25.42 174 LYS A N 1
ATOM 1383 C CA . LYS A 1 174 ? -50.195 21.115 56.700 1.00 25.42 174 LYS A CA 1
ATOM 1384 C C . LYS A 1 174 ? -49.316 20.994 57.964 1.00 25.42 174 LYS A C 1
ATOM 1386 O O . LYS A 1 174 ? -49.783 21.109 59.074 1.00 25.42 174 LYS A O 1
ATOM 1391 N N . SER A 1 175 ? -47.996 20.820 57.922 1.00 24.31 175 SER A N 1
ATOM 1392 C CA . SER A 1 175 ? -46.965 21.187 56.944 1.00 24.31 175 SER A CA 1
ATOM 1393 C C . SER A 1 175 ? -45.605 20.676 57.451 1.00 24.31 175 SER A C 1
ATOM 1395 O O . SER A 1 175 ? -45.356 20.728 58.647 1.00 24.31 175 SER A O 1
ATOM 1397 N N . THR A 1 176 ? -44.755 20.268 56.509 1.00 24.47 176 THR A N 1
ATOM 1398 C CA . THR A 1 176 ? -43.322 20.603 56.348 1.00 24.47 176 THR A CA 1
ATOM 1399 C C . THR A 1 176 ? -42.319 20.492 57.516 1.00 24.47 176 THR A C 1
ATOM 1401 O O . THR A 1 176 ? -42.465 21.065 58.587 1.00 24.47 176 THR A O 1
ATOM 1404 N N . GLU A 1 177 ? -41.202 19.839 57.185 1.00 27.06 177 GLU A N 1
ATOM 1405 C CA . GLU A 1 177 ? -39.942 19.653 57.914 1.00 27.06 177 GLU A CA 1
ATOM 1406 C C . GLU A 1 177 ? -39.286 20.924 58.499 1.00 27.06 177 GLU A C 1
ATOM 1408 O O . GLU A 1 177 ? -39.199 21.954 57.824 1.00 27.06 177 GLU A O 1
ATOM 1413 N N . LYS A 1 178 ? -38.630 20.775 59.669 1.00 26.56 178 LYS A N 1
ATOM 1414 C CA . LYS A 1 178 ? -37.281 21.330 59.924 1.00 26.56 178 LYS A CA 1
ATOM 1415 C C . LYS A 1 178 ? -36.559 20.710 61.144 1.00 26.56 178 LYS A C 1
ATOM 1417 O O . LYS A 1 178 ? -37.107 20.650 62.235 1.00 26.56 178 LYS A O 1
ATOM 1422 N N . LYS A 1 179 ? -35.311 20.293 60.880 1.00 26.42 179 LYS A N 1
ATOM 1423 C CA . LYS A 1 179 ? -34.077 20.206 61.705 1.00 26.42 179 LYS A CA 1
ATOM 1424 C C . LYS A 1 179 ? -34.086 20.785 63.141 1.00 26.42 179 LYS A C 1
ATOM 1426 O O . LYS A 1 179 ? -34.470 21.935 63.298 1.00 26.42 179 LYS A O 1
ATOM 1431 N N . ASP A 1 180 ? -33.478 20.091 64.120 1.00 23.92 180 ASP A N 1
ATOM 1432 C CA . ASP A 1 180 ? -32.069 20.295 64.553 1.00 23.92 180 ASP A CA 1
ATOM 1433 C C . ASP A 1 180 ? -31.626 19.448 65.785 1.00 23.92 180 ASP A C 1
ATOM 1435 O O . ASP A 1 180 ? -32.410 19.109 66.662 1.00 23.92 180 ASP A O 1
ATOM 1439 N N . SER A 1 181 ? -30.322 19.128 65.773 1.00 25.64 181 SER A N 1
ATOM 1440 C CA . SER A 1 181 ? -29.322 18.851 66.837 1.00 25.64 181 SER A CA 1
ATOM 1441 C C . SER A 1 181 ? -29.600 18.084 68.157 1.00 25.64 181 SER A C 1
ATOM 1443 O O . SER A 1 181 ? -30.329 18.531 69.031 1.00 25.64 181 SER A O 1
ATOM 1445 N N . SER A 1 182 ? -28.774 17.038 68.339 1.00 24.89 182 SER A N 1
ATOM 1446 C CA . SER A 1 182 ? -27.987 16.597 69.520 1.00 24.89 182 SER A CA 1
ATOM 1447 C C . SER A 1 182 ? -28.581 16.576 70.942 1.00 24.89 182 SER A C 1
ATOM 1449 O O . SER A 1 182 ? -28.823 17.619 71.538 1.00 24.89 182 SER A O 1
ATOM 1451 N N . SER A 1 183 ? -28.537 15.408 71.595 1.00 26.88 183 SER A N 1
ATOM 1452 C CA . SER A 1 183 ? -27.673 15.141 72.769 1.00 26.88 183 SER A CA 1
ATOM 1453 C C . SER A 1 183 ? -27.928 13.747 73.370 1.00 26.88 183 SER A C 1
ATOM 1455 O O . SER A 1 183 ? -28.956 13.113 73.167 1.00 26.88 183 SER A O 1
ATOM 1457 N N . THR A 1 184 ? -26.894 13.259 74.043 1.00 26.36 184 THR A N 1
ATOM 1458 C CA . THR A 1 184 ? -26.666 11.968 74.705 1.00 26.36 184 THR A CA 1
ATOM 1459 C C . THR A 1 184 ? -27.578 11.666 75.903 1.00 26.36 184 THR A C 1
ATOM 1461 O O . THR A 1 184 ? -27.732 12.542 76.744 1.00 26.36 184 THR A O 1
ATOM 1464 N N . ALA A 1 185 ? -28.013 10.407 76.075 1.00 28.47 185 ALA A N 1
ATOM 1465 C CA . ALA A 1 185 ? -27.884 9.621 77.323 1.00 28.47 185 ALA A CA 1
ATOM 1466 C C . ALA A 1 185 ? -28.542 8.229 77.204 1.00 28.47 185 ALA A C 1
ATOM 1468 O O . ALA A 1 185 ? -29.576 8.052 76.569 1.00 28.47 185 ALA A O 1
ATOM 1469 N N . SER A 1 186 ? -27.902 7.244 77.834 1.00 25.92 186 SER A N 1
ATOM 1470 C CA . SER A 1 186 ? -28.310 5.838 77.953 1.00 25.92 186 SER A CA 1
ATOM 1471 C C . SER A 1 186 ? -29.559 5.663 78.833 1.00 25.92 186 SER A C 1
ATOM 1473 O O . SER A 1 186 ? -29.720 6.444 79.764 1.00 25.92 186 SER A O 1
ATOM 1475 N N . VAL A 1 187 ? -30.346 4.598 78.626 1.00 28.45 187 VAL A N 1
ATOM 1476 C CA . VAL A 1 187 ? -30.724 3.583 79.644 1.00 28.45 187 VAL A CA 1
ATOM 1477 C C . VAL A 1 187 ? -31.651 2.530 79.010 1.00 28.45 187 VAL A C 1
ATOM 1479 O O . VAL A 1 187 ? -32.487 2.821 78.159 1.00 28.45 187 VAL A O 1
ATOM 1482 N N . ALA A 1 188 ? -31.432 1.281 79.415 1.00 26.50 188 ALA A N 1
ATOM 1483 C CA . ALA A 1 188 ? -32.126 0.066 79.012 1.00 26.50 188 ALA A CA 1
ATOM 1484 C C . ALA A 1 188 ? -33.617 0.021 79.401 1.00 26.50 188 ALA A C 1
ATOM 1486 O O . ALA A 1 188 ? -34.024 0.576 80.416 1.00 26.50 188 ALA A O 1
ATOM 1487 N N . GLY A 1 189 ? -34.405 -0.755 78.651 1.00 26.98 189 GLY A N 1
ATOM 1488 C CA . GLY A 1 189 ? -35.756 -1.145 79.058 1.00 26.98 189 GLY A CA 1
ATOM 1489 C C . GLY A 1 189 ? -36.569 -1.719 77.905 1.00 26.98 189 GLY A C 1
ATOM 1490 O O . GLY A 1 189 ? -37.193 -0.983 77.149 1.00 26.98 189 GLY A O 1
ATOM 1491 N N . GLY A 1 190 ? -36.551 -3.043 77.754 1.00 28.44 190 GLY A N 1
ATOM 1492 C CA . GLY A 1 190 ? -37.377 -3.739 76.776 1.00 28.44 190 GLY A CA 1
ATOM 1493 C C . GLY A 1 190 ? -38.869 -3.616 77.090 1.00 28.44 190 GLY A C 1
ATOM 1494 O O . GLY A 1 190 ? -39.299 -3.862 78.212 1.00 28.44 190 GLY A O 1
ATOM 1495 N N . SER A 1 191 ? -39.668 -3.306 76.073 1.00 27.38 191 SER A N 1
ATOM 1496 C CA . SER A 1 191 ? -41.084 -3.670 76.020 1.00 27.38 191 SER A CA 1
ATOM 1497 C C . SER A 1 191 ? -41.523 -3.801 74.556 1.00 27.38 191 SER A C 1
ATOM 1499 O O . SER A 1 191 ? -41.161 -3.006 73.694 1.00 27.38 191 SER A O 1
ATOM 1501 N N . LYS A 1 192 ? -42.212 -4.910 74.271 1.00 30.02 192 LYS A N 1
ATOM 1502 C CA . LYS A 1 192 ? -42.701 -5.347 72.954 1.00 30.02 192 LYS A CA 1
ATOM 1503 C C . LYS A 1 192 ? -43.670 -4.320 72.344 1.00 30.02 192 LYS A C 1
ATOM 1505 O O . LYS A 1 192 ? -44.511 -3.819 73.087 1.00 30.02 192 LYS A O 1
ATOM 1510 N N . PRO A 1 193 ? -43.685 -4.095 71.017 1.00 29.25 193 PRO A N 1
ATOM 1511 C CA . PRO A 1 193 ? -44.806 -3.413 70.388 1.00 29.25 193 PRO A CA 1
ATOM 1512 C C . PRO A 1 193 ? -45.976 -4.395 70.226 1.00 29.25 193 PRO A C 1
ATOM 1514 O O . PRO A 1 193 ? -45.829 -5.485 69.670 1.00 29.25 193 PRO A O 1
ATOM 1517 N N . ALA A 1 194 ? -47.137 -4.009 70.756 1.00 27.56 194 ALA A N 1
ATOM 1518 C CA . ALA A 1 194 ? -48.408 -4.669 70.504 1.00 27.56 194 ALA A CA 1
ATOM 1519 C C . ALA A 1 194 ? -48.764 -4.526 69.016 1.00 27.56 194 ALA A C 1
ATOM 1521 O O . ALA A 1 194 ? -48.714 -3.431 68.458 1.00 27.56 194 ALA A O 1
ATOM 1522 N N . ALA A 1 195 ? -49.075 -5.649 68.374 1.00 28.27 195 ALA A N 1
ATOM 1523 C CA . ALA A 1 195 ? -49.420 -5.717 66.964 1.00 28.27 195 ALA A CA 1
ATOM 1524 C C . ALA A 1 195 ? -50.782 -5.053 66.714 1.00 28.27 195 ALA A C 1
ATOM 1526 O O . ALA A 1 195 ? -51.826 -5.597 67.071 1.00 28.27 195 ALA A O 1
ATOM 1527 N N . THR A 1 196 ? -50.772 -3.881 66.086 1.00 29.53 196 THR A N 1
ATOM 1528 C CA . THR A 1 196 ? -51.963 -3.260 65.508 1.00 29.53 196 THR A CA 1
ATOM 1529 C C . THR A 1 196 ? -52.370 -4.082 64.285 1.00 29.53 196 THR A C 1
ATOM 1531 O O . THR A 1 196 ? -51.670 -4.090 63.273 1.00 29.53 196 THR A O 1
ATOM 1534 N N . ALA A 1 197 ? -53.467 -4.832 64.386 1.00 31.70 197 ALA A N 1
ATOM 1535 C CA . ALA A 1 197 ? -54.005 -5.600 63.271 1.00 31.70 197 ALA A CA 1
ATOM 1536 C C . ALA A 1 197 ? -54.606 -4.640 62.232 1.00 31.70 197 ALA A C 1
ATOM 1538 O O . ALA A 1 197 ? -55.669 -4.062 62.442 1.00 31.70 197 ALA A O 1
ATOM 1539 N N . VAL A 1 198 ? -53.899 -4.457 61.118 1.00 36.28 198 VAL A N 1
ATOM 1540 C CA . VAL A 1 198 ? -54.416 -3.801 59.913 1.00 36.28 198 VAL A CA 1
ATOM 1541 C C . VAL A 1 198 ? -55.384 -4.777 59.245 1.00 36.28 198 VAL A C 1
ATOM 1543 O O . VAL A 1 198 ? -54.969 -5.831 58.766 1.00 36.28 198 VAL A O 1
ATOM 1546 N N . SER A 1 199 ? -56.676 -4.453 59.226 1.00 39.00 199 SER A N 1
ATOM 1547 C CA . SER A 1 199 ? -57.658 -5.162 58.407 1.00 39.00 199 SER A CA 1
ATOM 1548 C C . SER A 1 199 ? -57.491 -4.712 56.956 1.00 39.00 199 SER A C 1
ATOM 1550 O O . SER A 1 199 ? -57.793 -3.577 56.595 1.00 39.00 199 SER A O 1
ATOM 1552 N N . VAL A 1 200 ? -56.933 -5.591 56.123 1.00 46.28 200 VAL A N 1
ATOM 1553 C CA . VAL A 1 200 ? -56.799 -5.350 54.683 1.00 46.28 200 VAL A CA 1
ATOM 1554 C C . VAL A 1 200 ? -58.113 -5.744 54.019 1.00 46.28 200 VAL A C 1
ATOM 1556 O O . VAL A 1 200 ? -58.534 -6.897 54.097 1.00 46.28 200 VAL A O 1
ATOM 1559 N N . ASP A 1 201 ? -58.772 -4.770 53.399 1.00 47.53 201 ASP A N 1
ATOM 1560 C CA . ASP A 1 201 ? -60.029 -4.960 52.682 1.00 47.53 201 ASP A CA 1
ATOM 1561 C C . ASP A 1 201 ? -59.829 -5.891 51.470 1.00 47.53 201 ASP A C 1
ATOM 1563 O O . ASP A 1 201 ? -58.941 -5.685 50.637 1.00 47.53 201 ASP A O 1
ATOM 1567 N N . ARG A 1 202 ? -60.651 -6.942 51.365 1.00 50.75 202 ARG A N 1
ATOM 1568 C CA . ARG A 1 202 ? -60.539 -7.965 50.310 1.00 50.75 202 ARG A CA 1
ATOM 1569 C C . ARG A 1 202 ? -60.756 -7.401 48.913 1.00 50.75 202 ARG A C 1
ATOM 1571 O O . ARG A 1 202 ? -60.134 -7.887 47.971 1.00 50.75 202 ARG A O 1
ATOM 1578 N N . GLY A 1 203 ? -61.587 -6.365 48.784 1.00 53.91 203 GLY A N 1
ATOM 1579 C CA . GLY A 1 203 ? -61.777 -5.654 47.518 1.00 53.91 203 GLY A CA 1
ATOM 1580 C C . GLY A 1 203 ? -60.503 -4.944 47.058 1.00 53.91 203 GLY A C 1
ATOM 1581 O O . GLY A 1 203 ? -60.151 -5.000 45.884 1.00 53.91 203 GLY A O 1
ATOM 1582 N N . VAL A 1 204 ? -59.751 -4.363 47.997 1.00 56.97 204 VAL A N 1
ATOM 1583 C CA . VAL A 1 204 ? -58.470 -3.695 47.722 1.00 56.97 204 VAL A CA 1
ATOM 1584 C C . VAL A 1 204 ? -57.384 -4.709 47.355 1.00 56.97 204 VAL A C 1
ATOM 1586 O O . VAL A 1 204 ? -56.564 -4.439 46.484 1.00 56.97 204 VAL A O 1
ATOM 1589 N N . LEU A 1 205 ? -57.397 -5.897 47.965 1.00 52.94 205 LEU A N 1
ATOM 1590 C CA . LEU A 1 205 ? -56.441 -6.973 47.676 1.00 52.94 205 LEU A CA 1
ATOM 1591 C C . LEU A 1 205 ? -56.699 -7.618 46.301 1.00 52.94 205 LEU A C 1
ATOM 1593 O O . LEU A 1 205 ? -55.753 -7.872 45.557 1.00 52.94 205 LEU A O 1
ATOM 1597 N N . ALA A 1 206 ? -57.969 -7.808 45.928 1.00 61.50 206 ALA A N 1
ATOM 1598 C CA . ALA A 1 206 ? -58.362 -8.263 44.594 1.00 61.50 206 ALA A CA 1
ATOM 1599 C C . ALA A 1 206 ? -58.031 -7.223 43.509 1.00 61.50 206 ALA A C 1
ATOM 1601 O O . ALA A 1 206 ? -57.497 -7.582 42.459 1.00 61.50 206 ALA A O 1
ATOM 1602 N N . GLN A 1 207 ? -58.266 -5.935 43.785 1.00 67.06 207 GLN A N 1
ATOM 1603 C CA . GLN A 1 207 ? -57.875 -4.849 42.885 1.00 67.06 207 GLN A CA 1
ATOM 1604 C C . GLN A 1 207 ? -56.350 -4.771 42.730 1.00 67.06 207 GLN A C 1
ATOM 1606 O O . GLN A 1 207 ? -55.850 -4.674 41.616 1.00 67.06 207 GLN A O 1
ATOM 1611 N N . ALA A 1 208 ? -55.596 -4.901 43.824 1.00 61.81 208 ALA A N 1
ATOM 1612 C CA . ALA A 1 208 ? -54.136 -4.898 43.786 1.00 61.81 208 ALA A CA 1
ATOM 1613 C C . ALA A 1 208 ? -53.552 -6.106 43.030 1.00 61.81 208 ALA A C 1
ATOM 1615 O O . ALA A 1 208 ? -52.510 -5.974 42.392 1.00 61.81 208 ALA A O 1
ATOM 1616 N N . LEU A 1 209 ? -54.210 -7.271 43.079 1.00 69.38 209 LEU A N 1
ATOM 1617 C CA . LEU A 1 209 ? -53.842 -8.450 42.286 1.00 69.38 209 LEU A CA 1
ATOM 1618 C C . LEU A 1 209 ? -54.104 -8.234 40.791 1.00 69.38 209 LEU A C 1
ATOM 1620 O O . LEU A 1 209 ? -53.209 -8.483 39.990 1.00 69.38 209 LEU A O 1
ATOM 1624 N N . SER A 1 210 ? -55.273 -7.698 40.435 1.00 72.25 210 SER A N 1
ATOM 1625 C CA . SER A 1 210 ? -55.614 -7.283 39.065 1.00 72.25 210 SER A CA 1
ATOM 1626 C C . SER A 1 210 ? -54.595 -6.282 38.509 1.00 72.25 210 SER A C 1
ATOM 1628 O O . SER A 1 210 ? -54.039 -6.471 37.427 1.00 72.25 210 SER A O 1
ATOM 1630 N N . ASP A 1 211 ? -54.286 -5.240 39.282 1.00 76.94 211 ASP A N 1
ATOM 1631 C CA . ASP A 1 211 ? -53.332 -4.206 38.884 1.00 76.94 211 ASP A CA 1
ATOM 1632 C C . ASP A 1 211 ? -51.905 -4.777 38.773 1.00 76.94 211 ASP A C 1
ATOM 1634 O O . ASP A 1 211 ? -51.126 -4.372 37.905 1.00 76.94 211 ASP A O 1
ATOM 1638 N N . ALA A 1 212 ? -51.543 -5.748 39.620 1.00 68.12 212 ALA A N 1
ATOM 1639 C CA . ALA A 1 212 ? -50.262 -6.443 39.542 1.00 68.12 212 ALA A CA 1
ATOM 1640 C C . ALA A 1 212 ? -50.160 -7.342 38.299 1.00 68.12 212 ALA A C 1
ATOM 1642 O O . ALA A 1 212 ? -49.116 -7.337 37.644 1.00 68.12 212 ALA A O 1
ATOM 1643 N N . GLU A 1 213 ? -51.221 -8.070 37.945 1.00 81.06 213 GLU A N 1
ATOM 1644 C CA . GLU A 1 213 ? -51.297 -8.866 36.714 1.00 81.06 213 GLU A CA 1
ATOM 1645 C C . GLU A 1 213 ? -51.196 -7.971 35.473 1.00 81.06 213 GLU A C 1
ATOM 1647 O O . GLU A 1 213 ? -50.379 -8.243 34.588 1.00 81.06 213 GLU A O 1
ATOM 1652 N N . GLU A 1 214 ? -51.901 -6.834 35.448 1.00 83.50 214 GLU A N 1
ATOM 1653 C CA . GLU A 1 214 ? -51.781 -5.852 34.365 1.00 83.50 214 GLU A CA 1
ATOM 1654 C C . GLU A 1 214 ? -50.351 -5.297 34.276 1.00 83.50 214 GLU A C 1
ATOM 1656 O O . GLU A 1 214 ? -49.779 -5.175 33.191 1.00 83.50 214 GLU A O 1
ATOM 1661 N N . LEU A 1 215 ? -49.713 -4.992 35.409 1.00 74.88 215 LEU A N 1
ATOM 1662 C CA . LEU A 1 215 ? -48.337 -4.499 35.428 1.00 74.88 215 LEU A CA 1
ATOM 1663 C C . LEU A 1 215 ? -47.325 -5.540 34.950 1.00 74.88 215 LEU A C 1
ATOM 1665 O O . LEU A 1 215 ? -46.347 -5.152 34.300 1.00 74.88 215 LEU A O 1
ATOM 1669 N N . ILE A 1 216 ? -47.537 -6.822 35.256 1.00 76.38 216 ILE A N 1
ATOM 1670 C CA . ILE A 1 216 ? -46.716 -7.935 34.765 1.00 76.38 216 ILE A CA 1
ATOM 1671 C C . ILE A 1 216 ? -46.879 -8.057 33.250 1.00 76.38 216 ILE A C 1
ATOM 1673 O O . ILE A 1 216 ? -45.871 -7.986 32.543 1.00 76.38 216 ILE A O 1
ATOM 1677 N N . GLN A 1 217 ? -48.117 -8.093 32.749 1.00 82.19 217 GLN A N 1
ATOM 1678 C CA . GLN A 1 217 ? -48.438 -8.117 31.318 1.00 82.19 217 GLN A CA 1
ATOM 1679 C C . GLN A 1 217 ? -47.758 -6.950 30.580 1.00 82.19 217 GLN A C 1
ATOM 1681 O O . GLN A 1 217 ? -46.997 -7.129 29.629 1.00 82.19 217 GLN A O 1
ATOM 1686 N N . LYS A 1 218 ? -47.902 -5.734 31.112 1.00 83.25 218 LYS A N 1
ATOM 1687 C CA . LYS A 1 218 ? -47.313 -4.498 30.573 1.00 83.25 218 LYS A CA 1
ATOM 1688 C C . LYS A 1 218 ? -45.786 -4.480 30.678 1.00 83.25 218 LYS A C 1
ATOM 1690 O O . LYS A 1 218 ? -45.113 -3.699 29.997 1.00 83.25 218 LYS A O 1
ATOM 1695 N N . ARG A 1 219 ? -45.188 -5.282 31.567 1.00 78.75 219 ARG A N 1
ATOM 1696 C CA . ARG A 1 219 ? -43.731 -5.485 31.653 1.00 78.75 219 ARG A CA 1
ATOM 1697 C C . ARG A 1 219 ? -43.257 -6.478 30.601 1.00 78.75 219 ARG A C 1
ATOM 1699 O O . ARG A 1 219 ? -42.203 -6.235 30.014 1.00 78.75 219 ARG A O 1
ATOM 1706 N N . GLU A 1 220 ? -44.010 -7.546 30.362 1.00 83.50 220 GLU A N 1
ATOM 1707 C CA . GLU A 1 220 ? -43.722 -8.531 29.319 1.00 83.50 220 GLU A CA 1
ATOM 1708 C C . GLU A 1 220 ? -43.857 -7.928 27.922 1.00 83.50 220 GLU A C 1
ATOM 1710 O O . GLU A 1 220 ? -42.924 -8.036 27.130 1.00 83.50 220 GLU A O 1
ATOM 1715 N N . GLU A 1 221 ? -44.903 -7.149 27.657 1.00 84.56 221 GLU A N 1
ATOM 1716 C CA . GLU A 1 221 ? -45.060 -6.408 26.398 1.00 84.56 221 GLU A CA 1
ATOM 1717 C C . GLU A 1 221 ? -43.920 -5.404 26.176 1.00 84.56 221 GLU A C 1
ATOM 1719 O O . GLU A 1 221 ? -43.360 -5.304 25.083 1.00 84.56 221 GLU A O 1
ATOM 1724 N N . ARG A 1 222 ? -43.481 -4.703 27.232 1.00 75.06 222 ARG A N 1
ATOM 1725 C CA . ARG A 1 222 ? -42.308 -3.809 27.168 1.00 75.06 222 ARG A CA 1
ATOM 1726 C C . ARG A 1 222 ? -40.981 -4.551 26.996 1.00 75.06 222 ARG A C 1
ATOM 1728 O O . ARG A 1 222 ? -40.007 -3.934 26.551 1.00 75.06 222 ARG A O 1
ATOM 1735 N N . LYS A 1 223 ? -40.895 -5.827 27.380 1.00 76.50 223 LYS A N 1
ATOM 1736 C CA . LYS A 1 223 ? -39.746 -6.694 27.073 1.00 76.50 223 LYS A CA 1
ATOM 1737 C C . LYS A 1 223 ? -39.817 -7.170 25.620 1.00 76.50 223 LYS A C 1
ATOM 1739 O O . LYS A 1 223 ? -38.817 -7.057 24.916 1.00 76.50 223 LYS A O 1
ATOM 1744 N N . ALA A 1 224 ? -40.990 -7.592 25.147 1.00 82.38 224 ALA A N 1
ATOM 1745 C CA . ALA A 1 224 ? -41.222 -8.016 23.768 1.00 82.38 224 ALA A CA 1
ATOM 1746 C C . ALA A 1 224 ? -40.943 -6.885 22.764 1.00 82.38 224 ALA A C 1
ATOM 1748 O O . ALA A 1 224 ? -40.170 -7.084 21.828 1.00 82.38 224 ALA A O 1
ATOM 1749 N N . MET A 1 225 ? -41.449 -5.670 23.015 1.00 79.31 225 MET A N 1
ATOM 1750 C CA . MET A 1 225 ? -41.148 -4.494 22.188 1.00 79.31 225 MET A CA 1
ATOM 1751 C C . MET A 1 225 ? -39.651 -4.170 22.156 1.00 79.31 225 MET A C 1
ATOM 1753 O O . MET A 1 225 ? -39.111 -3.890 21.089 1.00 79.31 225 MET A O 1
ATOM 1757 N N . ARG A 1 226 ? -38.944 -4.251 23.294 1.00 75.25 226 ARG A N 1
ATOM 1758 C CA . ARG A 1 226 ? -37.488 -4.021 23.328 1.00 75.25 226 ARG A CA 1
ATOM 1759 C C . ARG A 1 226 ? -36.710 -5.074 22.545 1.00 75.25 226 ARG A C 1
ATOM 1761 O O . ARG A 1 226 ? -35.762 -4.717 21.846 1.00 75.25 226 ARG A O 1
ATOM 1768 N N . ASN A 1 227 ? -37.114 -6.340 22.617 1.00 74.12 227 ASN A N 1
ATOM 1769 C CA . ASN A 1 227 ? -36.494 -7.416 21.844 1.00 74.12 227 ASN A CA 1
ATOM 1770 C C . ASN A 1 227 ? -36.755 -7.258 20.340 1.00 74.12 227 ASN A C 1
ATOM 1772 O O . ASN A 1 227 ? -35.835 -7.420 19.537 1.00 74.12 227 ASN A O 1
ATOM 1776 N N . GLN A 1 228 ? -37.972 -6.872 19.950 1.00 73.94 228 GLN A N 1
ATOM 1777 C CA . GLN A 1 228 ? -38.326 -6.614 18.553 1.00 73.94 228 GLN A CA 1
ATOM 1778 C C . GLN A 1 228 ? -37.571 -5.404 17.987 1.00 73.94 228 GLN A C 1
ATOM 1780 O O . GLN A 1 228 ? -37.019 -5.480 16.890 1.00 73.94 228 GLN A O 1
ATOM 1785 N N . GLN A 1 229 ? -37.476 -4.316 18.753 1.00 72.56 229 GLN A N 1
ATOM 1786 C CA . GLN A 1 229 ? -36.743 -3.112 18.360 1.00 72.56 229 GLN A CA 1
ATOM 1787 C C . GLN A 1 229 ? -35.231 -3.371 18.271 1.00 72.56 229 GLN A C 1
ATOM 1789 O O . GLN A 1 229 ? -34.583 -2.904 17.337 1.00 72.56 229 GLN A O 1
ATOM 1794 N N . SER A 1 230 ? -34.677 -4.184 19.179 1.00 65.12 230 SER A N 1
ATOM 1795 C CA . SER A 1 230 ? -33.275 -4.624 19.115 1.00 65.12 230 SER A CA 1
ATOM 1796 C C . SER A 1 230 ? -33.012 -5.509 17.893 1.00 65.12 230 SER A C 1
ATOM 1798 O O . SER A 1 230 ? -31.997 -5.338 17.222 1.00 65.12 230 SER A O 1
ATOM 1800 N N . SER A 1 231 ? -33.950 -6.398 17.548 1.00 67.25 231 SER A N 1
ATOM 1801 C CA . SER A 1 231 ? -33.849 -7.269 16.367 1.00 67.25 231 SER A CA 1
ATOM 1802 C C . SER A 1 231 ? -33.936 -6.477 15.058 1.00 67.25 231 SER A C 1
ATOM 1804 O O . SER A 1 231 ? -33.134 -6.688 14.153 1.00 67.25 231 SER A O 1
ATOM 1806 N N . GLN A 1 232 ? -34.857 -5.510 14.960 1.00 65.94 232 GLN A N 1
ATOM 1807 C CA . GLN A 1 232 ? -34.943 -4.613 13.800 1.00 65.94 232 GLN A CA 1
ATOM 1808 C C . GLN A 1 232 ? -33.707 -3.719 13.664 1.00 65.94 232 GLN A C 1
ATOM 1810 O O . GLN A 1 232 ? -33.228 -3.495 12.555 1.00 65.94 232 GLN A O 1
ATOM 1815 N N . MET A 1 233 ? -33.165 -3.221 14.778 1.00 65.69 233 MET A N 1
ATOM 1816 C CA . MET A 1 233 ? -31.936 -2.431 14.765 1.00 65.69 233 MET A CA 1
ATOM 1817 C C . MET A 1 233 ? -30.737 -3.266 14.295 1.00 65.69 233 MET A C 1
ATOM 1819 O O . MET A 1 233 ? -29.959 -2.774 13.483 1.00 65.69 233 MET A O 1
ATOM 1823 N N . ALA A 1 234 ? -30.620 -4.525 14.732 1.00 63.22 234 ALA A N 1
ATOM 1824 C CA . ALA A 1 234 ? -29.581 -5.443 14.265 1.00 63.22 234 ALA A CA 1
ATOM 1825 C C . ALA A 1 234 ? -29.680 -5.710 12.751 1.00 63.22 234 ALA A C 1
ATOM 1827 O O . ALA A 1 234 ? -28.688 -5.564 12.042 1.00 63.22 234 ALA A O 1
ATOM 1828 N N . LEU A 1 235 ? -30.887 -5.982 12.237 1.00 65.50 235 LEU A N 1
ATOM 1829 C CA . LEU A 1 235 ? -31.117 -6.191 10.800 1.00 65.50 235 LEU A CA 1
ATOM 1830 C C . LEU A 1 235 ? -30.785 -4.951 9.957 1.00 65.50 235 LEU A C 1
ATOM 1832 O O . LEU A 1 235 ? -30.170 -5.069 8.898 1.00 65.50 235 LEU A O 1
ATOM 1836 N N . ASN A 1 236 ? -31.157 -3.755 10.423 1.00 65.75 236 ASN A N 1
ATOM 1837 C CA . ASN A 1 236 ? -30.827 -2.508 9.728 1.00 65.75 236 ASN A CA 1
ATOM 1838 C C . ASN A 1 236 ? -29.315 -2.245 9.709 1.00 65.75 236 ASN A C 1
ATOM 1840 O O . ASN A 1 236 ? -28.793 -1.773 8.702 1.00 65.75 236 ASN A O 1
ATOM 1844 N N . ILE A 1 237 ? -28.612 -2.572 10.796 1.00 62.16 237 ILE A N 1
ATOM 1845 C CA . ILE A 1 237 ? -27.153 -2.450 10.884 1.00 62.16 237 ILE A CA 1
ATOM 1846 C C . ILE A 1 237 ? -26.464 -3.424 9.916 1.00 62.16 237 ILE A C 1
ATOM 1848 O O . ILE A 1 237 ? -25.546 -3.011 9.207 1.00 62.16 237 ILE A O 1
ATOM 1852 N N . ASP A 1 238 ? -26.915 -4.678 9.832 1.00 60.06 238 ASP A N 1
ATOM 1853 C CA . ASP A 1 238 ? -26.347 -5.676 8.914 1.00 60.06 238 ASP A CA 1
ATOM 1854 C C . ASP A 1 238 ? -26.538 -5.290 7.440 1.00 60.06 238 ASP A C 1
ATOM 1856 O O . ASP A 1 238 ? -25.614 -5.426 6.627 1.00 60.06 238 ASP A O 1
ATOM 1860 N N . ASN A 1 239 ? -27.706 -4.745 7.094 1.00 62.84 239 ASN A N 1
ATOM 1861 C CA . ASN A 1 239 ? -27.989 -4.281 5.737 1.00 62.84 239 ASN A CA 1
ATOM 1862 C C . ASN A 1 239 ? -27.136 -3.049 5.369 1.00 62.84 239 ASN A C 1
ATOM 1864 O O . ASN A 1 239 ? -26.575 -2.984 4.278 1.00 62.84 239 ASN A O 1
ATOM 1868 N N . ASP A 1 240 ? -26.957 -2.102 6.296 1.00 64.50 240 ASP A N 1
ATOM 1869 C CA . ASP A 1 240 ? -26.094 -0.929 6.081 1.00 64.50 240 ASP A CA 1
ATOM 1870 C C . ASP A 1 240 ? -24.616 -1.346 5.940 1.00 64.50 240 ASP A C 1
ATOM 1872 O O . ASP A 1 240 ? -23.889 -0.827 5.098 1.00 64.50 240 ASP A O 1
ATOM 1876 N N . SER A 1 241 ? -24.180 -2.368 6.685 1.00 66.44 241 SER A N 1
ATOM 1877 C CA . SER A 1 241 ? -22.825 -2.932 6.605 1.00 66.44 241 SER A CA 1
ATOM 1878 C C . SER A 1 241 ? -22.528 -3.645 5.297 1.00 66.44 241 SER A C 1
ATOM 1880 O O . SER A 1 241 ? -21.440 -3.481 4.745 1.00 66.44 241 SER A O 1
ATOM 1882 N N . THR A 1 242 ? -23.462 -4.454 4.799 1.00 64.50 242 THR A N 1
ATOM 1883 C CA . THR A 1 242 ? -23.277 -5.176 3.535 1.00 64.50 242 THR A CA 1
ATOM 1884 C C . THR A 1 242 ? -23.211 -4.187 2.375 1.00 64.50 242 THR A C 1
ATOM 1886 O O . THR A 1 242 ? -22.306 -4.277 1.544 1.00 64.50 242 THR A O 1
ATOM 1889 N N . VAL A 1 243 ? -24.069 -3.164 2.382 1.00 66.00 243 VAL A N 1
ATOM 1890 C CA . VAL A 1 243 ? -24.008 -2.052 1.425 1.00 66.00 243 VAL A CA 1
ATOM 1891 C C . VAL A 1 243 ? -22.699 -1.261 1.562 1.00 66.00 243 VAL A C 1
ATOM 1893 O O . VAL A 1 243 ? -22.064 -0.977 0.546 1.00 66.00 243 VAL A O 1
ATOM 1896 N N . ASP A 1 244 ? -22.228 -0.968 2.781 1.00 71.19 244 ASP A N 1
ATOM 1897 C CA . ASP A 1 244 ? -20.945 -0.280 3.009 1.00 71.19 244 ASP A CA 1
ATOM 1898 C C . ASP A 1 244 ? -19.726 -1.148 2.622 1.00 71.19 244 ASP A C 1
ATOM 1900 O O . ASP A 1 244 ? -18.718 -0.623 2.144 1.00 71.19 244 ASP A O 1
ATOM 1904 N N . SER A 1 245 ? -19.818 -2.476 2.744 1.00 71.19 245 SER A N 1
ATOM 1905 C CA . SER A 1 245 ? -18.770 -3.423 2.326 1.00 71.19 245 SER A CA 1
ATOM 1906 C C . SER A 1 245 ? -18.564 -3.372 0.814 1.00 71.19 245 SER A C 1
ATOM 1908 O O . SER A 1 245 ? -17.431 -3.331 0.340 1.00 71.19 245 SER A O 1
ATOM 1910 N N . PHE A 1 246 ? -19.657 -3.296 0.050 1.00 68.62 246 PHE A N 1
ATOM 1911 C CA . PHE A 1 246 ? -19.627 -3.133 -1.407 1.00 68.62 246 PHE A CA 1
ATOM 1912 C C . PHE A 1 246 ? -19.600 -1.668 -1.860 1.00 68.62 246 PHE A C 1
ATOM 1914 O O . PHE A 1 246 ? -19.515 -1.392 -3.058 1.00 68.62 246 PHE A O 1
ATOM 1921 N N . SER A 1 247 ? -19.605 -0.710 -0.930 1.00 61.75 247 SER A N 1
ATOM 1922 C CA . SER A 1 247 ? -19.470 0.716 -1.235 1.00 61.75 247 SER A CA 1
ATOM 1923 C C . SER A 1 247 ? -18.186 0.986 -2.019 1.00 61.75 247 SER A C 1
ATOM 1925 O O . SER A 1 247 ? -18.221 1.728 -2.993 1.00 61.75 247 SER A O 1
ATOM 1927 N N . GLY A 1 248 ? -17.092 0.268 -1.718 1.00 56.31 248 GLY A N 1
ATOM 1928 C CA . GLY A 1 248 ? -15.873 0.248 -2.539 1.00 56.31 248 GLY A CA 1
ATOM 1929 C C . GLY A 1 248 ? -16.124 -0.048 -4.026 1.00 56.31 248 GLY A C 1
ATOM 1930 O O . GLY A 1 248 ? -15.595 0.667 -4.874 1.00 56.31 248 GLY A O 1
ATOM 1931 N N . CYS A 1 249 ? -16.993 -1.014 -4.357 1.00 60.00 249 CYS A N 1
ATOM 1932 C CA . CYS A 1 249 ? -17.369 -1.332 -5.743 1.00 60.00 249 CYS A CA 1
ATOM 1933 C C . CYS A 1 249 ? -18.112 -0.174 -6.412 1.00 60.00 249 CYS A C 1
ATOM 1935 O O . CYS A 1 249 ? -17.760 0.229 -7.518 1.00 60.00 249 CYS A O 1
ATOM 1937 N N . ARG A 1 250 ? -19.140 0.370 -5.744 1.00 62.34 250 ARG A N 1
ATOM 1938 C CA . ARG A 1 250 ? -19.969 1.453 -6.303 1.00 62.34 250 ARG A CA 1
ATOM 1939 C C . ARG A 1 250 ? -19.157 2.733 -6.519 1.00 62.34 250 ARG A C 1
ATOM 1941 O O . ARG A 1 250 ? -19.387 3.463 -7.472 1.00 62.34 250 ARG A O 1
ATOM 1948 N N . ILE A 1 251 ? -18.193 2.973 -5.637 1.00 62.56 251 ILE A N 1
ATOM 1949 C CA . ILE A 1 251 ? -17.371 4.180 -5.567 1.00 62.56 251 ILE A CA 1
ATOM 1950 C C . ILE A 1 251 ? -16.185 4.151 -6.549 1.00 62.56 251 ILE A C 1
ATOM 1952 O O . ILE A 1 251 ? -15.818 5.200 -7.071 1.00 62.56 251 ILE A O 1
ATOM 1956 N N . ILE A 1 252 ? -15.597 2.980 -6.839 1.00 62.34 252 ILE A N 1
ATOM 1957 C CA . ILE A 1 252 ? -14.595 2.850 -7.917 1.00 62.34 252 ILE A CA 1
ATOM 1958 C C . ILE A 1 252 ? -15.233 3.116 -9.288 1.00 62.34 252 ILE A C 1
ATOM 1960 O O . ILE A 1 252 ? -14.600 3.721 -10.150 1.00 62.34 252 ILE A O 1
ATOM 1964 N N . LEU A 1 253 ? -16.476 2.670 -9.488 1.00 64.81 253 LEU A N 1
ATOM 1965 C CA . LEU A 1 253 ? -17.185 2.805 -10.762 1.00 64.81 253 LEU A CA 1
ATOM 1966 C C . LEU A 1 253 ? -17.807 4.198 -10.966 1.00 64.81 253 LEU A C 1
ATOM 1968 O O . LEU A 1 253 ? -18.022 4.594 -12.108 1.00 64.81 253 LEU A O 1
ATOM 1972 N N . ASP A 1 254 ? -18.047 4.955 -9.888 1.00 72.62 254 ASP A N 1
ATOM 1973 C CA . ASP A 1 254 ? -18.635 6.299 -9.934 1.00 72.62 254 ASP A CA 1
ATOM 1974 C C . ASP A 1 254 ? -17.818 7.316 -9.114 1.00 72.62 254 ASP A C 1
ATOM 1976 O O . ASP A 1 254 ? -18.083 7.609 -7.941 1.00 72.62 254 ASP A O 1
ATOM 1980 N N . PHE A 1 255 ? -16.799 7.886 -9.766 1.00 74.88 255 PHE A N 1
ATOM 1981 C CA . PHE A 1 255 ? -15.944 8.917 -9.174 1.00 74.88 255 PHE A CA 1
ATOM 1982 C C . PHE A 1 255 ? -16.711 10.201 -8.816 1.00 74.88 255 PHE A C 1
ATOM 1984 O O . PHE A 1 255 ? -16.331 10.899 -7.875 1.00 74.88 255 PHE A O 1
ATOM 1991 N N . HIS A 1 256 ? -17.788 10.528 -9.535 1.00 74.50 256 HIS A N 1
ATOM 1992 C CA . HIS A 1 256 ? -18.569 11.732 -9.257 1.00 74.50 256 HIS A CA 1
ATOM 1993 C C . HIS A 1 256 ? -19.347 11.576 -7.948 1.00 74.50 256 HIS A C 1
ATOM 1995 O O . HIS A 1 256 ? -19.214 12.410 -7.051 1.00 74.50 256 HIS A O 1
ATOM 2001 N N . ALA A 1 257 ? -20.037 10.443 -7.779 1.00 72.19 257 ALA A N 1
ATOM 2002 C CA . ALA A 1 257 ? -20.712 10.109 -6.528 1.00 72.19 257 ALA A CA 1
ATOM 2003 C C . ALA A 1 257 ? -19.740 10.026 -5.339 1.00 72.19 257 ALA A C 1
ATOM 2005 O O . ALA A 1 257 ? -20.094 10.407 -4.221 1.00 72.19 257 ALA A O 1
ATOM 2006 N N . LEU A 1 258 ? -18.501 9.571 -5.565 1.00 69.94 258 LEU A N 1
ATOM 2007 C CA . LEU A 1 258 ? -17.439 9.586 -4.554 1.00 69.94 258 LEU A CA 1
ATOM 2008 C C . LEU A 1 258 ? -17.128 11.013 -4.093 1.00 69.94 258 LEU A C 1
ATOM 2010 O O . LEU A 1 258 ? -17.083 11.278 -2.890 1.00 69.94 258 LEU A O 1
ATOM 2014 N N . LEU A 1 259 ? -16.909 11.938 -5.029 1.00 73.06 259 LEU A N 1
ATOM 2015 C CA . LEU A 1 259 ? -16.594 13.330 -4.702 1.00 73.06 259 LEU A CA 1
ATOM 2016 C C . LEU A 1 259 ? -17.755 14.023 -3.989 1.00 73.06 259 LEU A C 1
ATOM 2018 O O . LEU A 1 259 ? -17.525 14.756 -3.023 1.00 73.06 259 LEU A O 1
ATOM 2022 N N . ASP A 1 260 ? -18.989 13.747 -4.402 1.00 73.81 260 ASP A N 1
ATOM 2023 C CA . ASP A 1 260 ? -20.179 14.245 -3.718 1.00 73.81 260 ASP A CA 1
ATOM 2024 C C . ASP A 1 260 ? -20.278 13.683 -2.298 1.00 73.81 260 ASP A C 1
ATOM 2026 O O . ASP A 1 260 ? -20.497 14.436 -1.346 1.00 73.81 260 ASP A O 1
ATOM 2030 N N . ALA A 1 261 ? -20.006 12.390 -2.104 1.00 70.31 261 ALA A N 1
ATOM 2031 C CA . ALA A 1 261 ? -19.963 11.790 -0.775 1.00 70.31 261 ALA A CA 1
ATOM 2032 C C . ALA A 1 261 ? -18.897 12.445 0.123 1.00 70.31 261 ALA A C 1
ATOM 2034 O O . ALA A 1 261 ? -19.171 12.711 1.296 1.00 70.31 261 ALA A O 1
ATOM 2035 N N . VAL A 1 262 ? -17.712 12.766 -0.413 1.00 68.44 262 VAL A N 1
ATOM 2036 C CA . VAL A 1 262 ? -16.660 13.514 0.305 1.00 68.44 262 VAL A CA 1
ATOM 2037 C C . VAL A 1 262 ? -17.124 14.932 0.663 1.00 68.44 262 VAL A C 1
ATOM 2039 O O . VAL A 1 262 ? -16.873 15.406 1.774 1.00 68.44 262 VAL A O 1
ATOM 2042 N N . LYS A 1 263 ? -17.818 15.616 -0.254 1.00 70.19 263 LYS A N 1
ATOM 2043 C CA . LYS A 1 263 ? -18.304 16.991 -0.068 1.00 70.19 263 LYS A CA 1
ATOM 2044 C C . LYS A 1 263 ? -19.436 17.074 0.962 1.00 70.19 263 LYS A C 1
ATOM 2046 O O . LYS A 1 263 ? -19.460 18.017 1.757 1.00 70.19 263 LYS A O 1
ATOM 2051 N N . HIS A 1 264 ? -20.330 16.083 0.979 1.00 64.19 264 HIS A N 1
ATOM 2052 C CA . HIS A 1 264 ? -21.522 16.048 1.828 1.00 64.19 264 HIS A CA 1
ATOM 2053 C C . HIS A 1 264 ? -21.319 15.349 3.187 1.00 64.19 264 HIS A C 1
ATOM 2055 O O . HIS A 1 264 ? -21.978 15.736 4.150 1.00 64.19 264 HIS A O 1
ATOM 2061 N N . ARG A 1 265 ? -20.367 14.409 3.354 1.00 60.53 265 ARG A N 1
ATOM 2062 C CA . ARG A 1 265 ? -20.047 13.779 4.668 1.00 60.53 265 ARG A CA 1
ATOM 2063 C C . ARG A 1 265 ? -19.258 14.684 5.635 1.00 60.53 265 ARG A C 1
ATOM 2065 O O . ARG A 1 265 ? -18.565 14.205 6.535 1.00 60.53 265 ARG A O 1
ATOM 2072 N N . GLY A 1 266 ? -19.365 16.002 5.495 1.00 51.66 266 GLY A N 1
ATOM 2073 C CA . GLY A 1 266 ? -18.711 16.971 6.368 1.00 51.66 266 GLY A CA 1
ATOM 2074 C C . GLY A 1 266 ? -19.456 17.205 7.689 1.00 51.66 266 GLY A C 1
ATOM 2075 O O . GLY A 1 266 ? -20.165 18.194 7.788 1.00 51.66 266 GLY A O 1
ATOM 2076 N N . VAL A 1 267 ? -19.183 16.369 8.700 1.00 52.19 267 VAL A N 1
ATOM 2077 C CA . VAL A 1 267 ? -19.503 16.488 10.149 1.00 52.19 267 VAL A CA 1
ATOM 2078 C C . VAL A 1 267 ? -20.975 16.743 10.523 1.00 52.19 267 VAL A C 1
ATOM 2080 O O . VAL A 1 267 ? -21.461 17.870 10.530 1.00 52.19 267 VAL A O 1
ATOM 2083 N N . THR A 1 268 ? -21.635 15.670 10.966 1.00 45.34 268 THR A N 1
ATOM 2084 C CA . THR A 1 268 ? -22.959 15.627 11.616 1.00 45.34 268 THR A CA 1
ATOM 2085 C C . THR A 1 268 ? -22.935 15.927 13.121 1.00 45.34 268 THR A C 1
ATOM 2087 O O . THR A 1 268 ? -23.977 15.865 13.763 1.00 45.34 268 THR A O 1
ATOM 2090 N N . ASP A 1 269 ? -21.785 16.252 13.713 1.00 46.47 269 ASP A N 1
ATOM 2091 C CA . ASP A 1 269 ? -21.686 16.441 15.162 1.00 46.47 269 ASP A CA 1
ATOM 2092 C C . ASP A 1 269 ? -21.967 17.905 15.553 1.00 46.47 269 ASP A C 1
ATOM 2094 O O . ASP A 1 269 ? -21.167 18.813 15.305 1.00 46.47 269 ASP A O 1
ATOM 2098 N N . ALA A 1 270 ? -23.150 18.159 16.123 1.00 48.59 270 ALA A N 1
ATOM 2099 C CA . ALA A 1 270 ? -23.576 19.484 16.588 1.00 48.59 270 ALA A CA 1
ATOM 2100 C C . ALA A 1 270 ? -22.641 20.057 17.672 1.00 48.59 270 ALA A C 1
ATOM 2102 O O . ALA A 1 270 ? -22.518 21.274 17.809 1.00 48.59 270 ALA A O 1
ATOM 2103 N N . THR A 1 271 ? -21.927 19.176 18.370 1.00 44.06 271 THR A N 1
ATOM 2104 C CA . THR A 1 271 ? -21.014 19.470 19.477 1.00 44.06 271 THR A CA 1
ATOM 2105 C C . THR A 1 271 ? -19.728 20.177 19.020 1.00 44.06 271 THR A C 1
ATOM 2107 O O . THR A 1 271 ? -19.163 20.982 19.757 1.00 44.06 271 THR A O 1
ATOM 2110 N N . GLU A 1 272 ? -19.284 19.958 17.775 1.00 48.62 272 GLU A N 1
ATOM 2111 C CA . GLU A 1 272 ? -18.016 20.497 17.247 1.00 48.62 272 GLU A CA 1
ATOM 2112 C C . GLU A 1 272 ? -18.179 21.850 16.521 1.00 48.62 272 GLU A C 1
ATOM 2114 O O . GLU A 1 272 ? -17.194 22.504 16.174 1.00 48.62 272 GLU A O 1
ATOM 2119 N N . ARG A 1 273 ? -19.418 22.325 16.311 1.00 51.03 273 ARG A N 1
ATOM 2120 C CA . ARG A 1 273 ? -19.681 23.644 15.697 1.00 51.03 273 ARG A CA 1
ATOM 2121 C C . ARG A 1 273 ? -19.217 24.804 16.579 1.00 51.03 273 ARG A C 1
ATOM 2123 O O . ARG A 1 273 ? -18.684 25.776 16.052 1.00 51.03 273 ARG A O 1
ATOM 2130 N N . ASN A 1 274 ? -19.353 24.682 17.901 1.00 51.78 274 ASN A N 1
ATOM 2131 C CA . ASN A 1 274 ? -18.970 25.740 18.843 1.00 51.78 274 ASN A CA 1
ATOM 2132 C C . ASN A 1 274 ? -17.451 25.910 18.985 1.00 51.78 274 ASN A C 1
ATOM 2134 O O . ASN A 1 274 ? -16.986 27.014 19.248 1.00 51.78 274 ASN A O 1
ATOM 2138 N N . LEU A 1 275 ? -16.664 24.855 18.746 1.00 47.84 275 LEU A N 1
ATOM 2139 C CA . LEU A 1 275 ? -15.199 24.916 18.825 1.00 47.84 275 LEU A CA 1
ATOM 2140 C C . LEU A 1 275 ? -14.559 25.571 17.581 1.00 47.84 275 LEU A C 1
ATOM 2142 O O . LEU A 1 275 ? -13.385 25.938 17.596 1.00 47.84 275 LEU A O 1
ATOM 2146 N N . ARG A 1 276 ? -15.325 25.718 16.489 1.00 48.22 276 ARG A N 1
ATOM 2147 C CA . ARG A 1 276 ? -14.850 26.189 15.174 1.00 48.22 276 ARG A CA 1
ATOM 2148 C C . ARG A 1 276 ? -14.873 27.702 14.973 1.00 48.22 276 ARG A C 1
ATOM 2150 O O . ARG A 1 276 ? -14.351 28.162 13.963 1.00 48.22 276 ARG A O 1
ATOM 2157 N N . SER A 1 277 ? -15.413 28.485 15.903 1.00 48.53 277 SER A N 1
ATOM 2158 C CA . SER A 1 277 ? -15.437 29.953 15.785 1.00 48.53 277 SER A CA 1
ATOM 2159 C C . SER A 1 277 ? -14.047 30.610 15.869 1.00 48.53 277 SER A C 1
ATOM 2161 O O . SER A 1 277 ? -13.930 31.808 15.635 1.00 48.53 277 SER A O 1
ATOM 2163 N N . GLN A 1 278 ? -12.992 29.840 16.162 1.00 42.72 278 GLN A N 1
ATOM 2164 C CA . GLN A 1 278 ? -11.651 30.347 16.486 1.00 42.72 278 GLN A CA 1
ATOM 2165 C C . GLN A 1 278 ? -10.560 30.048 15.432 1.00 42.72 278 GLN A C 1
ATOM 2167 O O . GLN A 1 278 ? -9.420 30.473 15.597 1.00 42.72 278 GLN A O 1
ATOM 2172 N N . LEU A 1 279 ? -10.856 29.336 14.336 1.00 48.22 279 LEU A N 1
ATOM 2173 C CA . LEU A 1 279 ? -9.865 28.975 13.304 1.00 48.22 279 LEU A CA 1
ATOM 2174 C C . LEU A 1 279 ? -10.328 29.434 11.917 1.00 48.22 279 LEU A C 1
ATOM 2176 O O . LEU A 1 279 ? -11.428 29.090 11.493 1.00 48.22 279 LEU A O 1
ATOM 2180 N N . LYS A 1 280 ? -9.473 30.169 11.183 1.00 42.75 280 LYS A N 1
ATOM 2181 C CA . LYS A 1 280 ? -9.723 30.522 9.772 1.00 42.75 280 LYS A CA 1
ATOM 2182 C C . LYS A 1 280 ? -9.999 29.234 8.977 1.00 42.75 280 LYS A C 1
ATOM 2184 O O . LYS A 1 280 ? -9.096 28.399 8.881 1.00 42.75 280 LYS A O 1
ATOM 2189 N N . PRO A 1 281 ? -11.202 29.043 8.410 1.00 51.84 281 PRO A N 1
ATOM 2190 C CA . PRO A 1 281 ? -11.518 27.811 7.708 1.00 51.84 281 PRO A CA 1
ATOM 2191 C C . PRO A 1 281 ? -10.754 27.775 6.382 1.00 51.84 281 PRO A C 1
ATOM 2193 O O . PRO A 1 281 ? -10.919 28.652 5.535 1.00 51.84 281 PRO A O 1
ATOM 2196 N N . VAL A 1 282 ? -9.924 26.749 6.181 1.00 55.84 282 VAL A N 1
ATOM 2197 C CA . VAL A 1 282 ? -9.452 26.399 4.835 1.00 55.84 282 VAL A CA 1
ATOM 2198 C C . VAL A 1 282 ? -10.685 26.048 4.002 1.00 55.84 282 VAL A C 1
ATOM 2200 O O . VAL A 1 282 ? -11.545 25.278 4.439 1.00 55.84 282 VAL A O 1
ATOM 2203 N N . ASN A 1 283 ? -10.802 26.637 2.815 1.00 67.62 283 ASN A N 1
ATOM 2204 C CA . ASN A 1 283 ? -11.969 26.459 1.963 1.00 67.62 283 ASN A CA 1
ATOM 2205 C C . ASN A 1 283 ? -12.045 24.997 1.474 1.00 67.62 283 ASN A C 1
ATOM 2207 O O . ASN A 1 283 ? -11.187 24.522 0.732 1.00 67.62 283 ASN A O 1
ATOM 2211 N N . ARG A 1 284 ? -13.079 24.257 1.898 1.00 69.56 284 ARG A N 1
ATOM 2212 C CA . ARG A 1 284 ? -13.263 22.823 1.577 1.00 69.56 284 ARG A CA 1
ATOM 2213 C C . ARG A 1 284 ? -13.333 22.546 0.069 1.00 69.56 284 ARG A C 1
ATOM 2215 O O . ARG A 1 284 ? -12.970 21.458 -0.381 1.00 69.56 284 ARG A O 1
ATOM 2222 N N . SER A 1 285 ? -13.784 23.525 -0.714 1.00 72.81 285 SER A N 1
ATOM 2223 C CA . SER A 1 285 ? -13.816 23.419 -2.176 1.00 72.81 285 SER A CA 1
ATOM 2224 C C . SER A 1 285 ? -12.411 23.348 -2.788 1.00 72.81 285 SER A C 1
ATOM 2226 O O . SER A 1 285 ? -12.198 22.567 -3.714 1.00 72.81 285 SER A O 1
ATOM 2228 N N . ASP A 1 286 ? -11.433 24.053 -2.213 1.00 75.19 286 ASP A N 1
ATOM 2229 C CA . ASP A 1 286 ? -10.037 24.012 -2.658 1.00 75.19 286 ASP A CA 1
ATOM 2230 C C . ASP A 1 286 ? -9.405 22.645 -2.369 1.00 75.19 286 ASP A C 1
ATOM 2232 O O . ASP A 1 286 ? -8.730 22.081 -3.226 1.00 75.19 286 ASP A O 1
ATOM 2236 N N . ILE A 1 287 ? -9.699 22.054 -1.207 1.00 74.88 287 ILE A N 1
ATOM 2237 C CA . ILE A 1 287 ? -9.238 20.702 -0.842 1.00 74.88 287 ILE A CA 1
ATOM 2238 C C . ILE A 1 287 ? -9.795 19.654 -1.808 1.00 74.88 287 ILE A C 1
ATOM 2240 O O . ILE A 1 287 ? -9.066 18.776 -2.262 1.00 74.88 287 ILE A O 1
ATOM 2244 N N . THR A 1 288 ? -11.066 19.788 -2.190 1.00 82.88 288 THR A N 1
ATOM 2245 C CA . THR A 1 288 ? -11.697 18.886 -3.165 1.00 82.88 288 THR A CA 1
ATOM 2246 C C . THR A 1 288 ? -11.006 18.986 -4.531 1.00 82.88 288 THR A C 1
ATOM 2248 O O . THR A 1 288 ? -10.740 17.971 -5.168 1.00 82.88 288 THR A O 1
ATOM 2251 N N . ARG A 1 289 ? -10.641 20.199 -4.974 1.00 80.94 289 ARG A N 1
ATOM 2252 C CA . ARG A 1 289 ? -9.872 20.400 -6.217 1.00 80.94 289 ARG A CA 1
ATOM 2253 C C . ARG A 1 289 ? -8.478 19.779 -6.141 1.00 80.94 289 ARG A C 1
ATOM 2255 O O . ARG A 1 289 ? -8.044 19.155 -7.107 1.00 80.94 289 ARG A O 1
ATOM 2262 N N . LEU A 1 290 ? -7.791 19.926 -5.007 1.00 80.81 290 LEU A N 1
ATOM 2263 C CA . LEU A 1 290 ? -6.483 19.308 -4.771 1.00 80.81 290 LEU A CA 1
ATOM 2264 C C . LEU A 1 290 ? -6.572 17.779 -4.829 1.00 80.81 290 LEU A C 1
ATOM 2266 O O . LEU A 1 290 ? -5.773 17.154 -5.525 1.00 80.81 290 LEU A O 1
ATOM 2270 N N . LEU A 1 291 ? -7.584 17.198 -4.178 1.00 86.38 291 LEU A N 1
ATOM 2271 C CA . LEU A 1 291 ? -7.870 15.764 -4.202 1.00 86.38 291 LEU A CA 1
ATOM 2272 C C . LEU A 1 291 ? -8.051 15.253 -5.638 1.00 86.38 291 LEU A C 1
ATOM 2274 O O . LEU A 1 291 ? -7.362 14.319 -6.044 1.00 86.38 291 LEU A O 1
ATOM 2278 N N . ILE A 1 292 ? -8.919 15.901 -6.422 1.00 86.88 292 ILE A N 1
ATOM 2279 C CA . ILE A 1 292 ? -9.174 15.543 -7.828 1.00 86.88 292 ILE A CA 1
ATOM 2280 C C . ILE A 1 292 ? -7.893 15.635 -8.654 1.00 86.88 292 ILE A C 1
ATOM 2282 O O . ILE A 1 292 ? -7.573 14.714 -9.401 1.00 86.88 292 ILE A O 1
ATOM 2286 N N . CYS A 1 293 ? -7.139 16.725 -8.500 1.00 86.31 293 CYS A N 1
ATOM 2287 C CA . CYS A 1 293 ? -5.880 16.922 -9.211 1.00 86.31 293 CYS A CA 1
ATOM 2288 C C . CYS A 1 293 ? -4.885 15.794 -8.908 1.00 86.31 293 CYS A C 1
ATOM 2290 O O . CYS A 1 293 ? -4.230 15.285 -9.814 1.00 86.31 293 CYS A O 1
ATOM 2292 N N . ARG A 1 294 ? -4.807 15.347 -7.651 1.00 87.75 294 ARG A N 1
ATOM 2293 C CA . ARG A 1 294 ? -3.894 14.278 -7.236 1.00 87.75 294 ARG A CA 1
ATOM 2294 C C . ARG A 1 294 ? -4.335 12.902 -7.727 1.00 87.75 294 ARG A C 1
ATOM 2296 O O . ARG A 1 294 ? -3.500 12.155 -8.222 1.00 87.75 294 ARG A O 1
ATOM 2303 N N . VAL A 1 295 ? -5.634 12.599 -7.686 1.00 91.62 295 VAL A N 1
ATOM 2304 C CA . VAL A 1 295 ? -6.183 11.388 -8.321 1.00 91.62 295 VAL A CA 1
ATOM 2305 C C . VAL A 1 295 ? -5.867 11.393 -9.819 1.00 91.62 295 VAL A C 1
ATOM 2307 O O . VAL A 1 295 ? -5.342 10.411 -10.336 1.00 91.62 295 VAL A O 1
ATOM 2310 N N . PHE A 1 296 ? -6.090 12.516 -10.507 1.00 91.88 296 PHE A N 1
ATOM 2311 C CA . PHE A 1 296 ? -5.771 12.646 -11.927 1.00 91.88 296 PHE A CA 1
ATOM 2312 C C . PHE A 1 296 ? -4.272 12.478 -12.208 1.00 91.88 296 PHE A C 1
ATOM 2314 O O . PHE A 1 296 ? -3.910 11.815 -13.174 1.00 91.88 296 PHE A O 1
ATOM 2321 N N . GLN A 1 297 ? -3.389 13.004 -11.353 1.00 91.31 297 GLN A N 1
ATOM 2322 C CA . GLN A 1 297 ? -1.941 12.784 -11.453 1.00 91.31 297 GLN A CA 1
ATOM 2323 C C . GLN A 1 297 ? -1.581 11.293 -11.357 1.00 91.31 297 GLN A C 1
ATOM 2325 O O . GLN A 1 297 ? -0.794 10.814 -12.176 1.00 91.31 297 GLN A O 1
ATOM 2330 N N . CYS A 1 298 ? -2.197 10.544 -10.432 1.00 91.62 298 CYS A N 1
ATOM 2331 C CA . CYS A 1 298 ? -2.028 9.089 -10.341 1.00 91.62 298 CYS A CA 1
ATOM 2332 C C . CYS A 1 298 ? -2.485 8.388 -11.629 1.00 91.62 298 CYS A C 1
ATOM 2334 O O . CYS A 1 298 ? -1.756 7.553 -12.167 1.00 91.62 298 CYS A O 1
ATOM 2336 N N . VAL A 1 299 ? -3.664 8.739 -12.152 1.00 93.62 299 VAL A N 1
ATOM 2337 C CA . VAL A 1 299 ? -4.204 8.150 -13.389 1.00 93.62 299 VAL A CA 1
ATOM 2338 C C . VAL A 1 299 ? -3.309 8.472 -14.587 1.00 93.62 299 VAL A C 1
ATOM 2340 O O . VAL A 1 299 ? -2.958 7.583 -15.363 1.00 93.62 299 VAL A O 1
ATOM 2343 N N . PHE A 1 300 ? -2.888 9.728 -14.716 1.00 94.50 300 PHE A N 1
ATOM 2344 C CA . PHE A 1 300 ? -2.054 10.194 -15.814 1.00 94.50 300 PHE A CA 1
ATOM 2345 C C . PHE A 1 300 ? -0.679 9.523 -15.811 1.00 94.50 300 PHE A C 1
ATOM 2347 O O . PHE A 1 300 ? -0.257 9.013 -16.843 1.00 94.50 300 PHE A O 1
ATOM 2354 N N . LEU A 1 301 ? 0.008 9.457 -14.666 1.00 92.31 301 LEU A N 1
ATOM 2355 C CA . LEU A 1 301 ? 1.326 8.824 -14.587 1.00 92.31 301 LEU A CA 1
ATOM 2356 C C . LEU A 1 301 ? 1.247 7.312 -14.839 1.00 92.31 301 LEU A C 1
ATOM 2358 O O . LEU A 1 301 ? 2.025 6.776 -15.626 1.00 92.31 301 LEU A O 1
ATOM 2362 N N . ASN A 1 302 ? 0.326 6.614 -14.173 1.00 94.62 302 ASN A N 1
ATOM 2363 C CA . ASN A 1 302 ? 0.325 5.150 -14.160 1.00 94.62 302 ASN A CA 1
ATOM 2364 C C . ASN A 1 302 ? -0.447 4.538 -15.326 1.00 94.62 302 ASN A C 1
ATOM 2366 O O . ASN A 1 302 ? 0.007 3.550 -15.897 1.00 94.62 302 ASN A O 1
ATOM 2370 N N . GLY A 1 303 ? -1.591 5.115 -15.685 1.00 93.94 303 GLY A N 1
ATOM 2371 C CA . GLY A 1 303 ? -2.374 4.695 -16.842 1.00 93.94 303 GLY A CA 1
ATOM 2372 C C . GLY A 1 303 ? -1.839 5.327 -18.120 1.00 93.94 303 GLY A C 1
ATOM 2373 O O . GLY A 1 303 ? -1.466 4.615 -19.045 1.00 93.94 303 GLY A O 1
ATOM 2374 N N . GLY A 1 304 ? -1.755 6.659 -18.143 1.00 92.94 304 GLY A N 1
ATOM 2375 C CA . GLY A 1 304 ? -1.407 7.434 -19.336 1.00 92.94 304 GLY A CA 1
ATOM 2376 C C . GLY A 1 304 ? 0.053 7.307 -19.775 1.00 92.94 304 GLY A C 1
ATOM 2377 O O . GLY A 1 304 ? 0.321 6.955 -20.913 1.00 92.94 304 GLY A O 1
ATOM 2378 N N . VAL A 1 305 ? 1.015 7.585 -18.895 1.00 93.81 305 VAL A N 1
ATOM 2379 C CA . VAL A 1 305 ? 2.441 7.549 -19.256 1.00 93.81 305 VAL A CA 1
ATOM 2380 C C . VAL A 1 305 ? 2.964 6.119 -19.200 1.00 93.81 305 VAL A C 1
ATOM 2382 O O . VAL A 1 305 ? 3.490 5.608 -20.186 1.00 93.81 305 VAL A O 1
ATOM 2385 N N . PHE A 1 306 ? 2.816 5.441 -18.063 1.00 93.88 306 PHE A N 1
ATOM 2386 C CA . PHE A 1 306 ? 3.426 4.128 -17.877 1.00 93.88 306 PHE A CA 1
ATOM 2387 C C . PHE A 1 306 ? 2.645 3.011 -18.584 1.00 93.88 306 PHE A C 1
ATOM 2389 O O . PHE A 1 306 ? 3.193 2.334 -19.450 1.00 93.88 306 PHE A O 1
ATOM 2396 N N . GLY A 1 307 ? 1.358 2.851 -18.275 1.00 94.06 307 GLY A N 1
ATOM 2397 C CA . GLY A 1 307 ? 0.518 1.792 -18.834 1.00 94.06 307 GLY A CA 1
ATOM 2398 C C . GLY A 1 307 ? 0.411 1.855 -20.358 1.00 94.06 307 GLY A C 1
ATOM 2399 O O . GLY A 1 307 ? 0.721 0.870 -21.028 1.00 94.06 307 GLY A O 1
ATOM 2400 N N . LEU A 1 308 ? 0.036 3.011 -20.924 1.00 95.19 308 LEU A N 1
ATOM 2401 C CA . LEU A 1 308 ? -0.073 3.150 -22.380 1.00 95.19 308 LEU A CA 1
ATOM 2402 C C . LEU A 1 308 ? 1.276 3.034 -23.086 1.00 95.19 308 LEU A C 1
ATOM 2404 O O . LEU A 1 308 ? 1.292 2.494 -24.184 1.00 95.19 308 LEU A O 1
ATOM 2408 N N . SER A 1 309 ? 2.400 3.475 -22.503 1.00 95.50 309 SER A N 1
ATOM 2409 C CA . SER A 1 309 ? 3.704 3.273 -23.162 1.00 95.50 309 SER A CA 1
ATOM 2410 C C . SER A 1 309 ? 4.067 1.791 -23.264 1.00 95.50 309 SER A C 1
ATOM 2412 O O . SER A 1 309 ? 4.529 1.352 -24.315 1.00 95.50 309 SER A O 1
ATOM 2414 N N . VAL A 1 310 ? 3.789 0.995 -22.224 1.00 94.06 310 VAL A N 1
ATOM 2415 C CA . VAL A 1 310 ? 3.978 -0.464 -22.255 1.00 94.06 310 VAL A CA 1
ATOM 2416 C C . VAL A 1 310 ? 3.031 -1.113 -23.266 1.00 94.06 310 VAL A C 1
ATOM 2418 O O . VAL A 1 310 ? 3.470 -1.923 -24.080 1.00 94.06 310 VAL A O 1
ATOM 2421 N N . LEU A 1 311 ? 1.747 -0.743 -23.265 1.00 94.44 311 LEU A N 1
ATOM 2422 C CA . LEU A 1 311 ? 0.783 -1.282 -24.228 1.00 94.44 311 LEU A CA 1
ATOM 2423 C C . LEU A 1 311 ? 1.155 -0.911 -25.667 1.00 94.44 311 LEU A C 1
ATOM 2425 O O . LEU A 1 311 ? 1.213 -1.797 -26.517 1.00 94.44 311 LEU A O 1
ATOM 2429 N N . ALA A 1 312 ? 1.466 0.356 -25.944 1.00 95.38 312 ALA A N 1
ATOM 2430 C CA . ALA A 1 312 ? 1.875 0.829 -27.265 1.00 95.38 312 ALA A CA 1
ATOM 2431 C C . ALA A 1 312 ? 3.141 0.118 -27.756 1.00 95.38 312 ALA A C 1
ATOM 2433 O O . ALA A 1 312 ? 3.225 -0.240 -28.931 1.00 95.38 312 ALA A O 1
ATOM 2434 N N . TRP A 1 313 ? 4.095 -0.149 -26.860 1.00 95.44 313 TRP A N 1
ATOM 2435 C CA . TRP A 1 313 ? 5.299 -0.900 -27.193 1.00 95.44 313 TRP A CA 1
ATOM 2436 C C . TRP A 1 313 ? 4.986 -2.311 -27.698 1.00 95.44 313 TRP A C 1
ATOM 2438 O O . TRP A 1 313 ? 5.379 -2.669 -28.807 1.00 95.44 313 TRP A O 1
ATOM 2448 N N . TYR A 1 314 ? 4.248 -3.100 -26.915 1.00 92.44 314 TYR A N 1
ATOM 2449 C CA . TYR A 1 314 ? 4.005 -4.509 -27.235 1.00 92.44 314 TYR A CA 1
ATOM 2450 C C . TYR A 1 314 ? 2.930 -4.726 -28.305 1.00 92.44 314 TYR A C 1
ATOM 2452 O O . TYR A 1 314 ? 3.010 -5.702 -29.045 1.00 92.44 314 TYR A O 1
ATOM 2460 N N . THR A 1 315 ? 1.937 -3.838 -28.409 1.00 93.00 315 THR A N 1
ATOM 2461 C CA . THR A 1 315 ? 0.795 -4.023 -29.326 1.00 93.00 315 THR A CA 1
ATOM 2462 C C . THR A 1 315 ? 0.946 -3.294 -30.659 1.00 93.00 315 THR A C 1
ATOM 2464 O O . THR A 1 315 ? 0.388 -3.750 -31.654 1.00 93.00 315 THR A O 1
ATOM 2467 N N . VAL A 1 316 ? 1.698 -2.189 -30.707 1.00 95.12 316 VAL A N 1
ATOM 2468 C CA . VAL A 1 316 ? 1.816 -1.349 -31.911 1.00 95.12 316 VAL A CA 1
ATOM 2469 C C . VAL A 1 316 ? 3.251 -1.308 -32.420 1.00 95.12 316 VAL A C 1
ATOM 2471 O O . VAL A 1 316 ? 3.509 -1.719 -33.549 1.00 95.12 316 VAL A O 1
ATOM 2474 N N . LEU A 1 317 ? 4.195 -0.838 -31.602 1.00 94.81 317 LEU A N 1
ATOM 2475 C CA . LEU A 1 317 ? 5.560 -0.550 -32.051 1.00 94.81 317 LEU A CA 1
ATOM 2476 C C . LEU A 1 317 ? 6.338 -1.819 -32.399 1.00 94.81 317 LEU A C 1
ATOM 2478 O O . LEU A 1 317 ? 6.942 -1.886 -33.467 1.00 94.81 317 LEU A O 1
ATOM 2482 N N . LEU A 1 318 ? 6.306 -2.837 -31.537 1.00 93.19 318 LEU A N 1
ATOM 2483 C CA . LEU A 1 318 ? 7.048 -4.073 -31.769 1.00 93.19 318 LEU A CA 1
ATOM 2484 C C . LEU A 1 318 ? 6.537 -4.835 -33.015 1.00 93.19 318 LEU A C 1
ATOM 2486 O O . LEU A 1 318 ? 7.369 -5.172 -33.858 1.00 93.19 318 LEU A O 1
ATOM 2490 N N . PRO A 1 319 ? 5.216 -5.032 -33.225 1.00 93.50 319 PRO A N 1
ATOM 2491 C CA . PRO A 1 319 ? 4.711 -5.622 -34.468 1.00 93.50 319 PRO A CA 1
ATOM 2492 C C . PRO A 1 319 ? 4.990 -4.770 -35.713 1.00 93.50 319 PRO A C 1
ATOM 2494 O O . PRO A 1 319 ? 5.234 -5.317 -36.786 1.00 93.50 319 PRO A O 1
ATOM 2497 N N . LEU A 1 320 ? 4.967 -3.436 -35.601 1.00 93.81 320 LEU A N 1
ATOM 2498 C CA . LEU A 1 320 ? 5.303 -2.549 -36.718 1.00 93.81 320 LEU A CA 1
ATOM 2499 C C . LEU A 1 320 ? 6.771 -2.707 -37.132 1.00 93.81 320 LEU A C 1
ATOM 2501 O O . LEU A 1 320 ? 7.062 -2.825 -38.319 1.00 93.81 320 LEU A O 1
ATOM 2505 N N . LEU A 1 321 ? 7.686 -2.765 -36.162 1.00 92.56 321 LEU A N 1
ATOM 2506 C CA . LEU A 1 321 ? 9.106 -3.009 -36.412 1.00 92.56 321 LEU A CA 1
ATOM 2507 C C . LEU A 1 321 ? 9.357 -4.402 -36.998 1.00 92.56 321 LEU A C 1
ATOM 2509 O O . LEU A 1 321 ? 10.194 -4.530 -37.889 1.00 92.56 321 LEU A O 1
ATOM 2513 N N . GLN A 1 322 ? 8.595 -5.417 -36.575 1.00 92.06 322 GLN A N 1
ATOM 2514 C CA . GLN A 1 322 ? 8.653 -6.745 -37.189 1.00 92.06 322 GLN A CA 1
ATOM 2515 C C . GLN A 1 322 ? 8.288 -6.689 -38.675 1.00 92.06 322 GLN A C 1
ATOM 2517 O O . GLN A 1 322 ? 9.010 -7.244 -39.492 1.00 92.06 322 GLN A O 1
ATOM 2522 N N . ARG A 1 323 ? 7.211 -5.978 -39.042 1.00 90.94 323 ARG A N 1
ATOM 2523 C CA . ARG A 1 323 ? 6.801 -5.823 -40.452 1.00 90.94 323 ARG A CA 1
ATOM 2524 C C . ARG A 1 323 ? 7.832 -5.079 -41.303 1.00 90.94 323 ARG A C 1
ATOM 2526 O O . ARG A 1 323 ? 7.877 -5.290 -42.509 1.00 90.94 323 ARG A O 1
ATOM 2533 N N . LEU A 1 324 ? 8.621 -4.191 -40.696 1.00 89.25 324 LEU A N 1
ATOM 2534 C CA . LEU A 1 324 ? 9.705 -3.472 -41.374 1.00 89.25 324 LEU A CA 1
ATOM 2535 C C . LEU A 1 324 ? 10.973 -4.327 -41.520 1.00 89.25 324 LEU A C 1
ATOM 2537 O O . LEU A 1 324 ? 11.793 -4.054 -42.395 1.00 89.25 324 LEU A O 1
ATOM 2541 N N . SER A 1 325 ? 11.145 -5.353 -40.684 1.00 86.94 325 SER A N 1
ATOM 2542 C CA . SER A 1 325 ? 12.262 -6.289 -40.785 1.00 86.94 325 SER A CA 1
ATOM 2543 C C . SER A 1 325 ? 12.049 -7.234 -41.966 1.00 86.94 325 SER A C 1
ATOM 2545 O O . SER A 1 325 ? 11.109 -8.018 -41.991 1.00 86.94 325 SER A O 1
ATOM 2547 N N . SER A 1 326 ? 12.948 -7.193 -42.948 1.00 77.38 326 SER A N 1
ATOM 2548 C CA . SER A 1 326 ? 12.832 -8.000 -44.172 1.00 77.38 326 SER A CA 1
ATOM 2549 C C . SER A 1 326 ? 13.180 -9.483 -43.981 1.00 77.38 326 SER A C 1
ATOM 2551 O O . SER A 1 326 ? 12.955 -10.279 -44.887 1.00 77.38 326 SER A O 1
ATOM 2553 N N . SER A 1 327 ? 13.758 -9.861 -42.834 1.00 85.19 327 SER A N 1
ATOM 2554 C CA . SER A 1 327 ? 14.210 -11.227 -42.548 1.00 85.19 327 SER A CA 1
ATOM 2555 C C . SER A 1 327 ? 13.754 -11.707 -41.168 1.00 85.19 327 SER A C 1
ATOM 2557 O O . SER A 1 327 ? 14.048 -11.073 -40.148 1.00 85.19 327 SER A O 1
ATOM 2559 N N . GLU A 1 328 ? 13.097 -12.869 -41.137 1.00 81.38 328 GLU A N 1
ATOM 2560 C CA . GLU A 1 328 ? 12.669 -13.565 -39.913 1.00 81.38 328 GLU A CA 1
ATOM 2561 C C . GLU A 1 328 ? 13.863 -14.005 -39.049 1.00 81.38 328 GLU A C 1
ATOM 2563 O O . GLU A 1 328 ? 13.824 -13.917 -37.820 1.00 81.38 328 GLU A O 1
ATOM 2568 N N . THR A 1 329 ? 14.974 -14.415 -39.672 1.00 80.44 329 THR A N 1
ATOM 2569 C CA . THR A 1 329 ? 16.183 -14.830 -38.940 1.00 80.44 329 THR A CA 1
ATOM 2570 C C . THR A 1 329 ? 16.887 -13.661 -38.266 1.00 80.44 329 THR A C 1
ATOM 2572 O O . THR A 1 329 ? 17.480 -13.847 -37.211 1.00 80.44 329 THR A O 1
ATOM 2575 N N . SER A 1 330 ? 16.809 -12.449 -38.819 1.00 84.38 330 SER A N 1
ATOM 2576 C CA . SER A 1 330 ? 17.361 -11.251 -38.176 1.00 84.38 330 SER A CA 1
ATOM 2577 C C . SER A 1 330 ? 16.476 -10.766 -37.025 1.00 84.38 330 SER A C 1
ATOM 2579 O O . SER A 1 330 ? 16.986 -10.320 -35.996 1.00 84.38 330 SER A O 1
ATOM 2581 N N . TRP A 1 331 ? 15.153 -10.888 -37.164 1.00 91.69 331 TRP A N 1
ATOM 2582 C CA . TRP A 1 331 ? 14.198 -10.431 -36.155 1.00 91.69 331 TRP A CA 1
ATOM 2583 C C . TRP A 1 331 ? 14.314 -11.190 -34.828 1.00 91.69 331 TRP A C 1
ATOM 2585 O O . TRP A 1 331 ? 14.238 -10.570 -33.766 1.00 91.69 331 TRP A O 1
ATOM 2595 N N . SER A 1 332 ? 14.580 -12.500 -34.867 1.00 90.75 332 SER A N 1
ATOM 2596 C CA . SER A 1 332 ? 14.743 -13.328 -33.662 1.00 90.75 332 SER A CA 1
ATOM 2597 C C . SER A 1 332 ? 15.883 -12.858 -32.744 1.00 90.75 332 SER A C 1
ATOM 2599 O O . SER A 1 332 ? 15.773 -12.992 -31.526 1.00 90.75 332 SER A O 1
ATOM 2601 N N . TYR A 1 333 ? 16.937 -12.249 -33.301 1.00 90.50 333 TYR A N 1
ATOM 2602 C CA . TYR A 1 333 ? 18.029 -11.638 -32.534 1.00 90.50 333 TYR A CA 1
ATOM 2603 C C . TYR A 1 333 ? 17.736 -10.184 -32.141 1.00 90.50 333 TYR A C 1
ATOM 2605 O O . TYR A 1 333 ? 18.073 -9.764 -31.035 1.00 90.50 333 TYR A O 1
ATOM 2613 N N . VAL A 1 334 ? 17.097 -9.404 -33.019 1.00 91.00 334 VAL A N 1
ATOM 2614 C CA . VAL A 1 334 ? 16.837 -7.969 -32.791 1.00 91.00 334 VAL A CA 1
ATOM 2615 C C . VAL A 1 334 ? 15.733 -7.738 -31.754 1.00 91.00 334 VAL A C 1
ATOM 2617 O O . VAL A 1 334 ? 15.882 -6.885 -30.876 1.00 91.00 334 VAL A O 1
ATOM 2620 N N . ALA A 1 335 ? 14.644 -8.507 -31.810 1.00 92.50 335 ALA A N 1
ATOM 2621 C CA . ALA A 1 335 ? 13.500 -8.366 -30.913 1.00 92.50 335 ALA A CA 1
ATOM 2622 C C . ALA A 1 335 ? 13.859 -8.457 -29.414 1.00 92.50 335 ALA A C 1
ATOM 2624 O O . ALA A 1 335 ? 13.487 -7.537 -28.677 1.00 92.50 335 ALA A O 1
ATOM 2625 N N . PRO A 1 336 ? 14.596 -9.478 -28.923 1.00 93.81 336 PRO A N 1
ATOM 2626 C CA . PRO A 1 336 ? 14.946 -9.561 -27.505 1.00 93.81 336 PRO A CA 1
ATOM 2627 C C . PRO A 1 336 ? 15.881 -8.428 -27.067 1.00 93.81 336 PRO A C 1
ATOM 2629 O O . PRO A 1 336 ? 15.749 -7.936 -25.946 1.00 93.81 336 PRO A O 1
ATOM 2632 N N . ILE A 1 337 ? 16.783 -7.957 -27.939 1.00 93.12 337 ILE A N 1
ATOM 2633 C CA . ILE A 1 337 ? 17.655 -6.808 -27.642 1.00 93.12 337 ILE A CA 1
ATOM 2634 C C . ILE A 1 337 ? 16.803 -5.554 -27.450 1.00 93.12 337 ILE A C 1
ATOM 2636 O O . ILE A 1 337 ? 16.947 -4.845 -26.454 1.00 93.12 337 ILE A O 1
ATOM 2640 N N . LEU A 1 338 ? 15.872 -5.307 -28.368 1.00 93.19 338 LEU A N 1
ATOM 2641 C CA . LEU A 1 338 ? 15.013 -4.133 -28.333 1.00 93.19 338 LEU A CA 1
ATOM 2642 C C . LEU A 1 338 ? 14.064 -4.148 -27.119 1.00 93.19 338 LEU A C 1
ATOM 2644 O O . LEU A 1 338 ? 13.927 -3.139 -26.428 1.00 93.19 338 LEU A O 1
ATOM 2648 N N . GLN A 1 339 ? 13.462 -5.300 -26.807 1.00 92.62 339 GLN A N 1
ATOM 2649 C CA . GLN A 1 339 ? 12.667 -5.496 -25.589 1.00 92.62 339 GLN A CA 1
ATOM 2650 C C . GLN A 1 339 ? 13.497 -5.292 -24.315 1.00 92.62 339 GLN A C 1
ATOM 2652 O O . GLN A 1 339 ? 13.013 -4.674 -23.363 1.00 92.62 339 GLN A O 1
ATOM 2657 N N . SER A 1 340 ? 14.744 -5.771 -24.294 1.00 90.19 340 SER A N 1
ATOM 2658 C CA . SER A 1 340 ? 15.647 -5.586 -23.153 1.00 90.19 340 SER A CA 1
ATOM 2659 C C . SER A 1 340 ? 16.002 -4.117 -22.957 1.00 90.19 340 SER A C 1
ATOM 2661 O O . SER A 1 340 ? 15.951 -3.625 -21.833 1.00 90.19 340 SER A O 1
ATOM 2663 N N . LEU A 1 341 ? 16.286 -3.392 -24.043 1.00 92.06 341 LEU A N 1
ATOM 2664 C CA . LEU A 1 341 ? 16.574 -1.959 -23.996 1.00 92.06 341 LEU A CA 1
ATOM 2665 C C . LEU A 1 341 ? 15.364 -1.155 -23.512 1.00 92.06 341 LEU A C 1
ATOM 2667 O O . LEU A 1 341 ? 15.509 -0.335 -22.607 1.00 92.06 341 LEU A O 1
ATOM 2671 N N . PHE A 1 342 ? 14.168 -1.420 -24.048 1.00 92.81 342 PHE A N 1
ATOM 2672 C CA . PHE A 1 342 ? 12.939 -0.771 -23.582 1.00 92.81 342 PHE A CA 1
ATOM 2673 C C . PHE A 1 342 ? 12.676 -1.067 -22.100 1.00 92.81 342 PHE A C 1
ATOM 2675 O O . PHE A 1 342 ? 12.359 -0.169 -21.317 1.00 92.81 342 PHE A O 1
ATOM 2682 N N . SER A 1 343 ? 12.876 -2.317 -21.681 1.00 87.38 343 SER A N 1
ATOM 2683 C CA . SER A 1 343 ? 12.688 -2.705 -20.286 1.00 87.38 343 SER A CA 1
ATOM 2684 C C . SER A 1 343 ? 13.692 -2.018 -19.354 1.00 87.38 343 SER A C 1
ATOM 2686 O O . SER A 1 343 ? 13.297 -1.470 -18.327 1.00 87.38 343 SER A O 1
ATOM 2688 N N . ALA A 1 344 ? 14.975 -2.001 -19.717 1.00 85.25 344 ALA A N 1
ATOM 2689 C CA . ALA A 1 344 ? 16.046 -1.445 -18.895 1.00 85.25 344 ALA A CA 1
ATOM 2690 C C . ALA A 1 344 ? 16.032 0.089 -18.828 1.00 85.25 344 ALA A C 1
ATOM 2692 O O . ALA A 1 344 ? 16.261 0.651 -17.760 1.00 85.25 344 ALA A O 1
ATOM 2693 N N . LEU A 1 345 ? 15.765 0.767 -19.948 1.00 86.31 345 LEU A N 1
ATOM 2694 C CA . LEU A 1 345 ? 15.856 2.227 -20.041 1.00 86.31 345 LEU A CA 1
ATOM 2695 C C . LEU A 1 345 ? 14.537 2.939 -19.734 1.00 86.31 345 LEU A C 1
ATOM 2697 O O . LEU A 1 345 ? 14.561 4.108 -19.354 1.00 86.31 345 LEU A O 1
ATOM 2701 N N . TRP A 1 346 ? 13.397 2.259 -19.884 1.00 90.38 346 TRP A N 1
ATOM 2702 C CA . TRP A 1 346 ? 12.083 2.871 -19.698 1.00 90.38 346 TRP A CA 1
ATOM 2703 C C . TRP A 1 346 ? 11.278 2.202 -18.587 1.00 90.38 346 TRP A C 1
ATOM 2705 O O . TRP A 1 346 ? 10.987 2.835 -17.574 1.00 90.38 346 TRP A O 1
ATOM 2715 N N . VAL A 1 347 ? 10.959 0.913 -18.729 1.00 87.75 347 VAL A N 1
ATOM 2716 C CA . VAL A 1 347 ? 10.027 0.224 -17.818 1.00 87.75 347 VAL A CA 1
ATOM 2717 C C . VAL A 1 347 ? 10.556 0.168 -16.386 1.00 87.75 347 VAL A C 1
ATOM 2719 O O . VAL A 1 347 ? 9.835 0.542 -15.466 1.00 87.75 347 VAL A O 1
ATOM 2722 N N . ILE A 1 348 ? 11.796 -0.285 -16.178 1.00 82.75 348 ILE A N 1
ATOM 2723 C CA . ILE A 1 348 ? 12.376 -0.448 -14.837 1.00 82.75 348 ILE A CA 1
ATOM 2724 C C . ILE A 1 348 ? 12.524 0.911 -14.125 1.00 82.75 348 ILE A C 1
ATOM 2726 O O . ILE A 1 348 ? 12.010 1.039 -13.009 1.00 82.75 348 ILE A O 1
ATOM 2730 N N . PRO A 1 349 ? 13.147 1.948 -14.723 1.00 83.31 349 PRO A N 1
ATOM 2731 C CA . PRO A 1 349 ? 13.225 3.266 -14.096 1.00 83.31 349 PRO A CA 1
ATOM 2732 C C . PRO A 1 349 ? 11.845 3.846 -13.780 1.00 83.31 349 PRO A C 1
ATOM 2734 O O . PRO A 1 349 ? 11.609 4.302 -12.658 1.00 83.31 349 PRO A O 1
ATOM 2737 N N . LEU A 1 350 ? 10.910 3.780 -14.734 1.00 83.81 350 LEU A N 1
ATOM 2738 C CA . LEU A 1 350 ? 9.569 4.331 -14.563 1.00 83.81 350 LEU A CA 1
ATOM 2739 C C . LEU A 1 350 ? 8.769 3.571 -13.497 1.00 83.81 350 LEU A C 1
ATOM 2741 O O . LEU A 1 350 ? 8.047 4.204 -12.732 1.00 83.81 350 LEU A O 1
ATOM 2745 N N . PHE A 1 351 ? 8.955 2.254 -13.370 1.00 82.38 351 PHE A N 1
ATOM 2746 C CA . PHE A 1 351 ? 8.370 1.439 -12.302 1.00 82.38 351 PHE A CA 1
ATOM 2747 C C . PHE A 1 351 ? 8.807 1.908 -10.908 1.00 82.38 351 PHE A C 1
ATOM 2749 O O . PHE A 1 351 ? 7.966 2.097 -10.024 1.00 82.38 351 PHE A O 1
ATOM 2756 N N . PHE A 1 352 ? 10.108 2.133 -10.698 1.00 79.12 352 PHE A N 1
ATOM 2757 C CA . PHE A 1 352 ? 10.616 2.610 -9.409 1.00 79.12 352 PHE A CA 1
ATOM 2758 C C . PHE A 1 352 ? 10.167 4.042 -9.105 1.00 79.12 352 PHE A C 1
ATOM 2760 O O . PHE A 1 352 ? 9.735 4.320 -7.984 1.00 79.12 352 PHE A O 1
ATOM 2767 N N . ILE A 1 353 ? 10.208 4.934 -10.100 1.00 80.88 353 ILE A N 1
ATOM 2768 C CA . ILE A 1 353 ? 9.734 6.318 -9.956 1.00 80.88 353 ILE A CA 1
ATOM 2769 C C . ILE A 1 353 ? 8.241 6.334 -9.615 1.00 80.88 353 ILE A C 1
ATOM 2771 O O . ILE A 1 353 ? 7.844 6.973 -8.642 1.00 80.88 353 ILE A O 1
ATOM 2775 N N . SER A 1 354 ? 7.427 5.588 -10.369 1.00 82.75 354 SER A N 1
ATOM 2776 C CA . SER A 1 354 ? 5.990 5.426 -10.131 1.00 82.75 354 SER A CA 1
ATOM 2777 C C . SER A 1 354 ? 5.723 4.968 -8.697 1.00 82.75 354 SER A C 1
ATOM 2779 O O . SER A 1 354 ? 4.918 5.584 -8.001 1.00 82.75 354 SER A O 1
ATOM 2781 N N . ARG A 1 355 ? 6.453 3.964 -8.196 1.00 78.62 355 ARG A N 1
ATOM 2782 C CA . ARG A 1 355 ? 6.305 3.486 -6.813 1.00 78.62 355 ARG A CA 1
ATOM 2783 C C . ARG A 1 355 ? 6.511 4.574 -5.766 1.00 78.62 355 ARG A C 1
ATOM 2785 O O . ARG A 1 355 ? 5.678 4.724 -4.874 1.00 78.62 355 ARG A O 1
ATOM 2792 N N . VAL A 1 356 ? 7.604 5.326 -5.872 1.00 76.12 356 VAL A N 1
ATOM 2793 C CA . VAL A 1 356 ? 7.942 6.374 -4.897 1.00 76.12 356 VAL A CA 1
ATOM 2794 C C . VAL A 1 356 ? 6.936 7.521 -4.964 1.00 76.12 356 VAL A C 1
ATOM 2796 O O . VAL A 1 356 ? 6.443 7.976 -3.934 1.00 76.12 356 VAL A O 1
ATOM 2799 N N . VAL A 1 357 ? 6.605 7.974 -6.172 1.00 80.19 357 VAL A N 1
ATOM 2800 C CA . VAL A 1 357 ? 5.679 9.090 -6.382 1.00 80.19 357 VAL A CA 1
ATOM 2801 C C . VAL A 1 357 ? 4.269 8.733 -5.906 1.00 80.19 357 VAL A C 1
ATOM 2803 O O . VAL A 1 357 ? 3.657 9.519 -5.184 1.00 80.19 357 VAL A O 1
ATOM 2806 N N . ASN A 1 358 ? 3.782 7.529 -6.221 1.00 84.25 358 ASN A N 1
ATOM 2807 C CA . ASN A 1 358 ? 2.473 7.060 -5.770 1.00 84.25 358 ASN A CA 1
ATOM 2808 C C . ASN A 1 358 ? 2.390 6.952 -4.248 1.00 84.25 358 ASN A C 1
ATOM 2810 O O . ASN A 1 358 ? 1.384 7.362 -3.685 1.00 84.25 358 ASN A O 1
ATOM 2814 N N . PHE A 1 359 ? 3.437 6.474 -3.567 1.00 80.50 359 PHE A N 1
ATOM 2815 C CA . PHE A 1 359 ? 3.451 6.435 -2.101 1.00 80.50 359 PHE A CA 1
ATOM 2816 C C . PHE A 1 359 ? 3.177 7.820 -1.489 1.00 80.50 359 PHE A C 1
ATOM 2818 O O . PHE A 1 359 ? 2.355 7.950 -0.582 1.00 80.50 359 PHE A O 1
ATOM 2825 N N . LEU A 1 360 ? 3.810 8.864 -2.036 1.00 77.38 360 LEU A N 1
ATOM 2826 C CA . LEU A 1 360 ? 3.611 10.246 -1.595 1.00 77.38 360 LEU A CA 1
ATOM 2827 C C . LEU A 1 360 ? 2.208 10.762 -1.936 1.00 77.38 360 LEU A C 1
ATOM 2829 O O . LEU A 1 360 ? 1.540 11.360 -1.097 1.00 77.38 360 LEU A O 1
ATOM 2833 N N . TRP A 1 361 ? 1.743 10.520 -3.161 1.00 86.12 361 TRP A N 1
ATOM 2834 C CA . TRP A 1 361 ? 0.428 10.977 -3.608 1.00 86.12 361 TRP A CA 1
ATOM 2835 C C . TRP A 1 361 ? -0.722 10.292 -2.868 1.00 86.12 361 TRP A C 1
ATOM 2837 O O . TRP A 1 361 ? -1.723 10.937 -2.570 1.00 86.12 361 TRP A O 1
ATOM 2847 N N . PHE A 1 362 ? -0.577 9.014 -2.525 1.00 88.31 362 PHE A N 1
ATOM 2848 C CA . PHE A 1 362 ? -1.555 8.267 -1.735 1.00 88.31 362 PHE A CA 1
ATOM 2849 C C . PHE A 1 362 ? -1.661 8.803 -0.309 1.00 88.31 362 PHE A C 1
ATOM 2851 O O . PHE A 1 362 ? -2.771 8.936 0.205 1.00 88.31 362 PHE A O 1
ATOM 2858 N N . GLN A 1 363 ? -0.533 9.190 0.292 1.00 83.75 363 GLN A N 1
ATOM 2859 C CA . GLN A 1 363 ? -0.532 9.850 1.595 1.00 83.75 363 GLN A CA 1
ATOM 2860 C C . GLN A 1 363 ? -1.235 11.215 1.544 1.00 83.75 363 GLN A C 1
ATOM 2862 O O . GLN A 1 363 ? -2.079 11.485 2.393 1.00 83.75 363 GLN A O 1
ATOM 2867 N N . ASP A 1 364 ? -0.964 12.041 0.526 1.00 81.31 364 ASP A N 1
ATOM 2868 C CA . ASP A 1 364 ? -1.650 13.333 0.346 1.00 81.31 364 ASP A CA 1
ATOM 2869 C C . ASP A 1 364 ? -3.177 13.153 0.236 1.00 81.31 364 ASP A C 1
ATOM 2871 O O . ASP A 1 364 ? -3.952 13.878 0.862 1.00 81.31 364 ASP A O 1
ATOM 2875 N N . ILE A 1 365 ? -3.618 12.160 -0.543 1.00 86.94 365 ILE A N 1
ATOM 2876 C CA . ILE A 1 365 ? -5.037 11.821 -0.718 1.00 86.94 365 ILE A CA 1
ATOM 2877 C C . ILE A 1 365 ? -5.665 11.406 0.619 1.00 86.94 365 ILE A C 1
ATOM 2879 O O . ILE A 1 365 ? -6.754 11.876 0.964 1.00 86.94 365 ILE A O 1
ATOM 2883 N N . ALA A 1 366 ? -4.985 10.560 1.392 1.00 87.38 366 ALA A N 1
ATOM 2884 C CA . ALA A 1 366 ? -5.433 10.153 2.720 1.00 87.38 366 ALA A CA 1
ATOM 2885 C C . ALA A 1 366 ? -5.550 11.347 3.684 1.00 87.38 366 ALA A C 1
ATOM 2887 O O . ALA A 1 366 ? -6.587 11.543 4.317 1.00 87.38 366 ALA A O 1
ATOM 2888 N N . ASP A 1 367 ? -4.534 12.204 3.744 1.00 80.56 367 ASP A N 1
ATOM 2889 C CA . ASP A 1 367 ? -4.512 13.340 4.665 1.00 80.56 367 ASP A CA 1
ATOM 2890 C C . ASP A 1 367 ? -5.609 14.367 4.332 1.00 80.56 367 ASP A C 1
ATOM 2892 O O . ASP A 1 367 ? -6.297 14.871 5.227 1.00 80.56 367 ASP A O 1
ATOM 2896 N N . TRP A 1 368 ? -5.836 14.653 3.045 1.00 80.75 368 TRP A N 1
ATOM 2897 C CA . TRP A 1 368 ? -6.894 15.572 2.617 1.00 80.75 368 TRP A CA 1
ATOM 2898 C C . TRP A 1 368 ? -8.294 15.007 2.828 1.00 80.75 368 TRP A C 1
ATOM 2900 O O . TRP A 1 368 ? -9.180 15.735 3.282 1.00 80.75 368 TRP A O 1
ATOM 2910 N N . THR A 1 369 ? -8.506 13.716 2.559 1.00 84.69 369 THR A N 1
ATOM 2911 C CA . THR A 1 369 ? -9.795 13.068 2.852 1.00 84.69 369 THR A CA 1
ATOM 2912 C C . THR A 1 369 ? -10.077 13.027 4.349 1.00 84.69 369 THR A C 1
ATOM 2914 O O . THR A 1 369 ? -11.198 13.328 4.773 1.00 84.69 369 THR A O 1
ATOM 2917 N N . PHE A 1 370 ? -9.062 12.746 5.171 1.00 82.25 370 PHE A N 1
ATOM 2918 C CA . PHE A 1 370 ? -9.162 12.827 6.623 1.00 82.25 370 PHE A CA 1
ATOM 2919 C C . PHE A 1 370 ? -9.541 14.238 7.084 1.00 82.25 370 PHE A C 1
ATOM 2921 O O . PHE A 1 370 ? -10.473 14.392 7.883 1.00 82.25 370 PHE A O 1
ATOM 2928 N N . TYR A 1 371 ? -8.858 15.265 6.565 1.00 77.31 371 TYR A N 1
ATOM 2929 C CA . TYR A 1 371 ? -9.126 16.661 6.902 1.00 77.31 371 TYR A CA 1
ATOM 2930 C C . TYR A 1 371 ? -10.533 17.086 6.481 1.00 77.31 371 TYR A C 1
ATOM 2932 O O . TYR A 1 371 ? -11.232 17.752 7.241 1.00 77.31 371 TYR A O 1
ATOM 2940 N N . GLN A 1 372 ? -10.994 16.687 5.297 1.00 76.94 372 GLN A N 1
ATOM 2941 C CA . GLN A 1 372 ? -12.327 17.044 4.818 1.00 76.94 372 GLN A CA 1
ATOM 2942 C C . GLN A 1 372 ? -13.432 16.440 5.695 1.00 76.94 372 GLN A C 1
ATOM 2944 O O . GLN A 1 372 ? -14.419 17.117 6.005 1.00 76.94 372 GLN A O 1
ATOM 2949 N N . LYS A 1 373 ? -13.213 15.208 6.171 1.00 76.38 373 LYS A N 1
ATOM 2950 C CA . LYS A 1 373 ? -14.121 14.499 7.075 1.00 76.38 373 LYS A CA 1
ATOM 2951 C C . LYS A 1 373 ? -14.122 15.069 8.494 1.00 76.38 373 LYS A C 1
ATOM 2953 O O . LYS A 1 373 ? -15.196 15.282 9.042 1.00 76.38 373 LYS A O 1
ATOM 2958 N N . HIS A 1 374 ? -12.956 15.324 9.088 1.00 72.31 374 HIS A N 1
ATOM 2959 C CA . HIS A 1 374 ? -12.846 15.701 10.508 1.00 72.31 374 HIS A CA 1
ATOM 2960 C C . HIS A 1 374 ? -12.674 17.209 10.745 1.00 72.31 374 HIS A C 1
ATOM 2962 O O . HIS A 1 374 ? -12.852 17.685 11.857 1.00 72.31 374 HIS A O 1
ATOM 2968 N N . GLY A 1 375 ? -12.323 17.991 9.724 1.00 65.69 375 GLY A N 1
ATOM 2969 C CA . GLY A 1 375 ? -12.021 19.422 9.851 1.00 65.69 375 GLY A CA 1
ATOM 2970 C C . GLY A 1 375 ? -10.722 19.736 10.601 1.00 65.69 375 GLY A C 1
ATOM 2971 O O . GLY A 1 375 ? -10.509 20.881 10.989 1.00 65.69 375 GLY A O 1
ATOM 2972 N N . ARG A 1 376 ? -9.861 18.737 10.820 1.00 65.25 376 ARG A N 1
ATOM 2973 C CA . ARG A 1 376 ? -8.573 18.865 11.512 1.00 65.25 376 ARG A CA 1
ATOM 2974 C C . ARG A 1 376 ? -7.524 17.964 10.876 1.00 65.25 376 ARG A C 1
ATOM 2976 O O . ARG A 1 376 ? -7.861 16.970 10.237 1.00 65.25 376 ARG A O 1
ATOM 2983 N N . ASN A 1 377 ? -6.255 18.281 11.108 1.00 63.75 377 ASN A N 1
ATOM 2984 C CA . ASN A 1 377 ? -5.149 17.449 10.644 1.00 63.75 377 ASN A CA 1
ATOM 2985 C C . ASN A 1 377 ? -5.068 16.117 11.425 1.00 63.75 377 ASN A C 1
ATOM 2987 O O . ASN A 1 377 ? -5.501 16.054 12.590 1.00 63.75 377 ASN A O 1
ATOM 2991 N N . PRO A 1 378 ? -4.510 15.058 10.808 1.00 63.12 378 PRO A N 1
ATOM 2992 C CA . PRO A 1 378 ? -4.161 13.821 11.501 1.00 63.12 378 PRO A CA 1
ATOM 2993 C C . PRO A 1 378 ? -3.236 14.091 12.693 1.00 63.12 378 PRO A C 1
ATOM 2995 O O . PRO A 1 378 ? -2.439 15.033 12.685 1.00 63.12 378 PRO A O 1
ATOM 2998 N N . LYS A 1 379 ? -3.331 13.263 13.739 1.00 56.94 379 LYS A N 1
ATOM 2999 C CA . LYS A 1 379 ? -2.427 13.379 14.890 1.00 56.94 379 LYS A CA 1
ATOM 3000 C C . LYS A 1 379 ? -1.035 12.893 14.481 1.00 56.94 379 LYS A C 1
ATOM 3002 O O . LYS A 1 379 ? -0.886 11.764 14.024 1.00 56.94 379 LYS A O 1
ATOM 3007 N N . VAL A 1 380 ? -0.018 13.727 14.681 1.00 52.72 380 VAL A N 1
ATOM 3008 C CA . VAL A 1 380 ? 1.386 13.346 14.475 1.00 52.72 380 VAL A CA 1
ATOM 3009 C C . VAL A 1 380 ? 1.805 12.329 15.540 1.00 52.72 380 VAL A C 1
ATOM 3011 O O . VAL A 1 380 ? 1.745 12.615 16.735 1.00 52.72 380 VAL A O 1
ATOM 3014 N N . GLN A 1 381 ? 2.204 11.132 15.108 1.00 56.03 381 GLN A N 1
ATOM 3015 C CA . GLN A 1 381 ? 2.810 10.118 15.975 1.00 56.03 381 GLN A CA 1
ATOM 3016 C C . GLN A 1 381 ? 4.317 10.375 16.131 1.00 56.03 381 GLN A C 1
ATOM 3018 O O . GLN A 1 381 ? 4.919 11.084 15.321 1.00 56.03 381 GLN A O 1
ATOM 3023 N N . SER A 1 382 ? 4.948 9.795 17.159 1.00 54.03 382 SER A N 1
ATOM 3024 C CA . SER A 1 382 ? 6.405 9.873 17.301 1.00 54.03 382 SER A CA 1
ATOM 3025 C C . SER A 1 382 ? 7.097 9.215 16.102 1.00 54.03 382 SER A C 1
ATOM 3027 O O . SER A 1 382 ? 6.666 8.166 15.622 1.00 54.03 382 SER A O 1
ATOM 3029 N N . LEU A 1 383 ? 8.192 9.820 15.630 1.00 48.25 383 LEU A N 1
ATOM 3030 C CA . LEU A 1 383 ? 8.980 9.309 14.499 1.00 48.25 383 LEU A CA 1
ATOM 3031 C C . LEU A 1 383 ? 9.416 7.854 14.711 1.00 48.25 383 LEU A C 1
ATOM 3033 O O . LEU A 1 383 ? 9.373 7.056 13.782 1.00 48.25 383 LEU A O 1
ATOM 3037 N N . SER A 1 384 ? 9.769 7.498 15.948 1.00 61.50 384 SER A N 1
ATOM 3038 C CA . SER A 1 384 ? 10.134 6.137 16.338 1.00 61.50 384 SER A CA 1
ATOM 3039 C C . SER A 1 384 ? 9.005 5.136 16.089 1.00 61.50 384 SER A C 1
ATOM 3041 O O . SER A 1 384 ? 9.215 4.097 15.464 1.00 61.50 384 SER A O 1
ATOM 3043 N N . LYS A 1 385 ? 7.793 5.476 16.537 1.00 61.59 385 LYS A N 1
ATOM 3044 C CA . LYS A 1 385 ? 6.606 4.636 16.381 1.00 61.59 385 LYS A CA 1
ATOM 3045 C C . LYS A 1 385 ? 6.162 4.553 14.922 1.00 61.59 385 LYS A C 1
ATOM 3047 O O . LYS A 1 385 ? 5.851 3.463 14.458 1.00 61.59 385 LYS A O 1
ATOM 3052 N N . LEU A 1 386 ? 6.195 5.672 14.198 1.00 60.31 386 LEU A N 1
ATOM 3053 C CA . LEU A 1 386 ? 5.876 5.735 12.769 1.00 60.31 386 LEU A CA 1
ATOM 3054 C C . LEU A 1 386 ? 6.790 4.810 11.953 1.00 60.31 386 LEU A C 1
ATOM 3056 O O . LEU A 1 386 ? 6.303 4.012 11.156 1.00 60.31 386 LEU A O 1
ATOM 3060 N N . ILE A 1 387 ? 8.106 4.890 12.169 1.00 58.47 387 ILE A N 1
ATOM 3061 C CA . ILE A 1 387 ? 9.082 4.075 11.434 1.00 58.47 387 ILE A CA 1
ATOM 3062 C C . ILE A 1 387 ? 8.903 2.589 11.767 1.00 58.47 387 ILE A C 1
ATOM 3064 O O . ILE A 1 387 ? 8.885 1.765 10.855 1.00 58.47 387 ILE A O 1
ATOM 3068 N N . ALA A 1 388 ? 8.723 2.242 13.046 1.00 66.94 388 ALA A N 1
ATOM 3069 C CA . ALA A 1 388 ? 8.515 0.856 13.468 1.00 66.94 388 ALA A CA 1
ATOM 3070 C C . ALA A 1 388 ? 7.242 0.244 12.862 1.00 66.94 388 ALA A C 1
ATOM 3072 O O . ALA A 1 388 ? 7.289 -0.852 12.308 1.00 66.94 388 ALA A O 1
ATOM 3073 N N . ASP A 1 389 ? 6.122 0.967 12.934 1.00 73.81 389 ASP A N 1
ATOM 3074 C CA . ASP A 1 389 ? 4.829 0.509 12.419 1.00 73.81 389 ASP A CA 1
ATOM 3075 C C . ASP A 1 389 ? 4.870 0.346 10.892 1.00 73.81 389 ASP A C 1
ATOM 3077 O O . ASP A 1 389 ? 4.429 -0.676 10.373 1.00 73.81 389 ASP A O 1
ATOM 3081 N N . THR A 1 390 ? 5.506 1.285 10.180 1.00 73.88 390 THR A N 1
ATOM 3082 C CA . THR A 1 390 ? 5.658 1.224 8.715 1.00 73.88 390 THR A CA 1
ATOM 3083 C C . THR A 1 390 ? 6.529 0.043 8.279 1.00 73.88 390 THR A C 1
ATOM 3085 O O . THR A 1 390 ? 6.172 -0.679 7.351 1.00 73.88 390 THR A O 1
ATOM 3088 N N . LEU A 1 391 ? 7.668 -0.189 8.945 1.00 72.88 391 LEU A N 1
ATOM 3089 C CA . LEU A 1 391 ? 8.562 -1.304 8.614 1.00 72.88 391 LEU A CA 1
ATOM 3090 C C . LEU A 1 391 ? 7.926 -2.662 8.929 1.00 72.88 391 LEU A C 1
ATOM 3092 O O . LEU A 1 391 ? 8.042 -3.589 8.127 1.00 72.88 391 LEU A O 1
ATOM 3096 N N . PHE A 1 392 ? 7.242 -2.780 10.073 1.00 78.06 392 PHE A N 1
ATOM 3097 C CA . PHE A 1 392 ? 6.541 -4.012 10.431 1.00 78.06 392 PHE A CA 1
ATOM 3098 C C . PHE A 1 392 ? 5.378 -4.274 9.471 1.00 78.06 392 PHE A C 1
ATOM 3100 O O . PHE A 1 392 ? 5.221 -5.405 9.012 1.00 78.06 392 PHE A O 1
ATOM 3107 N N . SER A 1 393 ? 4.632 -3.233 9.083 1.00 83.69 393 SER A N 1
ATOM 3108 C CA . SER A 1 393 ? 3.565 -3.370 8.090 1.00 83.69 393 SER A CA 1
ATOM 3109 C C . SER A 1 393 ? 4.119 -3.826 6.748 1.00 83.69 393 SER A C 1
ATOM 3111 O O . SER A 1 393 ? 3.663 -4.831 6.213 1.00 83.69 393 SER A O 1
ATOM 3113 N N . LEU A 1 394 ? 5.190 -3.198 6.253 1.00 79.75 394 LEU A N 1
ATOM 3114 C CA . LEU A 1 394 ? 5.834 -3.600 5.002 1.00 79.75 394 LEU A CA 1
ATOM 3115 C C . LEU A 1 394 ? 6.315 -5.062 5.030 1.00 79.75 394 LEU A C 1
ATOM 3117 O O . LEU A 1 394 ? 6.159 -5.777 4.041 1.00 79.75 394 LEU A O 1
ATOM 3121 N N . CYS A 1 395 ? 6.866 -5.522 6.159 1.00 82.00 395 CYS A N 1
ATOM 3122 C CA . CYS A 1 395 ? 7.286 -6.913 6.345 1.00 82.00 395 CYS A CA 1
ATOM 3123 C C . CYS A 1 395 ? 6.099 -7.882 6.255 1.00 82.00 395 CYS A C 1
ATOM 3125 O O . CYS A 1 395 ? 6.133 -8.831 5.470 1.00 82.00 395 CYS A O 1
ATOM 3127 N N . ILE A 1 396 ? 5.026 -7.616 7.009 1.00 84.44 396 ILE A N 1
ATOM 3128 C CA . ILE A 1 396 ? 3.800 -8.424 6.993 1.00 84.44 396 ILE A CA 1
ATOM 3129 C C . ILE A 1 396 ? 3.198 -8.457 5.586 1.00 84.44 396 ILE A C 1
ATOM 3131 O O . ILE A 1 396 ? 2.888 -9.524 5.068 1.00 84.44 396 ILE A O 1
ATOM 3135 N N . GLN A 1 397 ? 3.087 -7.311 4.923 1.00 87.69 397 GLN A N 1
ATOM 3136 C CA . GLN A 1 397 ? 2.531 -7.218 3.575 1.00 87.69 397 GLN A CA 1
ATOM 3137 C C . GLN A 1 397 ? 3.381 -7.986 2.545 1.00 87.69 397 GLN A C 1
ATOM 3139 O O . GLN A 1 397 ? 2.834 -8.692 1.698 1.00 87.69 397 GLN A O 1
ATOM 3144 N N . ALA A 1 398 ? 4.715 -7.920 2.641 1.00 82.94 398 ALA A N 1
ATOM 3145 C CA . ALA A 1 398 ? 5.621 -8.670 1.770 1.00 82.94 398 ALA A CA 1
ATOM 3146 C C . ALA A 1 398 ? 5.514 -10.188 1.984 1.00 82.94 398 ALA A C 1
ATOM 3148 O O . ALA A 1 398 ? 5.404 -10.945 1.021 1.00 82.94 398 ALA A O 1
ATOM 3149 N N . LEU A 1 399 ? 5.499 -10.641 3.239 1.00 87.56 399 LEU A N 1
ATOM 3150 C CA . LEU A 1 399 ? 5.306 -12.051 3.582 1.00 87.56 399 LEU A CA 1
ATOM 3151 C C . LEU A 1 399 ? 3.926 -12.561 3.141 1.00 87.56 399 LEU A C 1
ATOM 3153 O O . LEU A 1 399 ? 3.807 -13.697 2.690 1.00 87.56 399 LEU A O 1
ATOM 3157 N N . PHE A 1 400 ? 2.895 -11.718 3.209 1.00 91.69 400 PHE A N 1
ATOM 3158 C CA . PHE A 1 400 ? 1.552 -12.059 2.751 1.00 91.69 400 PHE A CA 1
ATOM 3159 C C . PHE A 1 400 ? 1.453 -12.150 1.222 1.00 91.69 400 PHE A C 1
ATOM 3161 O O . PHE A 1 400 ? 0.783 -13.041 0.707 1.00 91.69 400 PHE A O 1
ATOM 3168 N N . LEU A 1 401 ? 2.184 -11.308 0.482 1.00 87.44 401 LEU A N 1
ATOM 3169 C CA . LEU A 1 401 ? 2.358 -11.464 -0.968 1.00 87.44 401 LEU A CA 1
ATOM 3170 C C . LEU A 1 401 ? 3.100 -12.757 -1.327 1.00 87.44 401 LEU A C 1
ATOM 3172 O O . LEU A 1 401 ? 2.756 -13.399 -2.314 1.00 87.44 401 LEU A O 1
ATOM 3176 N N . ILE A 1 402 ? 4.093 -13.167 -0.532 1.00 88.56 402 ILE A N 1
ATOM 3177 C CA . ILE A 1 402 ? 4.770 -14.459 -0.724 1.00 88.56 402 ILE A CA 1
ATOM 3178 C C . ILE A 1 402 ? 3.792 -15.611 -0.467 1.00 88.56 402 ILE A C 1
ATOM 3180 O O . ILE A 1 402 ? 3.719 -16.527 -1.279 1.00 88.56 402 ILE A O 1
ATOM 3184 N N . GLN A 1 403 ? 3.008 -15.557 0.615 1.00 91.62 403 GLN A N 1
ATOM 3185 C CA . GLN A 1 403 ? 1.957 -16.543 0.899 1.00 91.62 403 GLN A CA 1
ATOM 3186 C C . GLN A 1 403 ? 0.962 -16.658 -0.267 1.00 91.62 403 GLN A C 1
ATOM 3188 O O . GLN A 1 403 ? 0.628 -17.760 -0.692 1.00 91.62 403 GLN A O 1
ATOM 3193 N N . GLU A 1 404 ? 0.532 -15.527 -0.821 1.00 90.00 404 GLU A N 1
ATOM 3194 C CA . GLU A 1 404 ? -0.347 -15.455 -1.989 1.00 90.00 404 GLU A CA 1
ATOM 3195 C C . GLU A 1 404 ? 0.303 -16.070 -3.243 1.00 90.00 404 GLU A C 1
ATOM 3197 O O . GLU A 1 404 ? -0.296 -16.918 -3.905 1.00 90.00 404 GLU A O 1
ATOM 3202 N N . ALA A 1 405 ? 1.563 -15.729 -3.525 1.00 88.88 405 ALA A N 1
ATOM 3203 C CA . ALA A 1 405 ? 2.317 -16.304 -4.635 1.00 88.88 405 ALA A CA 1
ATOM 3204 C C . ALA A 1 405 ? 2.482 -17.829 -4.504 1.00 88.88 405 ALA A C 1
ATOM 3206 O O . ALA A 1 405 ? 2.356 -18.543 -5.495 1.00 88.88 405 ALA A O 1
ATOM 3207 N N . LEU A 1 406 ? 2.700 -18.342 -3.287 1.00 90.75 406 LEU A N 1
ATOM 3208 C CA . LEU A 1 406 ? 2.774 -19.782 -3.021 1.00 90.75 406 LEU A CA 1
ATOM 3209 C C . LEU A 1 406 ? 1.443 -20.489 -3.298 1.00 90.75 406 LEU A C 1
ATOM 3211 O O . LEU A 1 406 ? 1.443 -21.579 -3.864 1.00 90.75 406 LEU A O 1
ATOM 3215 N N . ILE A 1 407 ? 0.312 -19.865 -2.955 1.00 90.19 407 ILE A N 1
ATOM 3216 C CA . ILE A 1 407 ? -1.020 -20.395 -3.281 1.00 90.19 407 ILE A CA 1
ATOM 3217 C C . ILE A 1 407 ? -1.203 -20.480 -4.797 1.00 90.19 407 ILE A C 1
ATOM 3219 O O . ILE A 1 407 ? -1.715 -21.485 -5.287 1.00 90.19 407 ILE A O 1
ATOM 3223 N N . ARG A 1 408 ? -0.733 -19.477 -5.551 1.00 86.56 408 ARG A N 1
ATOM 3224 C CA . ARG A 1 408 ? -0.765 -19.493 -7.022 1.00 86.56 408 ARG A CA 1
ATOM 3225 C C . ARG A 1 408 ? 0.104 -20.576 -7.667 1.00 86.56 408 ARG A C 1
ATOM 3227 O O . ARG A 1 408 ? -0.153 -20.927 -8.812 1.00 86.56 408 ARG A O 1
ATOM 3234 N N . CYS A 1 409 ? 1.079 -21.132 -6.950 1.00 89.94 409 CYS A N 1
ATOM 3235 C CA . CYS A 1 409 ? 1.900 -22.245 -7.434 1.00 89.94 409 CYS A CA 1
ATOM 3236 C C . CYS A 1 409 ? 1.226 -23.623 -7.292 1.00 89.94 409 CYS A C 1
ATOM 3238 O O . CYS A 1 409 ? 1.784 -24.615 -7.761 1.00 89.94 409 CYS A O 1
ATOM 3240 N N . LEU A 1 410 ? 0.064 -23.722 -6.632 1.00 90.25 410 LEU A N 1
ATOM 3241 C CA . LEU A 1 410 ? -0.632 -24.998 -6.456 1.00 90.25 410 LEU A CA 1
ATOM 3242 C C . LEU A 1 410 ? -1.155 -25.529 -7.808 1.00 90.25 410 LEU A C 1
ATOM 3244 O O . LEU A 1 410 ? -1.828 -24.789 -8.526 1.00 90.25 410 LEU A O 1
ATOM 3248 N N . PRO A 1 411 ? -0.929 -26.814 -8.145 1.00 89.75 411 PRO A N 1
ATOM 3249 C CA . PRO A 1 411 ? -1.340 -27.411 -9.418 1.00 89.75 411 PRO A CA 1
ATOM 3250 C C . PRO A 1 411 ? -2.828 -27.805 -9.409 1.00 89.75 411 PRO A C 1
ATOM 3252 O O . PRO A 1 411 ? -3.188 -28.963 -9.604 1.00 89.75 411 PRO A O 1
ATOM 3255 N N . LEU A 1 412 ? -3.710 -26.843 -9.136 1.00 89.94 412 LEU A N 1
ATOM 3256 C CA . LEU A 1 412 ? -5.163 -27.015 -9.130 1.00 89.94 412 LEU A CA 1
ATOM 3257 C C . LEU A 1 412 ? -5.793 -25.965 -10.064 1.00 89.94 412 LEU A C 1
ATOM 3259 O O . LEU A 1 412 ? -5.349 -24.824 -10.059 1.00 89.94 412 LEU A O 1
ATOM 3263 N N . PRO A 1 413 ? -6.830 -26.290 -10.854 1.00 83.75 413 PRO A N 1
ATOM 3264 C CA . PRO A 1 413 ? -7.314 -25.388 -11.907 1.00 83.75 413 PRO A CA 1
ATOM 3265 C C . PRO A 1 413 ? -8.065 -24.151 -11.385 1.00 83.75 413 PRO A C 1
ATOM 3267 O O . PRO A 1 413 ? -7.971 -23.078 -11.969 1.00 83.75 413 PRO A O 1
ATOM 3270 N N . VAL A 1 414 ? -8.818 -24.283 -10.288 1.00 89.38 414 VAL A N 1
ATOM 3271 C CA . VAL A 1 414 ? -9.722 -23.221 -9.792 1.00 89.38 414 VAL A CA 1
ATOM 3272 C C . VAL A 1 414 ? -9.287 -22.674 -8.431 1.00 89.38 414 VAL A C 1
ATOM 3274 O O . VAL A 1 414 ? -9.404 -21.479 -8.157 1.00 89.38 414 VAL A O 1
ATOM 3277 N N . VAL A 1 415 ? -8.754 -23.548 -7.577 1.00 89.75 415 VAL A N 1
ATOM 3278 C CA . VAL A 1 415 ? -8.360 -23.229 -6.197 1.00 89.75 415 VAL A CA 1
ATOM 3279 C C . VAL A 1 415 ? -7.376 -22.047 -6.118 1.00 89.75 415 VAL A C 1
ATOM 3281 O O . VAL A 1 415 ? -7.654 -21.121 -5.356 1.00 89.75 415 VAL A O 1
ATOM 3284 N N . PRO A 1 416 ? -6.287 -21.979 -6.907 1.00 89.62 416 PRO A N 1
ATOM 3285 C CA . PRO A 1 416 ? -5.315 -20.890 -6.807 1.00 89.62 416 PRO A CA 1
ATOM 3286 C C . PRO A 1 416 ? -5.908 -19.537 -7.205 1.00 89.62 416 PRO A C 1
ATOM 3288 O O . PRO A 1 416 ? -5.581 -18.514 -6.605 1.00 89.62 416 PRO A O 1
ATOM 3291 N N . THR A 1 417 ? -6.826 -19.530 -8.175 1.00 88.56 417 THR A N 1
ATOM 3292 C CA . THR A 1 417 ? -7.529 -18.324 -8.625 1.00 88.56 417 THR A CA 1
ATOM 3293 C C . THR A 1 417 ? -8.448 -17.792 -7.532 1.00 88.56 417 THR A C 1
ATOM 3295 O O . THR A 1 417 ? -8.367 -16.613 -7.191 1.00 88.56 417 THR A O 1
ATOM 3298 N N . ILE A 1 418 ? -9.276 -18.652 -6.927 1.00 91.81 418 ILE A N 1
ATOM 3299 C CA . ILE A 1 418 ? -10.196 -18.243 -5.854 1.00 91.81 418 ILE A CA 1
ATOM 3300 C C . ILE A 1 418 ? -9.408 -17.794 -4.622 1.00 91.81 418 ILE A C 1
ATOM 3302 O O . ILE A 1 418 ? -9.560 -16.659 -4.175 1.00 91.81 418 ILE A O 1
ATOM 3306 N N . PHE A 1 419 ? -8.537 -18.650 -4.083 1.00 92.00 419 PHE A N 1
ATOM 3307 C CA . PHE A 1 419 ? -7.815 -18.343 -2.848 1.00 92.00 419 PHE A CA 1
ATOM 3308 C C . PHE A 1 419 ? -6.807 -17.203 -3.026 1.00 92.00 419 PHE A C 1
ATOM 3310 O O . PHE A 1 419 ? -6.666 -16.387 -2.114 1.00 92.00 419 PHE A O 1
ATOM 3317 N N . GLY A 1 420 ? -6.157 -17.088 -4.189 1.00 91.50 420 GLY A N 1
ATOM 3318 C CA . GLY A 1 420 ? -5.293 -15.952 -4.516 1.00 91.50 420 GLY A CA 1
ATOM 3319 C C . GLY A 1 420 ? -6.073 -14.638 -4.604 1.00 91.50 420 GLY A C 1
ATOM 3320 O O . GLY A 1 420 ? -5.637 -13.621 -4.068 1.00 91.50 420 GLY A O 1
ATOM 3321 N N . THR A 1 421 ? -7.275 -14.656 -5.192 1.00 92.50 421 THR A N 1
ATOM 3322 C CA . THR A 1 421 ? -8.159 -13.474 -5.223 1.00 92.50 421 THR A CA 1
ATOM 3323 C C . THR A 1 421 ? -8.620 -13.095 -3.821 1.00 92.50 421 THR A C 1
ATOM 3325 O O . THR A 1 421 ? -8.549 -11.923 -3.460 1.00 92.50 421 THR A O 1
ATOM 3328 N N . VAL A 1 422 ? -9.012 -14.072 -2.995 1.00 94.31 422 VAL A N 1
ATOM 3329 C CA . VAL A 1 422 ? -9.353 -13.848 -1.581 1.00 94.31 422 VAL A CA 1
ATOM 3330 C C . VAL A 1 422 ? -8.190 -13.166 -0.856 1.00 94.31 422 VAL A C 1
ATOM 3332 O O . VAL A 1 422 ? -8.398 -12.124 -0.241 1.00 94.31 422 VAL A O 1
ATOM 3335 N N . HIS A 1 423 ? -6.957 -13.671 -0.987 1.00 94.12 423 HIS A N 1
ATOM 3336 C CA . HIS A 1 423 ? -5.775 -13.038 -0.386 1.00 94.12 423 HIS A CA 1
ATOM 3337 C C . HIS A 1 423 ? -5.587 -11.595 -0.872 1.00 94.12 423 HIS A C 1
ATOM 3339 O O . HIS A 1 423 ? -5.402 -10.695 -0.053 1.00 94.12 423 HIS A O 1
ATOM 3345 N N . LEU A 1 424 ? -5.702 -11.338 -2.177 1.00 92.69 424 LEU A N 1
ATOM 3346 C CA . LEU A 1 424 ? -5.623 -9.974 -2.704 1.00 92.69 424 LEU A CA 1
ATOM 3347 C C . LEU A 1 424 ? -6.702 -9.049 -2.124 1.00 92.69 424 LEU A C 1
ATOM 3349 O O . LEU A 1 424 ? -6.388 -7.903 -1.810 1.00 92.69 424 LEU A O 1
ATOM 3353 N N . CYS A 1 425 ? -7.931 -9.531 -1.909 1.00 94.50 425 CYS A N 1
ATOM 3354 C CA . CYS A 1 425 ? -8.990 -8.735 -1.280 1.00 94.50 425 CYS A CA 1
ATOM 3355 C C . CYS A 1 425 ? -8.581 -8.276 0.126 1.00 94.50 425 CYS A C 1
ATOM 3357 O O . CYS A 1 425 ? -8.671 -7.089 0.439 1.00 94.50 425 CYS A O 1
ATOM 3359 N N . PHE A 1 426 ? -8.077 -9.196 0.958 1.00 94.56 426 PHE A N 1
ATOM 3360 C CA . PHE A 1 426 ? -7.600 -8.871 2.307 1.00 94.56 426 PHE A CA 1
ATOM 3361 C C . PHE A 1 426 ? -6.432 -7.889 2.281 1.00 94.56 426 PHE A C 1
ATOM 3363 O O . PHE A 1 426 ? -6.419 -6.929 3.053 1.00 94.56 426 PHE A O 1
ATOM 3370 N N . LEU A 1 427 ? -5.475 -8.100 1.377 1.00 93.62 427 LEU A N 1
ATOM 3371 C CA . LEU A 1 427 ? -4.304 -7.241 1.252 1.00 93.62 427 LEU A CA 1
ATOM 3372 C C . LEU A 1 427 ? -4.686 -5.821 0.814 1.00 93.62 427 LEU A C 1
ATOM 3374 O O . LEU A 1 427 ? -4.234 -4.850 1.413 1.00 93.62 427 LEU A O 1
ATOM 3378 N N . TYR A 1 428 ? -5.551 -5.681 -0.190 1.00 93.38 428 TYR A N 1
ATOM 3379 C CA . TYR A 1 428 ? -5.992 -4.377 -0.693 1.00 93.38 428 TYR A CA 1
ATOM 3380 C C . TYR A 1 428 ? -6.885 -3.629 0.293 1.00 93.38 428 TYR A C 1
ATOM 3382 O O . TYR A 1 428 ? -6.749 -2.412 0.444 1.00 93.38 428 TYR A O 1
ATOM 3390 N N . SER A 1 429 ? -7.740 -4.353 1.013 1.00 93.88 429 SER A N 1
ATOM 3391 C CA . SER A 1 429 ? -8.475 -3.816 2.154 1.00 93.88 429 SER A CA 1
ATOM 3392 C C . SER A 1 429 ? -7.531 -3.282 3.223 1.00 93.88 429 SER A C 1
ATOM 3394 O O . SER A 1 429 ? -7.670 -2.131 3.635 1.00 93.88 429 SER A O 1
ATOM 3396 N N . LEU A 1 430 ? -6.536 -4.077 3.627 1.00 93.12 430 LEU A N 1
ATOM 3397 C CA . LEU A 1 430 ? -5.541 -3.659 4.609 1.00 93.12 430 LEU A CA 1
ATOM 3398 C C . LEU A 1 430 ? -4.774 -2.420 4.129 1.00 93.12 430 LEU A C 1
ATOM 3400 O O . LEU A 1 430 ? -4.668 -1.463 4.886 1.00 93.12 430 LEU A O 1
ATOM 3404 N N . TYR A 1 431 ? -4.319 -2.387 2.872 1.00 92.06 431 TYR A N 1
ATOM 3405 C CA . TYR A 1 431 ? -3.600 -1.243 2.303 1.00 92.06 431 TYR A CA 1
ATOM 3406 C C . TYR A 1 431 ? -4.417 0.050 2.365 1.00 92.06 431 TYR A C 1
ATOM 3408 O O . TYR A 1 431 ? -3.914 1.078 2.806 1.00 92.06 431 TYR A O 1
ATOM 3416 N N . ALA A 1 432 ? -5.678 0.019 1.932 1.00 92.12 432 ALA A N 1
ATOM 3417 C CA . ALA A 1 432 ? -6.515 1.216 1.894 1.00 92.12 432 ALA A CA 1
ATOM 3418 C C . ALA A 1 432 ? -6.918 1.693 3.299 1.00 92.12 432 ALA A C 1
ATOM 3420 O O . ALA A 1 432 ? -6.898 2.893 3.581 1.00 92.12 432 ALA A O 1
ATOM 3421 N N . PHE A 1 433 ? -7.271 0.764 4.192 1.00 92.31 433 PHE A N 1
ATOM 3422 C CA . PHE A 1 433 ? -7.646 1.099 5.564 1.00 92.31 433 PHE A CA 1
ATOM 3423 C C . PHE A 1 433 ? -6.450 1.462 6.443 1.00 92.31 433 PHE A C 1
ATOM 3425 O O . PHE A 1 433 ? -6.638 2.201 7.408 1.00 92.31 433 PHE A O 1
ATOM 3432 N N . GLU A 1 434 ? -5.234 1.019 6.120 1.00 90.06 434 GLU A N 1
ATOM 3433 C CA . GLU A 1 434 ? -4.027 1.413 6.844 1.00 90.06 434 GLU A CA 1
ATOM 3434 C C . GLU A 1 434 ? -3.850 2.928 6.837 1.00 90.06 434 GLU A C 1
ATOM 3436 O O . GLU A 1 434 ? -3.655 3.497 7.906 1.00 90.06 434 GLU A O 1
ATOM 3441 N N . TYR A 1 435 ? -4.050 3.600 5.699 1.00 86.62 435 TYR A N 1
ATOM 3442 C CA . TYR A 1 435 ? -3.994 5.064 5.635 1.00 86.62 435 TYR A CA 1
ATOM 3443 C C . TYR A 1 435 ? -4.949 5.735 6.636 1.00 86.62 435 TYR A C 1
ATOM 3445 O O . TYR A 1 435 ? -4.567 6.679 7.322 1.00 86.62 435 TYR A O 1
ATOM 3453 N N . LYS A 1 436 ? -6.166 5.201 6.790 1.00 87.12 436 LYS A N 1
ATOM 3454 C CA . LYS A 1 436 ? -7.157 5.696 7.756 1.00 87.12 436 LYS A CA 1
ATOM 3455 C C . LYS A 1 436 ? -6.783 5.371 9.198 1.00 87.12 436 LYS A C 1
ATOM 3457 O O . LYS A 1 436 ? -6.792 6.240 10.067 1.00 87.12 436 LYS A O 1
ATOM 3462 N N . TRP A 1 437 ? -6.498 4.104 9.477 1.00 86.00 437 TRP A N 1
ATOM 3463 C CA . TRP A 1 437 ? -6.221 3.617 10.826 1.00 86.00 437 TRP A CA 1
ATOM 3464 C C . TRP A 1 437 ? -4.911 4.152 11.381 1.00 86.00 437 TRP A C 1
ATOM 3466 O O . TRP A 1 437 ? -4.771 4.310 12.595 1.00 86.00 437 TRP A O 1
ATOM 3476 N N . PHE A 1 438 ? -3.974 4.479 10.496 1.00 76.50 438 PHE A N 1
ATOM 3477 C CA . PHE A 1 438 ? -2.767 5.200 10.838 1.00 76.50 438 PHE A CA 1
ATOM 3478 C C . PHE A 1 438 ? -3.098 6.604 11.373 1.00 76.50 438 PHE A C 1
ATOM 3480 O O . PHE A 1 438 ? -2.634 6.967 12.460 1.00 76.50 438 PHE A O 1
ATOM 3487 N N . SER A 1 439 ? -3.975 7.356 10.691 1.00 72.31 439 SER A N 1
ATOM 3488 C CA . SER A 1 439 ? -4.475 8.661 11.162 1.00 72.31 439 SER A CA 1
ATOM 3489 C C . SER A 1 439 ? -5.293 8.567 12.459 1.00 72.31 439 SER A C 1
ATOM 3491 O O . SER A 1 439 ? -5.267 9.498 13.271 1.00 72.31 439 SER A O 1
ATOM 3493 N N . ASP A 1 440 ? -5.980 7.440 12.678 1.00 72.38 440 ASP A N 1
ATOM 3494 C CA . ASP A 1 440 ? -6.736 7.140 13.904 1.00 72.38 440 ASP A CA 1
ATOM 3495 C C . ASP A 1 440 ? -5.856 6.603 15.054 1.00 72.38 440 ASP A C 1
ATOM 3497 O O . ASP A 1 440 ? -6.323 6.483 16.188 1.00 72.38 440 ASP A O 1
ATOM 3501 N N . GLY A 1 441 ? -4.575 6.309 14.803 1.00 73.25 441 GLY A N 1
ATOM 3502 C CA . GLY A 1 441 ? -3.614 5.886 15.825 1.00 73.25 441 GLY A CA 1
ATOM 3503 C C . GLY A 1 441 ? -3.678 4.411 16.227 1.00 73.25 441 GLY A C 1
ATOM 3504 O O . GLY A 1 441 ? -3.149 4.045 17.279 1.00 73.25 441 GLY A O 1
ATOM 3505 N N . TRP A 1 442 ? -4.319 3.558 15.427 1.00 82.06 442 TRP A N 1
ATOM 3506 C CA . TRP A 1 442 ? -4.445 2.126 15.718 1.00 82.06 442 TRP A CA 1
ATOM 3507 C C . TRP A 1 442 ? -3.088 1.436 15.594 1.00 82.06 442 TRP A C 1
ATOM 3509 O O . TRP A 1 442 ? -2.348 1.725 14.661 1.00 82.06 442 TRP A O 1
ATOM 3519 N N . ALA A 1 443 ? -2.762 0.498 16.482 1.00 83.25 443 ALA A N 1
ATOM 3520 C CA . ALA A 1 443 ? -1.551 -0.317 16.353 1.00 83.25 443 ALA A CA 1
ATOM 3521 C C . ALA A 1 443 ? -1.730 -1.418 15.293 1.00 83.25 443 ALA A C 1
ATOM 3523 O O . ALA A 1 443 ? -2.822 -1.971 15.168 1.00 83.25 443 ALA A O 1
ATOM 3524 N N . LEU A 1 444 ? -0.663 -1.790 14.579 1.00 82.75 444 LEU A N 1
ATOM 3525 C CA . LEU A 1 444 ? -0.725 -2.781 13.496 1.00 82.75 444 LEU A CA 1
ATOM 3526 C C . LEU A 1 444 ? -1.376 -4.123 13.886 1.00 82.75 444 LEU A C 1
ATOM 3528 O O . LEU A 1 444 ? -2.242 -4.615 13.170 1.00 82.75 444 LEU A O 1
ATOM 3532 N N . HIS A 1 445 ? -1.050 -4.683 15.052 1.00 83.38 445 HIS A N 1
ATOM 3533 C CA . HIS A 1 445 ? -1.626 -5.958 15.509 1.00 83.38 445 HIS A CA 1
ATOM 3534 C C . HIS A 1 445 ? -3.151 -5.889 15.647 1.00 83.38 445 HIS A C 1
ATOM 3536 O O . HIS A 1 445 ? -3.860 -6.819 15.266 1.00 83.38 445 HIS A O 1
ATOM 3542 N N . TYR A 1 446 ? -3.654 -4.756 16.146 1.00 86.06 446 TYR A N 1
ATOM 3543 C CA . TYR A 1 446 ? -5.085 -4.512 16.256 1.00 86.06 446 TYR A CA 1
ATOM 3544 C C . TYR A 1 446 ? -5.740 -4.405 14.874 1.00 86.06 446 TYR A C 1
ATOM 3546 O O . TYR A 1 446 ? -6.804 -4.977 14.669 1.00 86.06 446 TYR A O 1
ATOM 3554 N N . ARG A 1 447 ? -5.085 -3.753 13.899 1.00 89.75 447 ARG A N 1
ATOM 3555 C CA . ARG A 1 447 ? -5.579 -3.664 12.510 1.00 89.75 447 ARG A CA 1
ATOM 3556 C C . ARG A 1 447 ? -5.755 -5.054 11.890 1.00 89.75 447 ARG A C 1
ATOM 3558 O O . ARG A 1 447 ? -6.813 -5.339 11.342 1.00 89.75 447 ARG A O 1
ATOM 3565 N N . LEU A 1 448 ? -4.753 -5.928 12.023 1.00 89.62 448 LEU A N 1
ATOM 3566 C CA . LEU A 1 448 ? -4.798 -7.293 11.481 1.00 89.62 448 LEU A CA 1
ATOM 3567 C C . LEU A 1 448 ? -5.914 -8.121 12.129 1.00 89.62 448 LEU A C 1
ATOM 3569 O O . LEU A 1 448 ? -6.737 -8.698 11.425 1.00 89.62 448 LEU A O 1
ATOM 3573 N N . GLN A 1 449 ? -5.995 -8.122 13.463 1.00 88.62 449 GLN A N 1
ATOM 3574 C CA . GLN A 1 449 ? -7.052 -8.836 14.189 1.00 88.62 449 GLN A CA 1
ATOM 3575 C C . GLN A 1 449 ? -8.446 -8.313 13.837 1.00 88.62 449 GLN A C 1
ATOM 3577 O O . GLN A 1 449 ? -9.377 -9.100 13.683 1.00 88.62 449 GLN A O 1
ATOM 3582 N N . PHE A 1 450 ? -8.590 -6.995 13.678 1.00 89.50 450 PHE A N 1
ATOM 3583 C CA . PHE A 1 450 ? -9.849 -6.381 13.279 1.00 89.50 450 PHE A CA 1
ATOM 3584 C C . PHE A 1 450 ? -10.279 -6.843 11.883 1.00 89.50 450 PHE A C 1
ATOM 3586 O O . PHE A 1 450 ? -11.450 -7.167 11.689 1.00 89.50 450 PHE A O 1
ATOM 3593 N N . VAL A 1 451 ? -9.341 -6.936 10.936 1.00 91.44 451 VAL A N 1
ATOM 3594 C CA . VAL A 1 451 ? -9.613 -7.453 9.589 1.00 91.44 451 VAL A CA 1
ATOM 3595 C C . VAL A 1 451 ? -10.023 -8.929 9.614 1.00 91.44 451 VAL A C 1
ATOM 3597 O O . VAL A 1 451 ? -11.013 -9.287 8.980 1.00 91.44 451 VAL A O 1
ATOM 3600 N N . GLU A 1 452 ? -9.323 -9.776 10.373 1.00 90.44 452 GLU A N 1
ATOM 3601 C CA . GLU A 1 452 ? -9.654 -11.207 10.507 1.00 90.44 452 GLU A CA 1
ATOM 3602 C C . GLU A 1 452 ? -11.016 -11.444 11.185 1.00 90.44 452 GLU A C 1
ATOM 3604 O O . GLU A 1 452 ? -11.728 -12.389 10.841 1.00 90.44 452 GLU A O 1
ATOM 3609 N N . ALA A 1 453 ? -11.389 -10.590 12.143 1.00 89.00 453 ALA A N 1
ATOM 3610 C CA . ALA A 1 453 ? -12.656 -10.681 12.871 1.00 89.00 453 ALA A CA 1
ATOM 3611 C C . ALA A 1 453 ? -13.867 -10.183 12.062 1.00 89.00 453 ALA A C 1
ATOM 3613 O O . ALA A 1 453 ? -14.988 -10.626 12.299 1.00 89.00 453 ALA A O 1
ATOM 3614 N N . HIS A 1 454 ? -13.656 -9.287 11.095 1.00 89.00 454 HIS A N 1
ATOM 3615 C CA . HIS A 1 454 ? -14.716 -8.729 10.242 1.00 89.00 454 HIS A CA 1
ATOM 3616 C C . HIS A 1 454 ? -14.466 -9.088 8.773 1.00 89.00 454 HIS A C 1
ATOM 3618 O O . HIS A 1 454 ? -14.661 -8.284 7.861 1.00 89.00 454 HIS A O 1
ATOM 3624 N N . TRP A 1 455 ? -14.001 -10.316 8.548 1.00 89.62 455 TRP A N 1
ATOM 3625 C CA . TRP A 1 455 ? -13.505 -10.780 7.261 1.00 89.62 455 TRP A CA 1
ATOM 3626 C C . TRP A 1 455 ? -14.499 -10.625 6.090 1.00 89.62 455 TRP A C 1
ATOM 3628 O O . TRP A 1 455 ? -14.023 -10.262 5.013 1.00 89.62 455 TRP A O 1
ATOM 3638 N N . PRO A 1 456 ? -15.840 -10.795 6.234 1.00 89.75 456 PRO A N 1
ATOM 3639 C CA . PRO A 1 456 ? -16.757 -10.642 5.098 1.00 89.75 456 PRO A CA 1
ATOM 3640 C C . PRO A 1 456 ? -16.775 -9.211 4.558 1.00 89.75 456 PRO A C 1
ATOM 3642 O O . PRO A 1 456 ? -16.779 -9.000 3.345 1.00 89.75 456 PRO A O 1
ATOM 3645 N N . TYR A 1 457 ? -16.701 -8.229 5.463 1.00 88.44 457 TYR A N 1
ATOM 3646 C CA . TYR A 1 457 ? -16.647 -6.813 5.116 1.00 88.44 457 TYR A CA 1
ATOM 3647 C C . TYR A 1 457 ? -15.400 -6.509 4.277 1.00 88.44 457 TYR A C 1
ATOM 3649 O O . TYR A 1 457 ? -15.477 -5.912 3.204 1.00 88.44 457 TYR A O 1
ATOM 3657 N N . PHE A 1 458 ? -14.232 -6.954 4.748 1.00 91.88 458 PHE A N 1
ATOM 3658 C CA . PHE A 1 458 ? -12.958 -6.685 4.077 1.00 91.88 458 PHE A CA 1
ATOM 3659 C C . PHE A 1 458 ? -12.746 -7.531 2.823 1.00 91.88 458 PHE A C 1
ATOM 3661 O O . PHE A 1 458 ? -12.032 -7.101 1.916 1.00 91.88 458 PHE A O 1
ATOM 3668 N N . LEU A 1 459 ? -13.387 -8.693 2.728 1.00 92.44 459 LEU A N 1
ATOM 3669 C CA . LEU A 1 459 ? -13.455 -9.442 1.484 1.00 92.44 459 LEU A CA 1
ATOM 3670 C C . LEU A 1 459 ? -14.219 -8.632 0.428 1.00 92.44 459 LEU A C 1
ATOM 3672 O O . LEU A 1 459 ? -13.672 -8.371 -0.640 1.00 92.44 459 LEU A O 1
ATOM 3676 N N . GLY A 1 460 ? -15.432 -8.169 0.751 1.00 89.81 460 GLY A N 1
ATOM 3677 C CA . GLY A 1 460 ? -16.262 -7.375 -0.161 1.00 89.81 460 GLY A CA 1
ATOM 3678 C C . GLY A 1 460 ? -15.622 -6.044 -0.563 1.00 89.81 460 GLY A C 1
ATOM 3679 O O . GLY A 1 460 ? -15.608 -5.697 -1.742 1.00 89.81 460 GLY A O 1
ATOM 3680 N N . PHE A 1 461 ? -15.012 -5.336 0.392 1.00 91.19 461 PHE A N 1
ATOM 3681 C CA . PHE A 1 461 ? -14.382 -4.038 0.139 1.00 91.19 461 PHE A CA 1
ATOM 3682 C C . PHE A 1 461 ? -13.188 -4.131 -0.819 1.00 91.19 461 PHE A C 1
ATOM 3684 O O . PHE A 1 461 ? -13.036 -3.272 -1.688 1.00 91.19 461 PHE A O 1
ATOM 3691 N N . GLY A 1 462 ? -12.344 -5.157 -0.675 1.00 92.81 462 GLY A N 1
ATOM 3692 C CA . GLY A 1 462 ? -11.144 -5.345 -1.497 1.00 92.81 462 GLY A CA 1
ATOM 3693 C C . GLY A 1 462 ? -11.399 -6.024 -2.847 1.00 92.81 462 GLY A C 1
ATOM 3694 O O . GLY A 1 462 ? -10.585 -5.878 -3.762 1.00 92.81 462 GLY A O 1
ATOM 3695 N N . LEU A 1 463 ? -12.529 -6.726 -2.989 1.00 92.00 463 LEU A N 1
ATOM 3696 C CA . LEU A 1 463 ? -12.910 -7.483 -4.183 1.00 92.00 463 LEU A CA 1
ATOM 3697 C C . LEU A 1 463 ? -12.839 -6.708 -5.508 1.00 92.00 463 LEU A C 1
ATOM 3699 O O . LEU A 1 463 ? -12.232 -7.233 -6.439 1.00 92.00 463 LEU A O 1
ATOM 3703 N N . PRO A 1 464 ? -13.393 -5.488 -5.650 1.00 90.75 464 PRO A N 1
ATOM 3704 C CA . PRO A 1 464 ? -13.383 -4.798 -6.941 1.00 90.75 464 PRO A CA 1
ATOM 3705 C C . PRO A 1 464 ? -11.961 -4.508 -7.429 1.00 90.75 464 PRO A C 1
ATOM 3707 O O . PRO A 1 464 ? -11.648 -4.750 -8.594 1.00 90.75 464 PRO A O 1
ATOM 3710 N N . LEU A 1 465 ? -11.072 -4.059 -6.538 1.00 91.62 465 LEU A N 1
ATOM 3711 C CA . LEU A 1 465 ? -9.675 -3.832 -6.895 1.00 91.62 465 LEU A CA 1
ATOM 3712 C C . LEU A 1 465 ? -8.943 -5.153 -7.173 1.00 91.62 465 LEU A C 1
ATOM 3714 O O . LEU A 1 465 ? -8.141 -5.204 -8.100 1.00 91.62 465 LEU A O 1
ATOM 3718 N N . ALA A 1 466 ? -9.236 -6.217 -6.417 1.00 93.38 466 ALA A N 1
ATOM 3719 C CA . ALA A 1 466 ? -8.672 -7.547 -6.649 1.00 93.38 466 ALA A CA 1
ATOM 3720 C C . ALA A 1 466 ? -9.039 -8.082 -8.038 1.00 93.38 466 ALA A C 1
ATOM 3722 O O . ALA A 1 466 ? -8.155 -8.492 -8.783 1.00 93.38 466 ALA A O 1
ATOM 3723 N N . LEU A 1 467 ? -10.311 -7.998 -8.430 1.00 92.56 467 LEU A N 1
ATOM 3724 C CA . LEU A 1 467 ? -10.767 -8.435 -9.750 1.00 92.56 467 LEU A CA 1
ATOM 3725 C C . LEU A 1 467 ? -10.115 -7.617 -10.874 1.00 92.56 467 LEU A C 1
ATOM 3727 O O . LEU A 1 467 ? -9.588 -8.194 -11.829 1.00 92.56 467 LEU A O 1
ATOM 3731 N N . LEU A 1 468 ? -10.065 -6.287 -10.726 1.00 91.81 468 LEU A N 1
ATOM 3732 C CA . LEU A 1 468 ? -9.420 -5.396 -11.696 1.00 91.81 468 LEU A CA 1
ATOM 3733 C C . LEU A 1 468 ? -7.938 -5.719 -11.899 1.00 91.81 468 LEU A C 1
ATOM 3735 O O . LEU A 1 468 ? -7.458 -5.676 -13.029 1.00 91.81 468 LEU A O 1
ATOM 3739 N N . THR A 1 469 ? -7.198 -6.047 -10.838 1.00 92.62 469 THR A N 1
ATOM 3740 C CA . THR A 1 469 ? -5.766 -6.359 -10.953 1.00 92.62 469 THR A CA 1
ATOM 3741 C C . THR A 1 469 ? -5.495 -7.810 -11.324 1.00 92.62 469 THR A C 1
ATOM 3743 O O . THR A 1 469 ? -4.402 -8.097 -11.803 1.00 92.62 469 THR A O 1
ATOM 3746 N N . THR A 1 470 ? -6.453 -8.726 -11.159 1.00 90.62 470 THR A N 1
ATOM 3747 C CA . THR A 1 470 ? -6.328 -10.098 -11.679 1.00 90.62 470 THR A CA 1
ATOM 3748 C C . THR A 1 470 ? -6.568 -10.197 -13.182 1.00 90.62 470 THR A C 1
ATOM 3750 O O . THR A 1 470 ? -6.058 -11.128 -13.796 1.00 90.62 470 THR A O 1
ATOM 3753 N N . TRP A 1 471 ? -7.284 -9.238 -13.781 1.00 89.44 471 TRP A N 1
ATOM 3754 C CA . TRP A 1 471 ? -7.639 -9.272 -15.203 1.00 89.44 471 TRP A CA 1
ATOM 3755 C C . TRP A 1 471 ? -6.433 -9.227 -16.159 1.00 89.44 471 TRP A C 1
ATOM 3757 O O . TRP A 1 471 ? -6.382 -10.030 -17.088 1.00 89.44 471 TRP A O 1
ATOM 3767 N N . PRO A 1 472 ? -5.454 -8.310 -16.016 1.00 90.06 472 PRO A N 1
ATOM 3768 C CA . PRO A 1 472 ? -4.315 -8.273 -16.926 1.00 90.06 472 PRO A CA 1
ATOM 3769 C C . PRO A 1 472 ? -3.371 -9.445 -16.659 1.00 90.06 472 PRO A C 1
ATOM 3771 O O . PRO A 1 472 ? -3.064 -9.719 -15.508 1.00 90.06 472 PRO A O 1
ATOM 3774 N N . GLU A 1 473 ? -2.806 -10.075 -17.686 1.00 85.62 473 GLU A N 1
ATOM 3775 C CA . GLU A 1 473 ? -1.802 -11.139 -17.482 1.00 85.62 473 GLU A CA 1
ATOM 3776 C C . GLU A 1 473 ? -0.410 -10.588 -17.129 1.00 85.62 473 GLU A C 1
ATOM 3778 O O . GLU A 1 473 ? 0.355 -11.191 -16.376 1.00 85.62 473 GLU A O 1
ATOM 3783 N N . SER A 1 474 ? -0.075 -9.396 -17.630 1.00 86.69 474 SER A N 1
ATOM 3784 C CA . SER A 1 474 ? 1.229 -8.773 -17.391 1.00 86.69 474 SER A CA 1
ATOM 3785 C C . SER A 1 474 ? 1.332 -8.176 -15.989 1.00 86.69 474 SER A C 1
ATOM 3787 O O . SER A 1 474 ? 0.587 -7.257 -15.650 1.00 86.69 474 SER A O 1
ATOM 3789 N N . PHE A 1 475 ? 2.334 -8.606 -15.214 1.00 86.50 475 PHE A N 1
ATOM 3790 C CA . PHE A 1 475 ? 2.642 -8.067 -13.881 1.00 86.50 475 PHE A CA 1
ATOM 3791 C C . PHE A 1 475 ? 2.764 -6.533 -13.858 1.00 86.50 475 PHE A C 1
ATOM 3793 O O . PHE A 1 475 ? 2.271 -5.882 -12.936 1.00 86.50 475 PHE A O 1
ATOM 3800 N N . ILE A 1 476 ? 3.377 -5.943 -14.889 1.00 85.69 476 ILE A N 1
ATOM 3801 C CA . ILE A 1 476 ? 3.541 -4.488 -14.993 1.00 85.69 476 ILE A CA 1
ATOM 3802 C C . ILE A 1 476 ? 2.177 -3.811 -15.171 1.00 85.69 476 ILE A C 1
ATOM 3804 O O . ILE A 1 476 ? 1.876 -2.850 -14.465 1.00 85.69 476 ILE A O 1
ATOM 3808 N N . ILE A 1 477 ? 1.323 -4.344 -16.050 1.00 90.44 477 ILE A N 1
ATOM 3809 C CA . ILE A 1 477 ? -0.017 -3.791 -16.290 1.00 90.44 477 ILE A CA 1
ATOM 3810 C C . ILE A 1 477 ? -0.915 -3.980 -15.061 1.00 90.44 477 ILE A C 1
ATOM 3812 O O . ILE A 1 477 ? -1.634 -3.048 -14.708 1.00 90.44 477 ILE A O 1
ATOM 3816 N N . ARG A 1 478 ? -0.819 -5.114 -14.346 1.00 90.12 478 ARG A N 1
ATOM 3817 C CA . ARG A 1 478 ? -1.488 -5.297 -13.040 1.00 90.12 478 ARG A CA 1
ATOM 3818 C C . ARG A 1 478 ? -1.110 -4.179 -12.066 1.00 90.12 478 ARG A C 1
ATOM 3820 O O . ARG A 1 478 ? -1.982 -3.607 -11.416 1.00 90.12 478 ARG A O 1
ATOM 3827 N N . GLY A 1 479 ? 0.179 -3.831 -12.002 1.00 89.19 479 GLY A N 1
ATOM 3828 C CA . GLY A 1 479 ? 0.685 -2.712 -11.203 1.00 89.19 479 GLY A CA 1
ATOM 3829 C C . GLY A 1 479 ? 0.135 -1.352 -11.646 1.00 89.19 479 GLY A C 1
ATOM 3830 O O . GLY A 1 479 ? -0.303 -0.571 -10.804 1.00 89.19 479 GLY A O 1
ATOM 3831 N N . CYS A 1 480 ? 0.092 -1.074 -12.952 1.00 92.94 480 CYS A N 1
ATOM 3832 C CA . CYS A 1 480 ? -0.515 0.147 -13.490 1.00 92.94 480 CYS A CA 1
ATOM 3833 C C . CYS A 1 480 ? -1.996 0.262 -13.108 1.00 92.94 480 CYS A C 1
ATOM 3835 O O . CYS A 1 480 ? -2.408 1.298 -12.589 1.00 92.94 480 CYS A O 1
ATOM 3837 N N . VAL A 1 481 ? -2.779 -0.805 -13.306 1.00 94.25 481 VAL A N 1
ATOM 3838 C CA . VAL A 1 481 ? -4.204 -0.853 -12.938 1.00 94.25 481 VAL A CA 1
ATOM 3839 C C . VAL A 1 481 ? -4.383 -0.626 -11.438 1.00 94.25 481 VAL A C 1
ATOM 3841 O O . VAL A 1 481 ? -5.219 0.186 -11.041 1.00 94.25 481 VAL A O 1
ATOM 3844 N N . PHE A 1 482 ? -3.551 -1.263 -10.607 1.00 94.25 482 PHE A N 1
ATOM 3845 C CA . PHE A 1 482 ? -3.548 -1.032 -9.165 1.00 94.25 482 PHE A CA 1
ATOM 3846 C C . PHE A 1 482 ? -3.336 0.452 -8.839 1.00 94.25 482 PHE A C 1
ATOM 3848 O O . PHE A 1 482 ? -4.165 1.047 -8.160 1.00 94.25 482 PHE A O 1
ATOM 3855 N N . TYR A 1 483 ? -2.275 1.085 -9.348 1.00 93.69 483 TYR A N 1
ATOM 3856 C CA . TYR A 1 483 ? -1.966 2.481 -9.015 1.00 93.69 483 TYR A CA 1
ATOM 3857 C C . TYR A 1 483 ? -2.971 3.500 -9.578 1.00 93.69 483 TYR A C 1
ATOM 3859 O O . TYR A 1 483 ? -3.098 4.595 -9.029 1.00 93.69 483 TYR A O 1
ATOM 3867 N N . VAL A 1 484 ? -3.701 3.147 -10.640 1.00 93.69 484 VAL A N 1
ATOM 3868 C CA . VAL A 1 484 ? -4.812 3.942 -11.186 1.00 93.69 484 VAL A CA 1
ATOM 3869 C C . VAL A 1 484 ? -6.035 3.885 -10.265 1.00 93.69 484 VAL A C 1
ATOM 3871 O O . VAL A 1 484 ? -6.622 4.923 -9.968 1.00 93.69 484 VAL A O 1
ATOM 3874 N N . ALA A 1 485 ? -6.413 2.693 -9.795 1.00 92.81 485 ALA A N 1
ATOM 3875 C CA . ALA A 1 485 ? -7.651 2.488 -9.040 1.00 92.81 485 ALA A CA 1
ATOM 3876 C C . ALA A 1 485 ? -7.494 2.685 -7.518 1.00 92.81 485 ALA A C 1
ATOM 3878 O O . ALA A 1 485 ? -8.430 3.111 -6.840 1.00 92.81 485 ALA A O 1
ATOM 3879 N N . PHE A 1 486 ? -6.309 2.428 -6.964 1.00 93.81 486 PHE A N 1
ATOM 3880 C CA . PHE A 1 486 ? -6.054 2.474 -5.523 1.00 93.81 486 PHE A CA 1
ATOM 3881 C C . PHE A 1 486 ? -6.332 3.834 -4.842 1.00 93.81 486 PHE A C 1
ATOM 3883 O O . PHE A 1 486 ? -6.886 3.814 -3.742 1.00 93.81 486 PHE A O 1
ATOM 3890 N N . PRO A 1 487 ? -6.070 5.011 -5.457 1.00 92.94 487 PRO A N 1
ATOM 3891 C CA . PRO A 1 487 ? -6.523 6.305 -4.935 1.00 92.94 487 PRO A CA 1
ATOM 3892 C C . PRO A 1 487 ? -7.993 6.337 -4.511 1.00 92.94 487 PRO A C 1
ATOM 3894 O O . PRO A 1 487 ? -8.322 6.855 -3.445 1.00 92.94 487 PRO A O 1
ATOM 3897 N N . LEU A 1 488 ? -8.876 5.758 -5.327 1.00 90.88 488 LEU A N 1
ATOM 3898 C CA . LEU A 1 488 ? -10.314 5.723 -5.060 1.00 90.88 488 LEU A CA 1
ATOM 3899 C C . LEU A 1 488 ? -10.623 4.824 -3.863 1.00 90.88 488 LEU A C 1
ATOM 3901 O O . LEU A 1 488 ? -11.450 5.175 -3.020 1.00 90.88 488 LEU A O 1
ATOM 3905 N N . GLN A 1 489 ? -9.898 3.710 -3.740 1.00 91.19 489 GLN A N 1
ATOM 3906 C CA . GLN A 1 489 ? -10.017 2.803 -2.604 1.00 91.19 489 GLN A CA 1
ATOM 3907 C C . GLN A 1 489 ? -9.607 3.473 -1.284 1.00 91.19 489 GLN A C 1
ATOM 3909 O O . GLN A 1 489 ? -10.281 3.278 -0.273 1.00 91.19 489 GLN A O 1
ATOM 3914 N N . ILE A 1 490 ? -8.550 4.298 -1.276 1.00 91.44 490 ILE A N 1
ATOM 3915 C CA . ILE A 1 490 ? -8.131 5.064 -0.086 1.00 91.44 490 ILE A CA 1
ATOM 3916 C C . ILE A 1 490 ? -9.241 6.022 0.353 1.00 91.44 490 ILE A C 1
ATOM 3918 O O . ILE A 1 490 ? -9.583 6.075 1.541 1.00 91.44 490 ILE A O 1
ATOM 3922 N N . ILE A 1 491 ? -9.811 6.771 -0.599 1.00 89.88 491 ILE A N 1
ATOM 3923 C CA . ILE A 1 491 ? -10.899 7.715 -0.317 1.00 89.88 491 ILE A CA 1
ATOM 3924 C C . ILE A 1 491 ? -12.106 6.950 0.239 1.00 89.88 491 ILE A C 1
ATOM 3926 O O . ILE A 1 491 ? -12.631 7.309 1.294 1.00 89.88 491 ILE A O 1
ATOM 3930 N N . SER A 1 492 ? -12.487 5.844 -0.408 1.00 88.31 492 SER A N 1
ATOM 3931 C CA . SER A 1 492 ? -13.562 4.960 0.051 1.00 88.31 492 SER A CA 1
ATOM 3932 C C . SER A 1 492 ? -13.322 4.446 1.475 1.00 88.31 492 SER A C 1
ATOM 3934 O O . SER A 1 492 ? -14.199 4.555 2.330 1.00 88.31 492 SER A O 1
ATOM 3936 N N . GLY A 1 493 ? -12.105 3.991 1.789 1.00 89.88 493 GLY A N 1
ATOM 3937 C CA . GLY A 1 493 ? -11.737 3.505 3.122 1.00 89.88 493 GLY A CA 1
ATOM 3938 C C . GLY A 1 493 ? -11.939 4.560 4.215 1.00 89.88 493 GLY A C 1
ATOM 3939 O O . GLY A 1 493 ? -12.491 4.265 5.283 1.00 89.88 493 GLY A O 1
ATOM 3940 N N . HIS A 1 494 ? -11.574 5.817 3.942 1.00 86.81 494 HIS A N 1
ATOM 3941 C CA . HIS A 1 494 ? -11.799 6.942 4.859 1.00 86.81 494 HIS A CA 1
ATOM 3942 C C . HIS A 1 494 ? -13.283 7.242 5.079 1.00 86.81 494 HIS A C 1
ATOM 3944 O O . HIS A 1 494 ? -13.686 7.583 6.202 1.00 86.81 494 HIS A O 1
ATOM 3950 N N . LEU A 1 495 ? -14.107 7.104 4.041 1.00 82.69 495 LEU A N 1
ATOM 3951 C CA . LEU A 1 495 ? -15.550 7.327 4.122 1.00 82.69 495 LEU A CA 1
ATOM 3952 C C . LEU A 1 495 ? -16.291 6.168 4.793 1.00 82.69 495 LEU A C 1
ATOM 3954 O O . LEU A 1 495 ? -17.278 6.422 5.490 1.00 82.69 495 LEU A O 1
ATOM 3958 N N . ALA A 1 496 ? -15.787 4.946 4.637 1.00 84.56 496 ALA A N 1
ATOM 3959 C CA . ALA A 1 496 ? -16.353 3.719 5.173 1.00 84.56 496 ALA A CA 1
ATOM 3960 C C . ALA A 1 496 ? -16.472 3.717 6.705 1.00 84.56 496 ALA A C 1
ATOM 3962 O O . ALA A 1 496 ? -15.650 4.307 7.426 1.00 84.56 496 ALA A O 1
ATOM 3963 N N . LYS A 1 497 ? -17.469 3.000 7.227 1.00 78.88 497 LYS A N 1
ATOM 3964 C CA . LYS A 1 497 ? -17.678 2.794 8.665 1.00 78.88 497 LYS A CA 1
ATOM 3965 C C . LYS A 1 497 ? -17.861 1.297 8.953 1.00 78.88 497 LYS A C 1
ATOM 3967 O O . LYS A 1 497 ? -18.989 0.862 9.149 1.00 78.88 497 LYS A O 1
ATOM 3972 N N . PRO A 1 498 ? -16.769 0.508 9.004 1.00 79.38 498 PRO A N 1
ATOM 3973 C CA . PRO A 1 498 ? -16.890 -0.905 9.338 1.00 79.38 498 PRO A CA 1
ATOM 3974 C C . PRO A 1 498 ? -17.505 -1.054 10.732 1.00 79.38 498 PRO A C 1
ATOM 3976 O O . PRO A 1 498 ? -17.127 -0.331 11.666 1.00 79.38 498 PRO A O 1
ATOM 3979 N N . ILE A 1 499 ? -18.449 -1.987 10.853 1.00 75.06 499 ILE A N 1
ATOM 3980 C CA . ILE A 1 499 ? -19.051 -2.370 12.127 1.00 75.06 499 ILE A CA 1
ATOM 3981 C C . ILE A 1 499 ? -17.939 -2.794 13.089 1.00 75.06 499 ILE A C 1
ATOM 3983 O O . ILE A 1 499 ? -16.998 -3.478 12.701 1.00 75.06 499 ILE A O 1
ATOM 3987 N N . ARG A 1 500 ? -18.035 -2.347 14.346 1.00 74.38 500 ARG A N 1
ATOM 3988 C CA . ARG A 1 500 ? -17.073 -2.688 15.407 1.00 74.38 500 ARG A CA 1
ATOM 3989 C C . ARG A 1 500 ? -17.560 -3.797 16.338 1.00 74.38 500 ARG A C 1
ATOM 3991 O O . ARG A 1 500 ? -16.787 -4.243 17.181 1.00 74.38 500 ARG A O 1
ATOM 3998 N N . SER A 1 501 ? -18.833 -4.178 16.247 1.00 66.38 501 SER A N 1
ATOM 3999 C CA . SER A 1 501 ? -19.387 -5.283 17.023 1.00 66.38 501 SER A CA 1
ATOM 4000 C C . SER A 1 501 ? -18.986 -6.630 16.413 1.00 66.38 501 SER A C 1
ATOM 4002 O O . SER A 1 501 ? -18.860 -6.724 15.190 1.00 66.38 501 SER A O 1
ATOM 4004 N N . PRO A 1 502 ? -18.826 -7.682 17.237 1.00 63.56 502 PRO A N 1
ATOM 4005 C CA . PRO A 1 502 ? -18.571 -9.028 16.742 1.00 63.56 502 PRO A CA 1
ATOM 4006 C C . PRO A 1 502 ? -19.675 -9.445 15.767 1.00 63.56 502 PRO A C 1
ATOM 4008 O O . PRO A 1 502 ? -20.855 -9.349 16.087 1.00 63.56 502 PRO A O 1
ATOM 4011 N N . THR A 1 503 ? -19.290 -9.910 14.582 1.00 64.44 503 THR A N 1
ATOM 4012 C CA . THR A 1 503 ? -20.215 -10.255 13.487 1.00 64.44 503 THR A CA 1
ATOM 4013 C C . THR A 1 503 ? -20.824 -11.656 13.626 1.00 64.44 503 THR A C 1
ATOM 4015 O O . THR A 1 503 ? -21.522 -12.115 12.732 1.00 64.44 503 THR A O 1
ATOM 4018 N N . GLY A 1 504 ? -20.524 -12.375 14.715 1.00 64.62 504 GLY A N 1
ATOM 4019 C CA . GLY A 1 504 ? -20.938 -13.768 14.927 1.00 64.62 504 GLY A CA 1
ATOM 4020 C C . GLY A 1 504 ? -20.178 -14.800 14.080 1.00 64.62 504 GLY A C 1
ATOM 4021 O O . GLY A 1 504 ? -20.251 -15.991 14.371 1.00 64.62 504 GLY A O 1
ATOM 4022 N N . PHE A 1 505 ? -19.403 -14.373 13.076 1.00 74.44 505 PHE A N 1
ATOM 4023 C CA . PHE A 1 505 ? -18.562 -15.260 12.272 1.00 74.44 505 PHE A CA 1
ATOM 4024 C C . PHE A 1 505 ? -17.278 -15.660 13.006 1.00 74.44 505 PHE A C 1
ATOM 4026 O O . PHE A 1 505 ? -16.662 -14.862 13.715 1.00 74.44 505 PHE A O 1
ATOM 4033 N N . MET A 1 506 ? -16.824 -16.895 12.773 1.00 83.25 506 MET A N 1
ATOM 4034 C CA . MET A 1 506 ? -15.505 -17.330 13.227 1.00 83.25 506 MET A CA 1
ATOM 4035 C C . MET A 1 506 ? -14.413 -16.503 12.518 1.00 83.25 506 MET A C 1
ATOM 4037 O O . MET A 1 506 ? -14.477 -16.340 11.294 1.00 83.25 506 MET A O 1
ATOM 4041 N N . PRO A 1 507 ? -13.406 -15.983 13.249 1.00 84.44 507 PRO A N 1
ATOM 4042 C CA . PRO A 1 507 ? -12.361 -15.154 12.660 1.00 84.44 507 PRO A CA 1
ATOM 4043 C C . PRO A 1 507 ? -11.502 -15.957 11.679 1.00 84.44 507 PRO A C 1
ATOM 4045 O O . PRO A 1 507 ? -10.978 -17.023 12.015 1.00 84.44 507 PRO A O 1
ATOM 4048 N N . LEU A 1 508 ? -11.306 -15.411 10.479 1.00 87.75 508 LEU A N 1
ATOM 4049 C CA . LEU A 1 508 ? -10.493 -16.032 9.439 1.00 87.75 508 LEU A CA 1
ATOM 4050 C C . LEU A 1 508 ? -9.019 -15.683 9.671 1.00 87.75 508 LEU A C 1
ATOM 4052 O O . LEU A 1 508 ? -8.589 -14.568 9.396 1.00 87.75 508 LEU A O 1
ATOM 4056 N N . ARG A 1 509 ? -8.232 -16.639 10.177 1.00 89.88 509 ARG A N 1
ATOM 4057 C CA . ARG A 1 509 ? -6.825 -16.454 10.595 1.00 89.88 509 ARG A CA 1
ATOM 4058 C C . ARG A 1 509 ? -5.820 -16.404 9.435 1.00 89.88 509 ARG A C 1
ATOM 4060 O O . ARG A 1 509 ? -4.799 -17.092 9.464 1.00 89.88 509 ARG A O 1
ATOM 4067 N N . LEU A 1 510 ? -6.113 -15.617 8.403 1.00 89.88 510 LEU A N 1
ATOM 4068 C CA . LEU A 1 510 ? -5.339 -15.577 7.160 1.00 89.88 510 LEU A CA 1
ATOM 4069 C C . LEU A 1 510 ? -3.955 -14.924 7.331 1.00 89.88 510 LEU A C 1
ATOM 4071 O O . LEU A 1 510 ? -3.004 -15.336 6.667 1.00 89.88 510 LEU A O 1
ATOM 4075 N N . PHE A 1 511 ? -3.822 -13.940 8.229 1.00 90.88 511 PHE A N 1
ATOM 4076 C CA . PHE A 1 511 ? -2.556 -13.247 8.507 1.00 90.88 511 PHE A CA 1
ATOM 4077 C C . PHE A 1 511 ? -1.708 -13.971 9.557 1.00 90.88 511 PHE A C 1
ATOM 4079 O O . PHE A 1 511 ? -0.511 -13.712 9.675 1.00 90.88 511 PHE A O 1
ATOM 4086 N N . SER A 1 512 ? -2.300 -14.900 10.312 1.00 89.62 512 SER A N 1
ATOM 4087 C CA . SER A 1 512 ? -1.629 -15.623 11.396 1.00 89.62 512 SER A CA 1
ATOM 4088 C C . SER A 1 512 ? -0.308 -16.311 10.999 1.00 89.62 512 SER A C 1
ATOM 4090 O O . SER A 1 512 ? 0.655 -16.177 11.760 1.00 89.62 512 SER A O 1
ATOM 4092 N N . PRO A 1 513 ? -0.181 -17.005 9.844 1.00 89.75 513 PRO A N 1
ATOM 4093 C CA . PRO A 1 513 ? 1.097 -17.592 9.428 1.00 89.75 513 PRO A CA 1
ATOM 4094 C C . PRO A 1 513 ? 2.190 -16.532 9.251 1.00 89.75 513 PRO A C 1
ATOM 4096 O O . PRO A 1 513 ? 3.304 -16.684 9.748 1.00 89.75 513 PRO A O 1
ATOM 4099 N N . VAL A 1 514 ? 1.843 -15.424 8.603 1.00 89.12 514 VAL A N 1
ATOM 4100 C CA . VAL A 1 514 ? 2.756 -14.318 8.310 1.00 89.12 514 VAL A CA 1
ATOM 4101 C C . VAL A 1 514 ? 3.185 -13.578 9.573 1.00 89.12 514 VAL A C 1
ATOM 4103 O O . VAL A 1 514 ? 4.365 -13.263 9.718 1.00 89.12 514 VAL A O 1
ATOM 4106 N N . VAL A 1 515 ? 2.263 -13.350 10.510 1.00 87.19 515 VAL A N 1
ATOM 4107 C CA . VAL A 1 515 ? 2.580 -12.745 11.812 1.00 87.19 515 VAL A CA 1
ATOM 4108 C C . VAL A 1 515 ? 3.589 -13.609 12.567 1.00 87.19 515 VAL A C 1
ATOM 4110 O O . VAL A 1 515 ? 4.629 -13.099 12.970 1.00 87.19 515 VAL A O 1
ATOM 4113 N N . ARG A 1 516 ? 3.366 -14.929 12.650 1.00 87.81 516 ARG A N 1
ATOM 4114 C CA . ARG A 1 516 ? 4.311 -15.849 13.310 1.00 87.81 516 ARG A CA 1
ATOM 4115 C C . ARG A 1 516 ? 5.701 -15.825 12.673 1.00 87.81 516 ARG A C 1
ATOM 4117 O O . ARG A 1 516 ? 6.700 -15.838 13.387 1.00 87.81 516 ARG A O 1
ATOM 4124 N N . ILE A 1 517 ? 5.775 -15.795 11.341 1.00 86.31 517 ILE A N 1
ATOM 4125 C CA . ILE A 1 517 ? 7.054 -15.714 10.621 1.00 86.31 517 ILE A CA 1
ATOM 4126 C C . ILE A 1 517 ? 7.749 -14.380 10.913 1.00 86.31 517 ILE A C 1
ATOM 4128 O O . ILE A 1 517 ? 8.949 -14.363 11.182 1.00 86.31 517 ILE A O 1
ATOM 4132 N N . SER A 1 518 ? 7.009 -13.272 10.887 1.00 83.62 518 SER A N 1
ATOM 4133 C CA . SER A 1 518 ? 7.545 -11.938 11.172 1.00 83.62 518 SER A CA 1
ATOM 4134 C C . SER A 1 518 ? 8.091 -11.845 12.600 1.00 83.62 518 SER A C 1
ATOM 4136 O O . SER A 1 518 ? 9.240 -11.445 12.795 1.00 83.62 518 SER A O 1
ATOM 4138 N N . ASP A 1 519 ? 7.327 -12.317 13.588 1.00 82.19 519 ASP A N 1
ATOM 4139 C CA . ASP A 1 519 ? 7.738 -12.351 14.995 1.00 82.19 519 ASP A CA 1
ATOM 4140 C C . ASP A 1 519 ? 8.996 -13.206 15.187 1.00 82.19 519 ASP A C 1
ATOM 4142 O O . ASP A 1 519 ? 9.938 -12.797 15.868 1.00 82.19 519 ASP A O 1
ATOM 4146 N N . TYR A 1 520 ? 9.068 -14.360 14.515 1.00 81.94 520 TYR A N 1
ATOM 4147 C CA . TYR A 1 520 ? 10.248 -15.223 14.533 1.00 81.94 520 TYR A CA 1
ATOM 4148 C C . TYR A 1 520 ? 11.490 -14.538 13.936 1.00 81.94 520 TYR A C 1
ATOM 4150 O O . TYR A 1 520 ? 12.579 -14.600 14.516 1.00 81.94 520 TYR A O 1
ATOM 4158 N N . LEU A 1 521 ? 11.352 -13.862 12.790 1.00 75.75 521 LEU A N 1
ATOM 4159 C CA . LEU A 1 521 ? 12.454 -13.141 12.142 1.00 75.75 521 LEU A CA 1
ATOM 4160 C C . LEU A 1 521 ? 12.992 -12.008 13.026 1.00 75.75 521 LEU A C 1
ATOM 4162 O O . LEU A 1 521 ? 14.212 -11.819 13.123 1.00 75.75 521 LEU A O 1
ATOM 4166 N N . ILE A 1 522 ? 12.095 -11.285 13.695 1.00 72.31 522 ILE A N 1
ATOM 4167 C CA . ILE A 1 522 ? 12.441 -10.187 14.601 1.00 72.31 522 ILE A CA 1
ATOM 4168 C C . ILE A 1 522 ? 13.108 -10.725 15.865 1.00 72.31 522 ILE A C 1
ATOM 4170 O O . ILE A 1 522 ? 14.195 -10.270 16.221 1.00 72.31 522 ILE A O 1
ATOM 4174 N N . HIS A 1 523 ? 12.531 -11.743 16.505 1.00 77.81 523 HIS A N 1
ATOM 4175 C CA . HIS A 1 523 ? 13.118 -12.340 17.705 1.00 77.81 523 HIS A CA 1
ATOM 4176 C C . HIS A 1 523 ? 14.545 -12.834 17.437 1.00 77.81 523 HIS A C 1
ATOM 4178 O O . HIS A 1 523 ? 15.479 -12.510 18.169 1.00 77.81 523 HIS A O 1
ATOM 4184 N N . ARG A 1 524 ? 14.752 -13.531 16.315 1.00 76.19 524 ARG A N 1
ATOM 4185 C CA . ARG A 1 524 ? 16.065 -14.060 15.925 1.00 76.19 524 ARG A CA 1
ATOM 4186 C C . ARG A 1 524 ? 17.088 -12.966 15.610 1.00 76.19 524 ARG A C 1
ATOM 4188 O O . ARG A 1 524 ? 18.285 -13.154 15.840 1.00 76.19 524 ARG A O 1
ATOM 4195 N N . THR A 1 525 ? 16.662 -11.839 15.043 1.00 71.19 525 THR A N 1
ATOM 4196 C CA . THR A 1 525 ? 17.565 -10.706 14.775 1.00 71.19 525 THR A CA 1
ATOM 4197 C C . THR A 1 525 ? 17.947 -9.978 16.059 1.00 71.19 525 THR A C 1
ATOM 4199 O O . THR A 1 525 ? 19.125 -9.659 16.230 1.00 71.19 525 THR 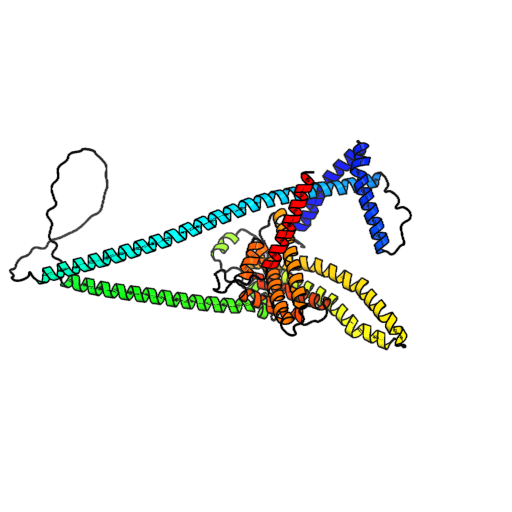A O 1
ATOM 4202 N N . VAL A 1 526 ? 17.003 -9.800 16.986 1.00 71.12 526 VAL A N 1
ATOM 4203 C CA . VAL A 1 526 ? 17.250 -9.220 18.316 1.00 71.12 526 VAL A CA 1
ATOM 4204 C C . VAL A 1 526 ? 18.183 -10.107 19.144 1.00 71.12 526 VAL A C 1
ATO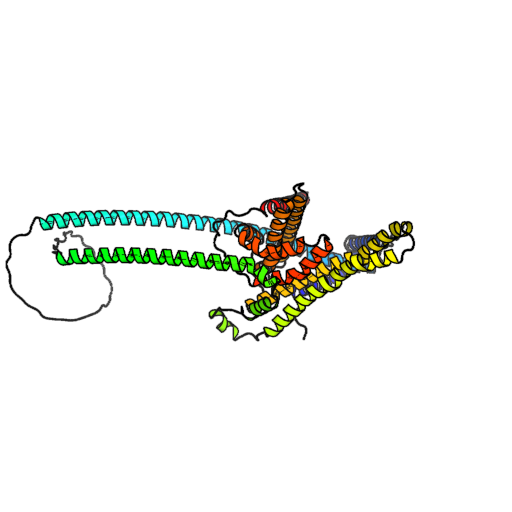M 4206 O O . VAL A 1 526 ? 19.182 -9.619 19.669 1.00 71.12 526 VAL A O 1
ATOM 4209 N N . GLU A 1 527 ? 17.935 -11.415 19.190 1.00 71.88 527 GLU A N 1
ATOM 4210 C CA . GLU A 1 527 ? 18.766 -12.382 19.915 1.00 71.88 527 GLU A CA 1
ATOM 4211 C C . GLU A 1 527 ? 20.214 -12.390 19.394 1.00 71.88 527 GLU A C 1
ATOM 4213 O O . GLU A 1 527 ? 21.171 -12.289 20.163 1.00 71.88 527 GLU A O 1
ATOM 4218 N N . ARG A 1 528 ? 20.403 -12.390 18.067 1.00 66.12 528 ARG A N 1
ATOM 4219 C CA . ARG A 1 528 ? 21.737 -12.289 17.448 1.00 66.12 528 ARG A CA 1
ATOM 4220 C C . ARG A 1 528 ? 22.454 -10.983 17.786 1.00 66.12 528 ARG A C 1
ATOM 4222 O O . ARG A 1 528 ? 23.680 -10.981 17.888 1.00 66.12 528 ARG A O 1
ATOM 4229 N N . GLN A 1 529 ? 21.728 -9.876 17.932 1.00 62.22 529 GLN A N 1
ATOM 4230 C CA . GLN A 1 529 ? 22.312 -8.601 18.351 1.00 62.22 529 GLN A CA 1
ATOM 4231 C C . GLN A 1 529 ? 22.670 -8.593 19.841 1.00 62.22 529 GLN A C 1
ATOM 4233 O O . GLN A 1 529 ? 23.724 -8.068 20.189 1.00 62.22 529 GLN A O 1
ATOM 4238 N N . ALA A 1 530 ? 21.855 -9.206 20.702 1.00 64.75 530 ALA A N 1
ATOM 4239 C CA . ALA A 1 530 ? 22.151 -9.355 22.126 1.00 64.75 530 ALA A CA 1
ATOM 4240 C C . ALA A 1 530 ? 23.414 -10.204 22.351 1.00 64.75 530 ALA A C 1
ATOM 4242 O O . ALA A 1 530 ? 24.329 -9.772 23.048 1.00 64.75 530 ALA A O 1
ATOM 4243 N N . VAL A 1 531 ? 23.533 -11.344 21.660 1.00 68.81 531 VAL A N 1
ATOM 4244 C CA . VAL A 1 531 ? 24.725 -12.211 21.720 1.00 68.81 531 VAL A CA 1
ATOM 4245 C C . VAL A 1 531 ? 25.982 -11.501 21.200 1.00 68.81 531 VAL A C 1
ATOM 4247 O O . VAL A 1 531 ? 27.062 -11.696 21.744 1.00 68.81 531 VAL A O 1
ATOM 4250 N N . ARG A 1 532 ? 25.863 -10.650 20.171 1.00 60.59 532 ARG A N 1
ATOM 4251 C CA . ARG A 1 532 ? 26.985 -9.844 19.647 1.00 60.59 532 ARG A CA 1
ATOM 4252 C C . ARG A 1 532 ? 27.392 -8.671 20.537 1.00 60.59 532 ARG A C 1
ATOM 4254 O O . ARG A 1 532 ? 28.483 -8.163 20.344 1.00 60.59 532 ARG A O 1
ATOM 4261 N N . ARG A 1 533 ? 26.517 -8.202 21.431 1.00 60.72 533 ARG A N 1
ATOM 4262 C CA . ARG A 1 533 ? 26.840 -7.168 22.431 1.00 60.72 533 ARG A CA 1
ATOM 4263 C C . ARG A 1 533 ? 27.409 -7.762 23.721 1.00 60.72 533 ARG A C 1
ATOM 4265 O O . ARG A 1 533 ? 28.039 -7.038 24.478 1.00 60.72 533 ARG A O 1
ATOM 4272 N N . ALA A 1 534 ? 27.134 -9.040 23.982 1.00 59.28 534 ALA A N 1
ATOM 4273 C CA . ALA A 1 534 ? 27.644 -9.782 25.134 1.00 59.28 534 ALA A CA 1
ATOM 4274 C C . ALA A 1 534 ? 29.026 -10.422 24.891 1.00 59.28 534 ALA A C 1
ATOM 4276 O O . ALA A 1 534 ? 29.668 -10.852 25.846 1.00 59.28 534 ALA A O 1
ATOM 4277 N N . ARG A 1 535 ? 29.459 -10.508 23.628 1.00 50.34 535 ARG A N 1
ATOM 4278 C CA . ARG A 1 535 ? 30.833 -10.824 23.211 1.00 50.34 535 ARG A CA 1
ATOM 4279 C C . ARG A 1 535 ? 31.577 -9.533 22.930 1.00 50.34 535 ARG A C 1
ATOM 4281 O O . ARG A 1 535 ? 32.798 -9.519 23.180 1.00 50.34 535 ARG A O 1
#

pLDDT: mean 73.03, std 18.74, range [23.92, 95.5]

Radius of gyration: 38.41 Å; chains: 1; bounding box: 119×58×124 Å

Secondary structure (DSSP, 8-state):
----S-HHHHHHHHHHHHHHHHHHHHHHHHHHH-HHIIIIIIHHHHHHHHHHHHHHHHHHTT--S-S-PPPPPHHHHHHHHHHHHHHHHHHHHHHHHHHHHHHHHHHHHHHHHHHHHHHHHHHHHHHHHHHHHHHHHHHHHHHHHHHHHHHHHHHHTS---------------------------------PPP-------HHHHHHHHHHHHHHHHHHHHHHHHHHHHHHHHHHHHHHHHHHHHTHHHHHHH-HHHHHHHHHH-S---GGGTGGGGGSPPP-HHHHHHHHHHHHHHHHIIIIIIIIHHHHHIIIIIHHHHHHH-S-HHHHHHHHHHHHHHHIIIIIHHHHHHHHHHHHHHHHHHHHHHHHHHHSSPPPPPPHHHHHHHHHHHHHHHHHHHHHHHHHHTSS-SSHHHHHHHHHHHHHHHHHHHHHHHHHTT--HHHHHHHHHHTHHHHHHHHHHHHHHHHS-SSHHHHHHHHHHHHHHHHHHHHH-----S--SSPP--SSHHHHHHHHHHHHHHHHHHHHHHH-

Foldseek 3Di:
DDDCLPCCVVVVVVVLVVQLVVQLVVLLVVLVVDVCSLPPQQQPVLQVVQVVVVVVVCVVVVPDDDDDDDGDDSNVSSNSSSSVVSSVVVVVVLVVVLVVVVVVVVVVVVVVVVVVVVVVVVVVVVVVVVVVVVVVVVVVVVVVVVVVVVVVVVVVVDDDDDDDDDDDDDDDDDDDDDDDDDDDDDDDDDDDDDDDDDDDDPVVVVVVVVVVVVVVVVVVVVVVVVVVVVVVVVVVVVVVLVCLLQVLVVLLVDVPVLLVLLQPLADPDPPCPVVPPPDDQDPLVVLSVVLVVLLVVLCCLLVNVQVVVVVCVVPPVLVVVVVVDPDPVVNVVVSVVVVVCCCVVPNVVSVVVSVVSLVSSLLSLLQSSLCSNPVDGQDDDDPSLVVVQVVLLVQLLVLLVVVLVVLCPDPDDCRNVVVSLLSQLLSLLLVLLVSVVVSVVDGPVVSLQQCQQLVVSSSSNSNVLSVQLVPDPDPSNSVSSNSSSSSSSNSSSSSRDNDPDRPPDDGHCSSVVSVVVSVVVVVVVVVVVVVVVVD

InterPro domains:
  IPR010754 Optic atrophy 3-like [PF07047] (9-129)
  IPR059112 Sulfate transporter CysZ/Etoposide-induced protein 2.4 [PF07264] (294-472)

Organism: NCBI:txid163714